Protein AF-A0A9W8W945-F1 (afdb_monomer_lite)

InterPro domains:
  IPR001002 Chitin-binding, type 1 [PF00187] (497-519)
  IPR001002 Chitin-binding, type 1 [SM00270] (474-542)
  IPR001223 Glycoside hydrolase family 18, catalytic domain [PF00704] (559-737)
  IPR001223 Glycoside hydrolase family 18, catalytic domain [PS51910] (556-746)
  IPR001579 Glycosyl hydrolase family 18, active site [PS01095] (664-672)
  IPR017853 Glycoside hydrolase superfamily [SSF51445] (552-737)
  IPR018392 LysM domain [PF01476] (414-438)
  IPR018392 LysM domain [PS51782] (345-390)
  IPR018392 LysM domain [PS51782] (410-459)
  IPR018392 LysM domain [SM00257] (346-391)
  IPR018392 LysM domain [SM00257] (411-460)
  IPR018392 LysM domain [cd00118] (412-438)
  IPR036779 LysM domain superfamily [G3DSA:3.10.350.10] (343-391)
  IPR036779 LysM domain superfamily [G3DSA:3.10.350.10] (409-460)
  IPR036779 LysM domain superfamily [SSF54106] (410-459)
  IPR036861 Endochitinase-like superfamily [G3DSA:3.30.60.10] (474-539)
  IPR036861 Endochitinase-like superfamily [SSF57016] (495-520)
  IPR053214 Secreted chitinase LysM12-like [PTHR47700] (52-737)

Sequence (746 aa):
MRLYPTSILVSLVYGATLVLSAINVDGSHATEPASEDNLDDLSPIDDTNAYHPDNHDCPLPCVDYTNTHSWIPYLSVERLNRCKAPMLLQFSISQPLDDQHSTILIRSCTIGSHMTAAKIANEKPVDNPKKDDTLVDGGSLNAAPACIIPGTPVDTKLSVGKGDSGKGDAEDIASLLEGMTKFFGAKDNCNEKFLFGYYKQTVASIYIGPGLGKSTAKSGLQAFGKYIGAEASATNQTVAELCGNGRKPEQVFGIAIDTTGNLATVQKAALGWSKGTCAIKGNIQATGEFLSVQVFDLAGDDAQFLDGHPTPPSTPTPSPTHAGSSARFLRSLKHDQLFKRAVCKYMRVEDGDSCTTLSTRCGIRGADFLKYNTKSNLCATLKGGDYVCCSAGDPYKPPAPEPNADGTCKAHLIENGDSCDSLAKKFGVTVQDIEKWNAKKTWAWTECKDMLIGYNMCVGPGLPPMPPPQNGAECGPLVPGTKPPKDSSTSLADLNPCPLKACCSNWGFCGVFPDHCTMNAPKDGGPGTKKPGFKNTCVSNCNREIKENSGPPDEFGRIGYYEAFGMDRECLQLEAKDANTDGSYTHIHWAFASIDPKNWKPVIVQGKDQWSDFKKLKEKRIVSLGGWADSTEPDKYNIIRSAIIQNRETFASNLAQFVKDEGIDGIDIDWEYPGAPDIMADGKPIGQKTDGLNYLRFLTVLKGKMPTGKTVSIAAPASY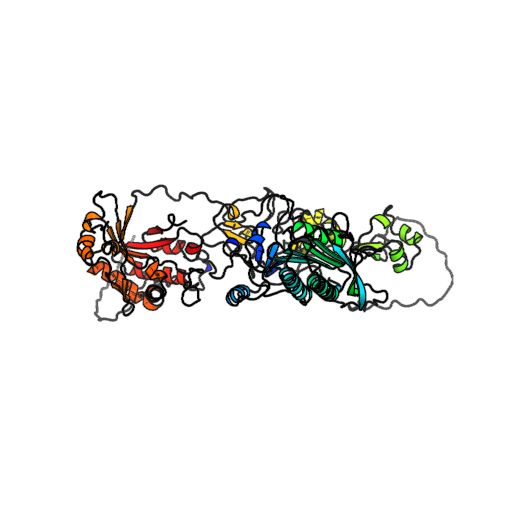WYLKQFPIDQITKVIDYGKGYLCLEY

Foldseek 3Di:
DDDDDDDDDDDDDDDDDDDDDDAPPVRDDDDPPDDPVRCVPFFDFDDLLQDDLVVDLFWFACLDLLALLLAAKDLALVSVLSDQAKKKWDFFLVFFNPDLQGGGIIRMHGYDDDPVSSVSSPPFDFDRQQQQCLADCRGVLNVQLLLPDQFDWDKDWWFKWFFAFDADDLVSLLSNLVSQLVNLPDNNCSRPAKIWMDHNLKIKMKGAASQWHSVQSNFVSVLVSVVSVVDPGHGQKMKTWDADPPDALNHIIMMMIGNRNPNSLNSNQNVCSNRRHHPCDDRIDTPVDIGTGIIGGNPPPPPPDDPPDDDDDDDDDDDDDDDDDDDDDDDDDDDPPPDQWAAAPKDFDAAPDALVNVCVVLVHDSVQQCVQVVDPCCRVPDGGLAMGGSHHTHHDAAAAFDQDPVFAANKHQDAHPDFLVSLCSNRRHHSVQQCVAPFQFEQQDDSRPSDGHRFIGGRHHGHYDQTRAHRSAQAFSNHRPRDDDPDDPDDSRHGRAAFPNAWAKSVRDGDNDCLRQAAQADPRGHQFHGGGSHSIGTRGSNDPDDDPPDDDDPDDAAEAEDALLLVVDPDPDDALLRRCVVVPHQEYEYPAWEADQPQRATHDDRNVVSLVNNLVDPHQYEHEYDDDCQCAPQVRVVRLVCCQQVVLLRNLLNQQVCCVVSVGQEYEYEHDFASQSPRDHPRHGSHDLCRQVSNLSSLQSNLVSHPPRHFYEYEAEPDPNRNSSHSVVSSPVRGPYYDHPPPPPD

Radius of gyration: 36.26 Å; chains: 1; bounding box: 111×82×111 Å

Structure (mmCIF, N/CA/C/O backbone):
data_AF-A0A9W8W945-F1
#
_entry.id   AF-A0A9W8W945-F1
#
loop_
_atom_site.group_PDB
_atom_site.id
_atom_site.type_symbol
_atom_site.label_atom_id
_atom_site.label_alt_id
_atom_site.label_comp_id
_atom_site.label_asym_id
_atom_site.label_entity_id
_atom_site.label_seq_id
_atom_site.pdbx_PDB_ins_code
_atom_site.Cartn_x
_atom_site.Cartn_y
_atom_site.Cartn_z
_atom_site.occupancy
_atom_site.B_iso_or_equiv
_atom_site.auth_seq_id
_atom_site.auth_comp_id
_atom_site.auth_asym_id
_atom_site.auth_atom_id
_atom_site.pdbx_PDB_model_num
ATOM 1 N N . MET A 1 1 ? -6.411 -51.642 65.795 1.00 33.16 1 MET A N 1
ATOM 2 C CA . MET A 1 1 ? -5.050 -51.095 66.005 1.00 33.16 1 MET A CA 1
ATOM 3 C C . MET A 1 1 ? -5.145 -49.606 65.686 1.00 33.16 1 MET A C 1
ATOM 5 O O . MET A 1 1 ? -5.496 -49.303 64.561 1.00 33.16 1 MET A O 1
ATOM 9 N N . ARG A 1 2 ? -5.340 -48.760 66.714 1.00 31.00 2 ARG A N 1
ATOM 10 C CA . ARG A 1 2 ? -4.360 -47.773 67.242 1.00 31.00 2 ARG A CA 1
ATOM 11 C C . ARG A 1 2 ? -3.952 -46.731 66.178 1.00 31.00 2 ARG A C 1
ATOM 13 O O . ARG A 1 2 ? -3.507 -47.151 65.128 1.00 31.00 2 ARG A O 1
ATOM 20 N N . LEU A 1 3 ? -3.989 -45.409 66.363 1.00 28.33 3 LEU A N 1
ATOM 21 C CA . LEU A 1 3 ? -4.194 -44.503 67.505 1.00 28.33 3 LEU A CA 1
ATOM 22 C C . LEU A 1 3 ? -4.344 -43.068 66.916 1.00 28.33 3 LEU A C 1
ATOM 24 O O . LEU A 1 3 ? -3.669 -42.745 65.945 1.00 28.33 3 LEU A O 1
ATOM 28 N N . TYR A 1 4 ? -5.202 -42.234 67.514 1.00 33.44 4 TYR A N 1
ATOM 29 C CA . TYR A 1 4 ? -5.187 -40.746 67.490 1.00 33.44 4 TYR A CA 1
ATOM 30 C C . TYR A 1 4 ? -3.962 -40.205 68.312 1.00 33.44 4 TYR A C 1
ATOM 32 O O . TYR A 1 4 ? -3.244 -41.081 68.805 1.00 33.44 4 TYR A O 1
ATOM 40 N N . PRO A 1 5 ? -3.701 -38.890 68.617 1.00 53.56 5 PRO A N 1
ATOM 41 C CA . PRO A 1 5 ? -4.520 -37.654 68.488 1.00 53.56 5 PRO A CA 1
ATOM 42 C C . PRO A 1 5 ? -3.765 -36.289 68.239 1.00 53.56 5 PRO A C 1
ATOM 44 O O . PRO A 1 5 ? -2.544 -36.220 68.181 1.00 53.56 5 PRO A O 1
ATOM 47 N N . THR A 1 6 ? -4.556 -35.195 68.177 1.00 30.92 6 THR A N 1
ATOM 48 C CA . THR A 1 6 ? -4.388 -33.841 68.805 1.00 30.92 6 THR A CA 1
ATOM 49 C C . THR A 1 6 ? -3.166 -32.936 68.555 1.00 30.92 6 THR A C 1
ATOM 51 O O . THR A 1 6 ? -2.048 -33.293 68.904 1.00 30.92 6 THR A O 1
ATOM 54 N N . SER A 1 7 ? -3.415 -31.650 68.243 1.00 27.17 7 SER A N 1
ATOM 55 C CA . SER A 1 7 ? -3.521 -30.608 69.293 1.00 27.17 7 SER A CA 1
ATOM 56 C C . SER A 1 7 ? -3.936 -29.216 68.792 1.00 27.17 7 SER A C 1
ATOM 58 O O . SER A 1 7 ? -3.563 -28.766 67.716 1.00 27.17 7 SER A O 1
ATOM 60 N N . ILE A 1 8 ? -4.727 -28.571 69.649 1.00 36.31 8 ILE A N 1
ATOM 61 C CA . ILE A 1 8 ? -5.267 -27.205 69.640 1.00 36.31 8 ILE A CA 1
ATOM 62 C C . ILE A 1 8 ? -4.224 -26.255 70.253 1.00 36.31 8 ILE A C 1
ATOM 64 O O . ILE A 1 8 ? -3.602 -26.660 71.228 1.00 36.31 8 ILE A O 1
ATOM 68 N N . LEU A 1 9 ? -4.114 -24.993 69.806 1.00 26.50 9 LEU A N 1
ATOM 69 C CA . LEU A 1 9 ? -3.979 -23.858 70.738 1.00 26.50 9 LEU A CA 1
ATOM 70 C C . LEU A 1 9 ? -4.319 -22.497 70.102 1.00 26.50 9 LEU A C 1
ATOM 72 O O . LEU A 1 9 ? -3.888 -22.158 69.005 1.00 26.50 9 LEU A O 1
ATOM 76 N N . VAL A 1 10 ? -5.110 -21.740 70.860 1.00 37.09 10 VAL A N 1
ATOM 77 C CA . VAL A 1 10 ? -5.592 -20.366 70.664 1.00 37.09 10 VAL A CA 1
ATOM 78 C C . VAL A 1 10 ? -4.559 -19.372 71.207 1.00 37.09 10 VAL A C 1
ATOM 80 O O . VAL A 1 10 ? -3.958 -19.672 72.237 1.00 37.09 10 VAL A O 1
ATOM 83 N N . SER A 1 11 ? -4.426 -18.173 70.617 1.00 27.62 11 SER A N 1
ATOM 84 C CA . SER A 1 11 ? -4.188 -16.909 71.355 1.00 27.62 11 SER A CA 1
ATOM 85 C C . SER A 1 11 ? -4.397 -15.655 70.488 1.00 27.62 11 SER A C 1
ATOM 87 O O . SER A 1 11 ? -3.803 -15.508 69.425 1.00 27.62 11 SER A O 1
ATOM 89 N N . LEU A 1 12 ? -5.247 -14.757 70.996 1.00 36.94 12 LEU A N 1
ATOM 90 C CA . LEU A 1 12 ? -5.489 -13.365 70.590 1.00 36.94 12 LEU A CA 1
ATOM 91 C C . LEU A 1 12 ? -4.393 -12.432 71.132 1.00 36.94 12 LEU A C 1
ATOM 93 O O . LEU A 1 12 ? -4.111 -12.545 72.320 1.00 36.94 12 LEU A O 1
ATOM 97 N N . VAL A 1 13 ? -3.934 -11.431 70.359 1.00 28.73 13 VAL A N 1
ATOM 98 C CA . VAL A 1 13 ? -3.561 -10.083 70.861 1.00 28.73 13 VAL A CA 1
ATOM 99 C C . VAL A 1 13 ? -3.791 -9.016 69.768 1.00 28.73 13 VAL A C 1
ATOM 101 O O . VAL A 1 13 ? -3.443 -9.211 68.608 1.00 28.73 13 VAL A O 1
ATOM 104 N N . TYR A 1 14 ? -4.394 -7.898 70.185 1.00 32.62 14 TYR A N 1
ATOM 105 C CA . TYR A 1 14 ? -4.731 -6.661 69.462 1.00 32.62 14 TYR A CA 1
ATOM 106 C C . TYR A 1 14 ? -3.522 -5.856 68.934 1.00 32.62 14 TYR A C 1
ATOM 108 O O . TYR A 1 14 ? -2.501 -5.759 69.609 1.00 32.62 14 TYR A O 1
ATOM 116 N N . GLY A 1 15 ? -3.712 -5.134 67.820 1.00 25.52 15 GLY A N 1
ATOM 117 C CA . GLY A 1 15 ? -2.840 -4.036 67.375 1.00 25.52 15 GLY A CA 1
ATOM 118 C C . GLY A 1 15 ? -3.493 -3.205 66.264 1.00 25.52 15 GLY A C 1
ATOM 119 O O . GLY A 1 15 ? -3.851 -3.737 65.220 1.00 25.52 15 GLY A O 1
ATOM 120 N N . ALA A 1 16 ? -3.712 -1.917 66.523 1.00 27.80 16 ALA A N 1
ATOM 121 C CA . ALA A 1 16 ? -4.495 -0.996 65.705 1.00 27.80 16 ALA A CA 1
ATOM 122 C C . ALA A 1 16 ? -3.794 -0.523 64.412 1.00 27.80 16 ALA A C 1
ATOM 124 O O . ALA A 1 16 ? -2.588 -0.301 64.395 1.00 27.80 16 ALA A O 1
ATOM 125 N N . THR A 1 17 ? -4.622 -0.292 63.385 1.00 33.59 17 THR A N 1
ATOM 126 C CA . THR A 1 17 ? -4.490 0.671 62.270 1.00 33.59 17 THR A CA 1
ATOM 127 C C . THR A 1 17 ? -3.135 0.818 61.573 1.00 33.59 17 THR A C 1
ATOM 129 O O . THR A 1 17 ? -2.292 1.594 62.011 1.00 33.59 17 THR A O 1
ATOM 132 N N . LEU A 1 18 ? -3.043 0.249 60.368 1.00 26.05 18 LEU A N 1
ATOM 133 C CA . LEU A 1 18 ? -2.377 0.859 59.215 1.00 26.05 18 LEU A CA 1
ATOM 134 C C . LEU A 1 18 ? -3.162 0.466 57.955 1.00 26.05 18 LEU A C 1
ATOM 136 O O . LEU A 1 18 ? -3.386 -0.708 57.680 1.00 26.05 18 LEU A O 1
ATOM 140 N N . VAL A 1 19 ? -3.636 1.483 57.242 1.00 36.56 19 VAL A N 1
ATOM 141 C CA . VAL A 1 19 ? -4.241 1.387 55.913 1.00 36.56 19 VAL A CA 1
ATOM 142 C C . VAL A 1 19 ? -3.174 0.868 54.952 1.00 36.56 19 VAL A C 1
ATOM 144 O O . VAL A 1 19 ? -2.154 1.531 54.802 1.00 36.56 19 VAL A O 1
ATOM 147 N N . LEU A 1 20 ? -3.405 -0.276 54.307 1.00 23.97 20 LEU A N 1
ATOM 148 C CA . LEU A 1 20 ? -2.723 -0.684 53.077 1.00 23.97 20 LEU A CA 1
ATOM 149 C C . LEU A 1 20 ? -3.585 -1.698 52.314 1.00 23.97 20 LEU A C 1
ATOM 151 O O . LEU A 1 20 ? -4.264 -2.545 52.887 1.00 23.97 20 LEU A O 1
ATOM 155 N N . SER A 1 21 ? -3.583 -1.499 51.007 1.00 28.33 21 SER A N 1
ATOM 156 C CA . SER A 1 21 ? -4.433 -2.064 49.969 1.00 28.33 21 SER A CA 1
ATOM 157 C C . SER A 1 21 ? -4.287 -3.586 49.776 1.00 28.33 21 SER A C 1
ATOM 159 O O . SER A 1 21 ? -3.321 -4.198 50.219 1.00 28.33 21 SER A O 1
ATOM 161 N N . ALA A 1 22 ? -5.285 -4.168 49.104 1.00 34.56 22 ALA A N 1
ATOM 162 C CA . ALA A 1 22 ? -5.631 -5.589 48.981 1.00 34.56 22 ALA A CA 1
ATOM 163 C C . ALA A 1 22 ? -4.582 -6.548 48.365 1.00 34.56 22 ALA A C 1
ATOM 165 O O . ALA A 1 22 ? -3.812 -6.169 47.484 1.00 34.56 22 ALA A O 1
ATOM 166 N N . ILE A 1 23 ? -4.646 -7.826 48.774 1.00 28.30 23 ILE A N 1
ATOM 167 C CA . ILE A 1 23 ? -3.892 -8.978 48.238 1.00 28.30 23 ILE A CA 1
ATOM 168 C C . ILE A 1 23 ? -4.894 -10.119 47.964 1.00 28.30 23 ILE A C 1
ATOM 170 O O . ILE A 1 23 ? -5.772 -10.364 48.796 1.00 28.30 23 ILE A O 1
ATOM 174 N N . ASN A 1 24 ? -4.779 -10.807 46.820 1.00 38.06 24 ASN A N 1
ATOM 175 C CA . ASN A 1 24 ? -5.538 -12.033 46.535 1.00 38.06 24 ASN A CA 1
ATOM 176 C C . ASN A 1 24 ? -5.019 -13.220 47.368 1.00 38.06 24 ASN A C 1
ATOM 178 O O . ASN A 1 24 ? -3.889 -13.226 47.850 1.00 38.06 24 ASN A O 1
ATOM 182 N N . VAL A 1 25 ? -5.848 -14.254 47.537 1.00 42.78 25 VAL A N 1
ATOM 183 C CA . VAL A 1 25 ? -5.618 -15.379 48.473 1.00 42.78 25 VAL A CA 1
ATOM 184 C C . VAL A 1 25 ? -4.405 -16.264 48.102 1.00 42.78 25 VAL A C 1
ATOM 186 O O . VAL A 1 25 ? -3.992 -17.101 48.899 1.00 42.78 25 VAL A O 1
ATOM 189 N N . ASP A 1 26 ? -3.789 -16.058 46.935 1.00 43.25 26 ASP A N 1
ATOM 190 C CA . ASP A 1 26 ? -2.564 -16.731 46.476 1.00 43.25 26 ASP A CA 1
ATOM 191 C C . ASP A 1 26 ? -1.282 -15.879 46.591 1.00 43.25 26 ASP A C 1
ATOM 193 O O . ASP A 1 26 ? -0.199 -16.341 46.236 1.00 43.25 26 ASP A O 1
ATOM 197 N N . GLY A 1 27 ? -1.375 -14.652 47.115 1.00 32.84 27 GLY A N 1
ATOM 198 C CA . GLY A 1 27 ? -0.222 -13.770 47.309 1.00 32.84 27 GLY A CA 1
ATOM 199 C C . GLY A 1 27 ? 0.197 -12.958 46.078 1.00 32.84 27 GLY A C 1
ATOM 200 O O . GLY A 1 27 ? 1.240 -12.308 46.125 1.00 32.84 27 GLY A O 1
ATOM 201 N N . SER A 1 28 ? -0.592 -12.944 44.999 1.00 36.00 28 SER A N 1
ATOM 202 C CA . SER A 1 28 ? -0.374 -12.034 43.867 1.00 36.00 28 SER A CA 1
ATOM 203 C C . SER A 1 28 ? -0.949 -10.626 44.128 1.00 36.00 28 SER A C 1
ATOM 205 O O . SER A 1 28 ? -2.014 -10.459 44.736 1.00 36.00 28 SER A O 1
ATOM 207 N N . HIS A 1 29 ? -0.219 -9.591 43.689 1.00 34.19 29 HIS A N 1
ATOM 208 C CA . HIS A 1 29 ? -0.660 -8.192 43.732 1.00 34.19 29 HIS A CA 1
ATOM 209 C C . HIS A 1 29 ? -1.826 -7.954 42.761 1.00 34.19 29 HIS A C 1
ATOM 211 O O . HIS A 1 29 ? -1.877 -8.559 41.691 1.00 34.19 29 HIS A O 1
ATOM 217 N N . ALA A 1 30 ? -2.737 -7.041 43.125 1.00 35.72 30 ALA A N 1
ATOM 218 C CA . ALA A 1 30 ? -3.787 -6.534 42.245 1.00 35.72 30 ALA A CA 1
ATOM 219 C C . ALA A 1 30 ? -3.189 -6.163 40.879 1.00 35.72 30 ALA A C 1
ATOM 221 O O . ALA A 1 30 ? -2.286 -5.334 40.791 1.00 35.72 30 ALA A O 1
ATOM 222 N N . THR A 1 31 ? -3.666 -6.841 39.841 1.00 38.62 31 THR A N 1
ATOM 223 C CA . THR A 1 31 ? -3.167 -6.767 38.471 1.00 38.62 31 THR A CA 1
ATOM 224 C C . THR A 1 31 ? -3.079 -5.321 37.990 1.00 38.62 31 THR A C 1
ATOM 226 O O . THR A 1 31 ? -4.111 -4.667 37.821 1.00 38.62 31 THR A O 1
ATOM 229 N N . GLU A 1 32 ? -1.874 -4.836 37.689 1.00 34.31 32 GLU A N 1
ATOM 230 C CA . GLU A 1 32 ? -1.752 -3.846 36.623 1.00 34.31 32 GLU A CA 1
ATOM 231 C C . GLU A 1 32 ? -2.272 -4.505 35.333 1.00 34.31 32 GLU A C 1
ATOM 233 O O . GLU A 1 32 ? -1.775 -5.570 34.954 1.00 34.31 32 GLU A O 1
ATOM 238 N N . PRO A 1 33 ? -3.283 -3.941 34.648 1.00 40.94 33 PRO A N 1
ATOM 239 C CA . PRO A 1 33 ? -3.675 -4.430 33.337 1.00 40.94 33 PRO A CA 1
ATOM 240 C C . PRO A 1 33 ? -2.564 -4.061 32.353 1.00 40.94 33 PRO A C 1
ATOM 242 O O . PRO A 1 33 ? -2.306 -2.869 32.159 1.00 40.94 33 PRO A O 1
ATOM 245 N N . ALA A 1 34 ? -1.944 -5.095 31.775 1.00 39.38 34 ALA A N 1
ATOM 246 C CA . ALA A 1 34 ? -0.945 -5.074 30.706 1.00 39.38 34 ALA A CA 1
ATOM 247 C C . ALA A 1 34 ? 0.117 -3.962 30.839 1.00 39.38 34 ALA A C 1
ATOM 249 O O . ALA A 1 34 ? -0.116 -2.795 30.502 1.00 39.38 34 ALA A O 1
ATOM 250 N N . SER A 1 35 ? 1.323 -4.329 31.282 1.00 42.25 35 SER A N 1
ATOM 251 C CA . SER A 1 35 ? 2.512 -3.536 30.957 1.00 42.25 35 SER A CA 1
ATOM 252 C C . SER A 1 35 ? 2.644 -3.444 29.430 1.00 42.25 35 SER A C 1
ATOM 254 O O . SER A 1 35 ? 2.158 -4.319 28.713 1.00 42.25 35 SER A O 1
ATOM 256 N N . GLU A 1 36 ? 3.294 -2.395 28.917 1.00 46.84 36 GLU A N 1
ATOM 257 C CA . GLU A 1 36 ? 3.617 -2.304 27.480 1.00 46.84 36 GLU A CA 1
ATOM 258 C C . GLU A 1 36 ? 4.383 -3.553 26.995 1.00 46.84 36 GLU A C 1
ATOM 260 O O . GLU A 1 36 ? 4.266 -3.945 25.842 1.00 46.84 36 GLU A O 1
ATOM 265 N N . ASP A 1 37 ? 5.064 -4.254 27.903 1.00 41.66 37 ASP A N 1
ATOM 266 C CA . ASP A 1 37 ? 5.799 -5.492 27.634 1.00 41.66 37 ASP A CA 1
ATOM 267 C C . ASP A 1 37 ? 4.912 -6.751 27.494 1.00 41.66 37 ASP A C 1
ATOM 269 O O . ASP A 1 37 ? 5.415 -7.805 27.120 1.00 41.66 37 ASP A O 1
ATOM 273 N N . ASN A 1 38 ? 3.607 -6.668 27.791 1.00 42.88 38 ASN A N 1
ATOM 274 C CA . ASN A 1 38 ? 2.629 -7.769 27.698 1.00 42.88 38 ASN A CA 1
ATOM 275 C C . ASN A 1 38 ? 1.608 -7.555 26.557 1.00 42.88 38 ASN A C 1
ATOM 277 O O . ASN A 1 38 ? 0.475 -8.036 26.610 1.00 42.88 38 ASN A O 1
ATOM 281 N N . LEU A 1 39 ? 2.008 -6.821 25.512 1.00 47.94 39 LEU A N 1
ATOM 282 C CA . LEU A 1 39 ? 1.222 -6.606 24.287 1.00 47.94 39 LEU A CA 1
ATOM 283 C C . LEU A 1 39 ? 0.954 -7.897 23.491 1.00 47.94 39 LEU A C 1
ATOM 285 O O . LEU A 1 39 ? 0.029 -7.913 22.685 1.00 47.94 39 LEU A O 1
ATOM 289 N N . ASP A 1 40 ? 1.708 -8.973 23.737 1.00 41.50 40 ASP A N 1
ATOM 290 C CA . ASP A 1 40 ? 1.585 -10.246 23.011 1.00 41.50 40 ASP A CA 1
ATOM 291 C C . ASP A 1 40 ? 0.278 -11.018 23.311 1.00 41.50 40 ASP A C 1
ATOM 293 O O . ASP A 1 40 ? -0.090 -11.904 22.540 1.00 41.50 40 ASP A O 1
ATOM 297 N N . ASP A 1 41 ? -0.443 -10.684 24.394 1.00 45.62 41 ASP A N 1
ATOM 298 C CA . ASP A 1 41 ? -1.723 -11.321 24.781 1.00 45.62 41 ASP A CA 1
ATOM 299 C C . ASP A 1 41 ? -2.950 -10.400 24.575 1.00 45.62 41 ASP A C 1
ATOM 301 O O . ASP A 1 41 ? -4.094 -10.744 24.895 1.00 45.62 41 ASP A O 1
ATOM 305 N N . LEU A 1 42 ? -2.727 -9.197 24.032 1.00 56.97 42 LEU A N 1
ATOM 306 C CA . LEU A 1 42 ? -3.786 -8.276 23.627 1.00 56.97 42 LEU A CA 1
ATOM 307 C C . LEU A 1 42 ? -4.084 -8.464 22.138 1.00 56.97 42 LEU A C 1
ATOM 309 O O . LEU A 1 42 ? -3.172 -8.624 21.327 1.00 56.97 42 LEU A O 1
ATOM 313 N N . SER A 1 43 ? -5.365 -8.404 21.751 1.00 58.78 43 SER A N 1
ATOM 314 C CA . SER A 1 43 ? -5.697 -8.228 20.334 1.00 58.78 43 SER A CA 1
ATOM 315 C C . SER A 1 43 ? -4.933 -7.002 19.806 1.00 58.78 43 SER A C 1
ATOM 317 O O . SER A 1 43 ? -4.954 -5.973 20.488 1.00 58.78 43 SER A O 1
ATOM 319 N N . PRO A 1 44 ? -4.256 -7.086 18.640 1.00 65.06 44 PRO A N 1
ATOM 320 C CA . PRO A 1 44 ? -3.452 -5.982 18.133 1.00 65.06 44 PRO A CA 1
ATOM 321 C C . PRO A 1 44 ? -4.278 -4.701 18.090 1.00 65.06 44 PRO A C 1
ATOM 323 O O . PRO A 1 44 ? -5.357 -4.678 17.493 1.00 65.06 44 PRO A O 1
ATOM 326 N N . ILE A 1 45 ? -3.779 -3.657 18.746 1.00 71.88 45 ILE A N 1
ATOM 327 C CA . ILE A 1 45 ? -4.312 -2.306 18.598 1.00 71.88 45 ILE A CA 1
ATOM 328 C C . ILE A 1 45 ? -3.637 -1.711 17.371 1.00 71.88 45 ILE A C 1
ATOM 330 O O . ILE A 1 45 ? -2.432 -1.887 17.166 1.00 71.88 45 ILE A O 1
ATOM 334 N N . ASP A 1 46 ? -4.432 -1.050 16.543 1.00 71.69 46 ASP A N 1
ATOM 335 C CA . ASP A 1 46 ? -3.933 -0.431 15.331 1.00 71.69 46 ASP A CA 1
ATOM 336 C C . ASP A 1 46 ? -2.855 0.636 15.599 1.00 71.69 46 ASP A C 1
ATOM 338 O O . ASP A 1 46 ? -2.788 1.266 16.657 1.00 71.69 46 ASP A O 1
ATOM 342 N N . ASP A 1 47 ? -1.988 0.848 14.611 1.00 70.00 47 ASP A N 1
ATOM 343 C CA . ASP A 1 47 ? -1.063 1.971 14.634 1.00 70.00 47 ASP A CA 1
ATOM 344 C C . ASP A 1 47 ? -1.823 3.223 14.187 1.00 70.00 47 ASP A C 1
ATOM 346 O O . ASP A 1 47 ? -2.197 3.326 13.025 1.00 70.00 47 ASP A O 1
ATOM 350 N N . THR A 1 48 ? -2.042 4.205 15.069 1.00 64.38 48 THR A N 1
ATOM 351 C CA . THR A 1 48 ? -2.807 5.430 14.735 1.00 64.38 48 THR A CA 1
ATOM 352 C C . THR A 1 48 ? -2.228 6.219 13.554 1.00 64.38 48 THR A C 1
ATOM 354 O O . THR A 1 48 ? -2.905 7.070 12.985 1.00 64.38 48 THR A O 1
ATOM 357 N N . ASN A 1 49 ? -0.978 5.937 13.184 1.00 66.50 49 ASN A N 1
ATOM 358 C CA . ASN A 1 49 ? -0.271 6.547 12.063 1.00 66.50 49 ASN A CA 1
ATOM 359 C C . ASN A 1 49 ? -0.269 5.671 10.796 1.00 66.50 49 ASN A C 1
ATOM 361 O O . ASN A 1 49 ? 0.365 6.030 9.801 1.00 66.50 49 ASN A O 1
ATOM 365 N N . ALA A 1 50 ? -0.961 4.526 10.804 1.00 72.69 50 ALA A N 1
ATOM 366 C CA . ALA A 1 50 ? -1.138 3.694 9.624 1.00 72.69 50 ALA A CA 1
ATOM 367 C C . ALA A 1 50 ? -1.813 4.502 8.507 1.00 72.69 50 ALA A C 1
ATOM 369 O O . ALA A 1 50 ? -2.850 5.146 8.689 1.00 72.69 50 ALA A O 1
A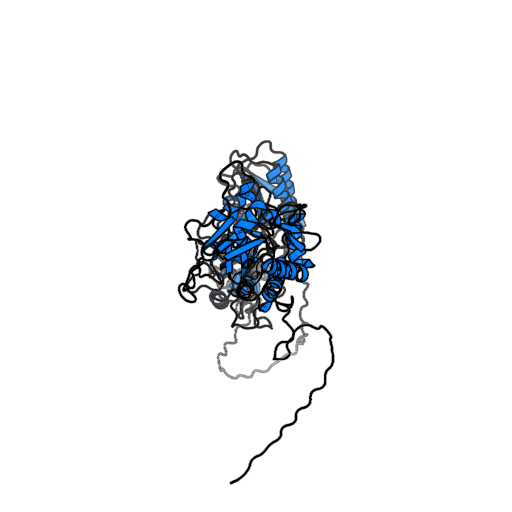TOM 370 N N . TYR A 1 51 ? -1.207 4.480 7.322 1.00 78.56 51 TYR A N 1
ATOM 371 C CA . TYR A 1 51 ? -1.759 5.157 6.160 1.00 78.56 51 TYR A CA 1
ATOM 372 C C . TYR A 1 51 ? -2.707 4.217 5.416 1.00 78.56 51 TYR A C 1
ATOM 374 O O . TYR A 1 51 ? -2.275 3.221 4.840 1.00 78.56 51 TYR A O 1
ATOM 382 N N . HIS A 1 52 ? -3.986 4.585 5.362 1.00 78.88 52 HIS A N 1
ATOM 383 C CA . HIS A 1 52 ? -5.001 3.840 4.622 1.00 78.88 52 HIS A CA 1
ATOM 384 C C . HIS A 1 52 ? -5.279 4.508 3.279 1.00 78.88 52 HIS A C 1
ATOM 386 O O . HIS A 1 52 ? -5.843 5.612 3.263 1.00 78.88 52 HIS A O 1
ATOM 392 N N . PRO A 1 53 ? -4.938 3.852 2.152 1.00 79.06 53 PRO A N 1
ATOM 393 C CA . PRO A 1 53 ? -5.145 4.410 0.826 1.00 79.06 53 PRO A CA 1
ATOM 394 C C . PRO A 1 53 ? -6.578 4.851 0.579 1.00 79.06 53 PRO A C 1
ATOM 396 O O . PRO A 1 53 ? -6.774 5.916 0.015 1.00 79.06 53 PRO A O 1
ATOM 399 N N . ASP A 1 54 ? -7.591 4.106 1.013 1.00 77.88 54 ASP A N 1
ATOM 400 C CA . ASP A 1 54 ? -8.986 4.428 0.690 1.00 77.88 54 ASP A CA 1
ATOM 401 C C . ASP A 1 54 ? -9.498 5.710 1.367 1.00 77.88 54 ASP A C 1
ATOM 403 O O . ASP A 1 54 ? -10.327 6.418 0.780 1.00 77.88 54 ASP A O 1
ATOM 407 N N . ASN A 1 55 ? -8.900 6.085 2.503 1.00 78.88 55 ASN A N 1
ATOM 408 C CA . ASN A 1 55 ? -9.279 7.248 3.312 1.00 78.88 55 ASN A CA 1
ATOM 409 C C . ASN A 1 55 ? -8.594 8.559 2.877 1.00 78.88 55 ASN A C 1
ATOM 411 O O . ASN A 1 55 ? -8.903 9.615 3.417 1.00 78.88 55 ASN A O 1
ATOM 415 N N . HIS A 1 56 ? -7.671 8.523 1.910 1.00 83.25 56 HIS A N 1
ATOM 416 C CA . HIS A 1 56 ? -6.844 9.683 1.551 1.00 83.25 56 HIS A CA 1
ATOM 417 C C . HIS A 1 56 ? -6.816 9.918 0.050 1.00 83.25 56 HIS A C 1
ATOM 419 O O . HIS A 1 56 ? -6.347 9.066 -0.691 1.00 83.25 56 HIS A O 1
ATOM 425 N N . ASP A 1 57 ? -7.230 11.080 -0.445 1.00 88.88 57 ASP A N 1
ATOM 426 C CA . ASP A 1 57 ? -7.306 11.300 -1.896 1.00 88.88 57 ASP A CA 1
ATOM 427 C C . ASP A 1 57 ? -5.974 11.145 -2.637 1.00 88.88 57 ASP A C 1
ATOM 429 O O . ASP A 1 57 ? -5.982 10.652 -3.767 1.00 88.88 57 ASP A O 1
ATOM 433 N N . CYS A 1 58 ? -4.859 11.486 -1.986 1.00 91.06 58 CYS A N 1
ATOM 434 C CA . CYS A 1 58 ? -3.504 11.411 -2.528 1.00 91.06 58 CYS A CA 1
ATOM 435 C C . CYS A 1 58 ? -2.585 10.502 -1.701 1.00 91.06 58 CYS A C 1
ATOM 437 O O . CYS A 1 58 ? -2.709 10.501 -0.471 1.00 91.06 58 CYS A O 1
ATOM 439 N N . PRO A 1 59 ? -1.618 9.808 -2.339 1.00 91.88 59 PRO A N 1
ATOM 440 C CA . PRO A 1 59 ? -0.593 9.046 -1.637 1.00 91.88 59 PRO A CA 1
ATOM 441 C C . PRO A 1 59 ? 0.348 9.975 -0.865 1.00 91.88 59 PRO A C 1
ATOM 443 O O . PRO A 1 59 ? 0.428 11.182 -1.131 1.00 91.88 59 PRO A O 1
ATOM 446 N N . LEU A 1 60 ? 1.094 9.394 0.075 1.00 89.81 60 LEU A N 1
ATOM 447 C CA . LEU A 1 60 ? 2.108 10.120 0.834 1.00 89.81 60 LEU A CA 1
ATOM 448 C C . LEU A 1 60 ? 3.150 10.788 -0.093 1.00 89.81 60 LEU A C 1
ATOM 450 O O . LEU A 1 60 ? 3.396 10.301 -1.204 1.00 89.81 60 LEU A O 1
ATOM 454 N N . PRO A 1 61 ? 3.774 11.897 0.344 1.00 90.94 61 PRO A N 1
ATOM 455 C CA . PRO A 1 61 ? 4.855 12.543 -0.395 1.00 90.94 61 PRO A CA 1
ATOM 456 C C . PRO A 1 61 ? 6.020 11.602 -0.705 1.00 90.94 61 PRO A C 1
ATOM 458 O O . PRO A 1 61 ? 6.348 10.724 0.094 1.00 90.94 61 PRO A O 1
ATOM 461 N N . CYS A 1 62 ? 6.698 11.832 -1.829 1.00 89.81 62 CYS A N 1
ATOM 462 C CA . CYS A 1 62 ? 7.935 11.138 -2.187 1.00 89.81 62 CYS A CA 1
ATOM 463 C C . CYS A 1 62 ? 9.083 11.561 -1.243 1.00 89.81 62 CYS A C 1
ATOM 465 O O . CYS A 1 62 ? 9.883 12.435 -1.585 1.00 89.81 62 CYS A O 1
ATOM 467 N N . VAL A 1 63 ? 9.145 10.981 -0.038 1.00 83.94 63 VAL A N 1
ATOM 468 C CA . VAL A 1 63 ? 10.217 11.238 0.946 1.00 83.94 63 VAL A CA 1
ATOM 469 C C . VAL A 1 63 ? 11.522 10.541 0.570 1.00 83.94 63 VAL A C 1
ATOM 471 O O . VAL A 1 63 ? 12.594 11.122 0.721 1.00 83.94 63 VAL A O 1
ATOM 474 N N . ASP A 1 64 ? 11.425 9.336 0.009 1.00 89.38 64 ASP A N 1
ATOM 475 C CA . ASP A 1 64 ? 12.554 8.561 -0.488 1.00 89.38 64 ASP A CA 1
ATOM 476 C C . ASP A 1 64 ? 12.350 8.231 -1.972 1.00 89.38 64 ASP A C 1
ATOM 478 O O . ASP A 1 64 ? 11.538 7.388 -2.355 1.00 89.38 64 ASP A O 1
ATOM 482 N N . TYR A 1 65 ? 13.102 8.917 -2.832 1.00 92.88 65 TYR A N 1
ATOM 483 C CA . TYR A 1 65 ? 13.103 8.641 -4.269 1.00 92.88 65 TYR A CA 1
ATOM 484 C C . TYR A 1 65 ? 13.856 7.353 -4.613 1.00 92.88 65 TYR A C 1
ATOM 486 O O . TYR A 1 65 ? 13.619 6.798 -5.679 1.00 92.88 65 TYR A O 1
ATOM 494 N N . THR A 1 66 ? 14.764 6.886 -3.751 1.00 93.50 66 THR A N 1
ATOM 495 C CA . THR A 1 66 ? 15.662 5.751 -4.016 1.00 93.50 66 THR A CA 1
ATOM 496 C C . THR A 1 66 ? 14.980 4.391 -3.862 1.00 93.50 66 THR A C 1
ATOM 498 O O . THR A 1 66 ? 15.461 3.386 -4.401 1.00 93.50 66 THR A O 1
ATOM 501 N N . ASN A 1 67 ? 13.863 4.354 -3.131 1.00 94.12 67 ASN A N 1
ATOM 502 C CA . ASN A 1 67 ? 13.149 3.137 -2.789 1.00 94.12 67 ASN A CA 1
ATOM 503 C C . ASN A 1 67 ? 11.656 3.251 -3.114 1.00 94.12 67 ASN A C 1
ATOM 505 O O . ASN A 1 67 ? 10.873 3.766 -2.320 1.00 94.12 67 ASN A O 1
ATOM 509 N N . THR A 1 68 ? 11.228 2.695 -4.244 1.00 94.69 68 THR A N 1
ATOM 510 C CA . THR A 1 68 ? 9.804 2.685 -4.615 1.00 94.69 68 THR A CA 1
ATOM 511 C C . THR A 1 68 ? 8.950 1.832 -3.676 1.00 94.69 68 THR A C 1
ATOM 513 O O . THR A 1 68 ? 7.751 2.068 -3.590 1.00 94.69 68 THR A O 1
ATOM 516 N N . HIS A 1 69 ? 9.526 0.897 -2.909 1.00 94.19 69 HIS A N 1
ATOM 517 C CA . HIS A 1 69 ? 8.788 0.147 -1.880 1.00 94.19 69 HIS A CA 1
ATOM 518 C C . HIS A 1 69 ? 8.361 1.011 -0.688 1.00 94.19 69 HIS A C 1
ATOM 520 O O . HIS A 1 69 ? 7.439 0.639 0.038 1.00 94.19 69 HIS A O 1
ATOM 526 N N . SER A 1 70 ? 8.987 2.179 -0.513 1.00 92.69 70 SER A N 1
ATOM 527 C CA . SER A 1 70 ? 8.542 3.191 0.449 1.00 92.69 70 SER A CA 1
ATOM 528 C C . SER A 1 70 ? 7.293 3.958 -0.020 1.00 92.69 70 SER A C 1
ATOM 530 O O . SER A 1 70 ? 6.693 4.700 0.757 1.00 92.69 70 SER A O 1
ATOM 532 N N . TRP A 1 71 ? 6.884 3.799 -1.283 1.00 93.69 71 TRP A N 1
ATOM 533 C CA . TRP A 1 71 ? 5.730 4.485 -1.860 1.00 93.69 71 TRP A CA 1
ATOM 534 C C . TRP A 1 71 ? 4.444 3.691 -1.624 1.00 93.69 71 TRP A C 1
ATOM 536 O O . TRP A 1 71 ? 4.455 2.463 -1.546 1.00 93.69 71 TRP A O 1
ATOM 546 N N . ILE A 1 72 ? 3.317 4.398 -1.549 1.00 92.38 72 ILE A N 1
ATOM 547 C CA . ILE A 1 72 ? 2.016 3.798 -1.257 1.00 92.38 72 ILE A CA 1
ATOM 548 C C . ILE A 1 72 ? 1.503 3.030 -2.483 1.00 92.38 72 ILE A C 1
ATOM 550 O O . ILE A 1 72 ? 1.398 3.612 -3.568 1.00 92.38 72 ILE A O 1
ATOM 554 N N . PRO A 1 73 ? 1.131 1.749 -2.344 1.00 93.31 73 PRO A N 1
ATOM 555 C CA . PRO A 1 73 ? 0.629 0.955 -3.452 1.00 93.31 73 PRO A CA 1
ATOM 556 C C . PRO A 1 73 ? -0.866 1.184 -3.674 1.00 93.31 73 PRO A C 1
ATOM 558 O O . PRO A 1 73 ? -1.680 1.062 -2.761 1.00 93.31 73 PRO A O 1
ATOM 561 N N . TYR A 1 74 ? -1.231 1.454 -4.921 1.00 93.44 74 TYR A N 1
ATOM 562 C CA . TYR A 1 74 ? -2.598 1.486 -5.421 1.00 93.44 74 TYR A CA 1
ATOM 563 C C . TYR A 1 74 ? -2.867 0.272 -6.309 1.00 93.44 74 TYR A C 1
ATOM 565 O O . TYR A 1 74 ? -2.034 -0.141 -7.115 1.00 93.44 74 TYR A O 1
ATOM 573 N N . LEU A 1 75 ? -4.070 -0.283 -6.172 1.00 91.69 75 LEU A N 1
ATOM 574 C CA . LEU A 1 75 ? -4.485 -1.534 -6.820 1.00 91.69 75 LEU A CA 1
ATOM 575 C C . LEU A 1 75 ? -5.450 -1.304 -7.997 1.00 91.69 75 LEU A C 1
ATOM 577 O O . LEU A 1 75 ? -6.134 -2.223 -8.445 1.00 91.69 75 LEU A O 1
ATOM 581 N N . SER A 1 76 ? -5.578 -0.054 -8.455 1.00 90.50 76 SER A N 1
ATOM 582 C CA . SER A 1 76 ? -6.448 0.330 -9.572 1.00 90.50 76 SER A CA 1
ATOM 583 C C . SER A 1 76 ? -6.024 1.671 -10.171 1.00 90.50 76 SER A C 1
ATOM 585 O O . SER A 1 76 ? -5.544 2.545 -9.445 1.00 90.50 76 SER A O 1
ATOM 587 N N . VAL A 1 77 ? -6.222 1.840 -11.479 1.00 92.19 77 VAL A N 1
ATOM 588 C CA . VAL A 1 77 ? -5.889 3.081 -12.199 1.00 92.19 77 VAL A CA 1
ATOM 589 C C . VAL A 1 77 ? -6.894 4.184 -11.867 1.00 92.19 77 VAL A C 1
ATOM 591 O O . VAL A 1 77 ? -6.514 5.343 -11.722 1.00 92.19 77 VAL A O 1
ATOM 594 N N . GLU A 1 78 ? -8.165 3.831 -11.652 1.00 90.81 78 GLU A N 1
ATOM 595 C CA . GLU A 1 78 ? -9.242 4.776 -11.335 1.00 90.81 78 GLU A CA 1
ATOM 596 C C . GLU A 1 78 ? -8.943 5.574 -10.062 1.00 90.81 78 GLU A C 1
ATOM 598 O O . GLU A 1 78 ? -9.331 6.740 -9.943 1.00 90.81 78 GLU A O 1
ATOM 603 N N . ARG A 1 79 ? -8.196 4.971 -9.125 1.00 89.19 79 ARG A N 1
ATOM 604 C CA . ARG A 1 79 ? -7.795 5.603 -7.866 1.00 89.19 79 ARG A CA 1
ATOM 605 C C . ARG A 1 79 ? -6.982 6.879 -8.071 1.00 89.19 79 ARG A C 1
ATOM 607 O O . ARG A 1 79 ? -7.091 7.788 -7.246 1.00 89.19 79 ARG A O 1
ATOM 614 N N . LEU A 1 80 ? -6.213 6.961 -9.160 1.00 92.38 80 LEU A N 1
ATOM 615 C CA . LEU A 1 80 ? -5.353 8.104 -9.475 1.00 92.38 80 LEU A CA 1
ATOM 616 C C . LEU A 1 80 ? -6.161 9.396 -9.687 1.00 92.38 80 LEU A C 1
ATOM 618 O O . LEU A 1 80 ? -5.691 10.475 -9.339 1.00 92.38 80 LEU A O 1
ATOM 622 N N . ASN A 1 81 ? -7.407 9.290 -10.167 1.00 92.44 81 ASN A N 1
ATOM 623 C CA . ASN A 1 81 ? -8.282 10.433 -10.474 1.00 92.44 81 ASN A CA 1
ATOM 624 C C . ASN A 1 81 ? -8.722 11.234 -9.230 1.00 92.44 81 ASN A C 1
ATOM 626 O O . ASN A 1 81 ? -9.115 12.405 -9.342 1.00 92.44 81 ASN A O 1
ATOM 630 N N . ARG A 1 82 ? -8.669 10.611 -8.044 1.00 92.31 82 ARG A N 1
ATOM 631 C CA . ARG A 1 82 ? -9.001 11.262 -6.766 1.00 92.31 82 ARG A CA 1
ATOM 632 C C . ARG A 1 82 ? -7.937 12.281 -6.364 1.00 92.31 82 ARG A C 1
ATOM 634 O O . ARG A 1 82 ? -8.284 13.342 -5.852 1.00 92.31 82 ARG A O 1
ATOM 641 N N . CYS A 1 83 ? -6.665 12.010 -6.656 1.00 92.38 83 CYS A N 1
ATOM 642 C CA . CYS A 1 83 ? -5.582 12.883 -6.233 1.00 92.38 83 CYS A CA 1
ATOM 643 C C . CYS A 1 83 ? -5.485 14.141 -7.105 1.00 92.38 83 CYS A C 1
ATOM 645 O O . CYS A 1 83 ? -5.448 14.077 -8.335 1.00 92.38 83 CYS A O 1
ATOM 647 N N . LYS A 1 84 ? -5.419 15.305 -6.452 1.00 91.75 84 LYS A N 1
ATOM 648 C CA . LYS A 1 84 ? -5.259 16.618 -7.101 1.00 91.75 84 LYS A CA 1
ATOM 649 C C . LYS A 1 84 ? -3.829 17.155 -7.050 1.00 91.75 84 LYS A C 1
ATOM 651 O O . LYS A 1 84 ? -3.616 18.303 -7.419 1.00 91.75 84 LYS A O 1
ATOM 656 N N . ALA A 1 85 ? -2.871 16.341 -6.617 1.00 93.50 85 ALA A N 1
ATOM 657 C CA . ALA A 1 85 ? -1.446 16.653 -6.613 1.00 93.50 85 ALA A CA 1
ATOM 658 C C . ALA A 1 85 ? -0.711 15.826 -7.686 1.00 93.50 85 ALA A C 1
ATOM 660 O O . ALA A 1 85 ? -1.177 14.740 -8.043 1.00 93.50 85 ALA A O 1
ATOM 661 N N . PRO A 1 86 ? 0.426 16.314 -8.210 1.00 95.81 86 PRO A N 1
ATOM 662 C CA . PRO A 1 86 ? 1.236 15.554 -9.153 1.00 95.81 86 PRO A CA 1
ATOM 663 C C . PRO A 1 86 ? 1.844 14.319 -8.478 1.00 95.81 86 PRO A C 1
ATOM 665 O O . PRO A 1 86 ? 2.345 14.400 -7.357 1.00 95.81 86 PRO A O 1
ATOM 668 N N . MET A 1 87 ? 1.808 13.172 -9.158 1.00 97.12 87 MET A N 1
ATOM 669 C CA . MET A 1 87 ? 2.269 11.887 -8.623 1.00 97.12 87 MET A CA 1
ATOM 670 C C . MET A 1 87 ? 3.335 11.244 -9.504 1.00 97.12 87 MET A C 1
ATOM 672 O O . MET A 1 87 ? 3.247 11.300 -10.732 1.00 97.12 87 MET A O 1
ATOM 676 N N . LEU A 1 88 ? 4.291 10.563 -8.869 1.00 98.25 88 LEU A N 1
ATOM 677 C CA . LEU A 1 88 ? 5.163 9.584 -9.517 1.00 98.25 88 LEU A CA 1
ATOM 678 C C . LEU A 1 88 ? 4.614 8.181 -9.301 1.00 98.25 88 LEU A C 1
ATOM 680 O O . LEU A 1 88 ? 4.114 7.866 -8.222 1.00 98.25 88 LEU A O 1
ATOM 684 N N . LEU A 1 89 ? 4.721 7.353 -10.337 1.00 98.12 89 LEU A N 1
ATOM 685 C CA . LEU A 1 89 ? 4.149 6.016 -10.393 1.00 98.12 89 LEU A CA 1
ATOM 686 C C . LEU A 1 89 ? 5.200 5.010 -10.880 1.00 98.12 89 LEU A C 1
ATOM 688 O O . LEU A 1 89 ? 5.860 5.227 -11.900 1.00 98.12 89 LEU A O 1
ATOM 692 N N . GLN A 1 90 ? 5.310 3.879 -10.185 1.00 96.19 90 GLN A N 1
ATOM 693 C CA . GLN A 1 90 ? 6.079 2.712 -10.611 1.00 96.19 90 GLN A CA 1
ATOM 694 C C . GLN A 1 90 ? 5.159 1.491 -10.673 1.00 96.19 90 GLN A C 1
ATOM 696 O O . GLN A 1 90 ? 4.461 1.173 -9.714 1.00 96.19 90 GLN A O 1
ATOM 701 N N . PHE A 1 91 ? 5.136 0.833 -11.829 1.00 95.06 91 PHE A N 1
ATOM 702 C CA . PHE A 1 91 ? 4.379 -0.392 -12.087 1.00 95.06 91 PHE A CA 1
ATOM 703 C C . PHE A 1 91 ? 4.993 -1.136 -13.278 1.00 95.06 91 PHE A C 1
ATOM 705 O O . PHE A 1 91 ? 5.855 -0.603 -13.980 1.00 95.06 91 PHE A O 1
ATOM 712 N N . SER A 1 92 ? 4.567 -2.376 -13.514 1.00 92.50 92 SER A N 1
ATOM 713 C CA . SER A 1 92 ? 5.094 -3.194 -14.608 1.00 92.50 92 SER A CA 1
ATOM 714 C C . SER A 1 92 ? 4.697 -2.669 -15.978 1.00 92.50 92 SER A C 1
ATOM 716 O O . SER A 1 92 ? 3.525 -2.431 -16.230 1.00 92.50 92 SER A O 1
ATOM 718 N N . ILE A 1 93 ? 5.652 -2.559 -16.904 1.00 92.75 93 ILE A N 1
ATOM 719 C CA . ILE A 1 93 ? 5.343 -2.268 -18.316 1.00 92.75 93 ILE A CA 1
ATOM 720 C C . ILE A 1 93 ? 4.927 -3.520 -19.093 1.00 92.75 93 ILE A C 1
ATOM 722 O O . ILE A 1 93 ? 4.451 -3.415 -20.218 1.00 92.75 93 ILE A O 1
ATOM 726 N N . SER A 1 94 ? 5.104 -4.700 -18.495 1.00 89.75 94 SER A N 1
ATOM 727 C CA . SER A 1 94 ? 4.773 -5.991 -19.103 1.00 89.75 94 SER A CA 1
ATOM 728 C C . SER A 1 94 ? 3.387 -6.507 -18.699 1.00 89.75 94 SER A C 1
ATOM 730 O O . SER A 1 94 ? 2.922 -7.466 -19.304 1.00 89.75 94 SER A O 1
ATOM 732 N N . GLN A 1 95 ? 2.730 -5.878 -17.717 1.00 90.31 95 GLN A N 1
ATOM 733 C CA . GLN A 1 95 ? 1.355 -6.173 -17.292 1.00 90.31 95 GLN A CA 1
ATOM 734 C C . GLN A 1 95 ? 0.416 -5.067 -17.800 1.00 90.31 95 GLN A C 1
ATOM 736 O O . GLN A 1 95 ? 0.428 -3.971 -17.235 1.00 90.31 95 GLN A O 1
ATOM 741 N N . PRO A 1 96 ? -0.355 -5.298 -18.876 1.00 92.06 96 PRO A N 1
ATOM 742 C CA . PRO A 1 96 ? -1.193 -4.266 -19.482 1.00 92.06 96 PRO A CA 1
ATOM 743 C C . PRO A 1 96 ? -2.221 -3.684 -18.506 1.00 92.06 96 PRO A C 1
ATOM 745 O O . PRO A 1 96 ? -3.018 -4.411 -17.921 1.00 92.06 96 PRO A O 1
ATOM 748 N N . LEU A 1 97 ? -2.240 -2.359 -18.356 1.00 93.81 97 LEU A N 1
ATOM 749 C CA . LEU A 1 97 ? -3.223 -1.684 -17.497 1.00 93.81 97 LEU A CA 1
ATOM 750 C C . LEU A 1 97 ? -4.644 -1.679 -18.079 1.00 93.81 97 LEU A C 1
ATOM 752 O O . LEU A 1 97 ? -5.598 -1.425 -17.352 1.00 93.81 97 LEU A O 1
ATOM 756 N N . ASP A 1 98 ? -4.783 -1.932 -19.379 1.00 92.25 98 ASP A N 1
ATOM 757 C CA . ASP A 1 98 ? -6.056 -2.019 -20.095 1.00 92.25 98 ASP A CA 1
ATOM 758 C C . ASP A 1 98 ? -6.578 -3.459 -20.245 1.00 92.25 98 ASP A C 1
ATOM 760 O O . ASP A 1 98 ? -7.585 -3.682 -20.915 1.00 92.25 98 ASP A O 1
ATOM 764 N N . ASP A 1 99 ? -5.924 -4.433 -19.605 1.00 90.88 99 ASP A N 1
ATOM 765 C CA . ASP A 1 99 ? -6.406 -5.808 -19.502 1.00 90.88 99 ASP A CA 1
ATOM 766 C C . ASP A 1 99 ? -6.955 -6.078 -18.096 1.00 90.88 99 ASP A C 1
ATOM 768 O O . ASP A 1 99 ? -6.227 -6.074 -17.104 1.00 90.88 99 ASP A O 1
ATOM 772 N N . GLN A 1 100 ? -8.248 -6.391 -18.022 1.00 85.25 100 GLN A N 1
ATOM 773 C CA . GLN A 1 100 ? -8.944 -6.736 -16.781 1.00 85.25 100 GLN A CA 1
ATOM 774 C C . GLN A 1 100 ? -8.346 -7.949 -16.048 1.00 85.25 100 GLN A C 1
ATOM 776 O O . GLN A 1 100 ? -8.570 -8.110 -14.851 1.00 85.25 100 GLN A O 1
ATOM 781 N N . HIS A 1 101 ? -7.614 -8.826 -16.743 1.00 87.38 101 HIS A N 1
ATOM 782 C CA . HIS A 1 101 ? -6.985 -10.002 -16.143 1.00 87.38 101 HIS A CA 1
ATOM 783 C C . HIS A 1 101 ? -5.603 -9.714 -15.554 1.00 87.38 101 HIS A C 1
ATOM 785 O O . HIS A 1 101 ? -5.115 -10.521 -14.755 1.00 87.38 101 HIS A O 1
ATOM 791 N N . SER A 1 102 ? -5.002 -8.572 -15.896 1.00 88.44 102 SER A N 1
ATOM 792 C CA . SER A 1 102 ? -3.686 -8.183 -15.401 1.00 88.44 102 SER A CA 1
ATOM 793 C C . SER A 1 102 ? -3.710 -7.858 -13.913 1.00 88.44 102 SER A C 1
ATOM 795 O O . SER A 1 102 ? -4.687 -7.362 -13.349 1.00 88.44 102 SER A O 1
ATOM 797 N N . THR A 1 103 ? -2.591 -8.131 -13.247 1.00 89.25 103 THR A N 1
ATOM 798 C CA . THR A 1 103 ? -2.398 -7.671 -11.872 1.00 89.25 103 THR A CA 1
ATOM 799 C C . THR A 1 103 ? -1.944 -6.220 -11.889 1.00 89.25 103 THR A C 1
ATOM 801 O O . THR A 1 103 ? -0.891 -5.907 -12.430 1.00 89.25 103 THR A O 1
ATOM 804 N N . ILE A 1 104 ? -2.736 -5.340 -11.280 1.00 91.62 104 ILE A N 1
ATOM 805 C CA . ILE A 1 104 ? -2.404 -3.923 -11.132 1.00 91.62 104 ILE A CA 1
ATOM 806 C C . ILE A 1 104 ? -1.796 -3.708 -9.745 1.00 91.62 104 ILE A C 1
ATOM 808 O O . ILE A 1 104 ? -2.471 -3.878 -8.731 1.00 91.62 104 ILE A O 1
ATOM 812 N N . LEU A 1 105 ? -0.524 -3.314 -9.717 1.00 93.12 105 LEU A N 1
ATOM 813 C CA . LEU A 1 105 ? 0.181 -2.851 -8.524 1.00 93.12 105 LEU A CA 1
ATOM 814 C C . LEU A 1 105 ? 0.967 -1.590 -8.893 1.00 93.12 105 LEU A C 1
ATOM 816 O O . LEU A 1 105 ? 1.976 -1.665 -9.594 1.00 93.12 105 LEU A O 1
ATOM 820 N N . ILE A 1 106 ? 0.478 -0.437 -8.443 1.00 95.56 106 ILE A N 1
ATOM 821 C CA . ILE A 1 106 ? 1.038 0.880 -8.752 1.00 95.56 106 ILE A CA 1
ATOM 822 C C . ILE A 1 106 ? 1.626 1.468 -7.477 1.00 95.56 106 ILE A C 1
ATOM 824 O O . ILE A 1 106 ? 0.892 1.950 -6.622 1.00 95.56 106 ILE A O 1
ATOM 828 N N . ARG A 1 107 ? 2.949 1.466 -7.342 1.00 96.00 107 ARG A N 1
ATOM 829 C CA . ARG A 1 107 ? 3.637 2.174 -6.256 1.00 96.00 107 ARG A CA 1
ATOM 830 C C . ARG A 1 107 ? 3.606 3.667 -6.561 1.00 96.00 107 ARG A C 1
ATOM 832 O O . ARG A 1 107 ? 4.047 4.076 -7.634 1.00 96.00 107 ARG A O 1
ATOM 839 N N . SER A 1 108 ? 3.053 4.466 -5.654 1.00 95.94 108 SER A N 1
ATOM 840 C CA . SER A 1 108 ? 2.706 5.866 -5.906 1.00 95.94 108 SER A CA 1
ATOM 841 C C . SER A 1 108 ? 3.098 6.798 -4.761 1.00 95.94 108 SER A C 1
ATOM 843 O O . SER A 1 108 ? 2.964 6.460 -3.584 1.00 95.94 108 SER A O 1
ATOM 845 N N . CYS A 1 109 ? 3.579 7.988 -5.106 1.00 95.25 109 CYS A N 1
ATOM 846 C CA . CYS A 1 109 ? 3.857 9.060 -4.153 1.00 95.25 109 CYS A CA 1
ATOM 847 C C . CYS A 1 109 ? 3.593 10.429 -4.788 1.00 95.25 109 CYS A C 1
ATOM 849 O O . CYS A 1 109 ? 3.630 10.568 -6.014 1.00 95.25 109 CYS A O 1
ATOM 851 N N . THR A 1 110 ? 3.314 11.445 -3.970 1.00 94.88 110 THR A N 1
ATOM 852 C CA . THR A 1 110 ? 3.096 12.822 -4.444 1.00 94.88 110 THR A CA 1
ATOM 853 C C . THR A 1 110 ? 4.396 13.625 -4.531 1.00 94.88 110 THR A C 1
ATOM 855 O O . THR A 1 110 ? 5.267 13.536 -3.665 1.00 94.88 110 THR A O 1
ATOM 858 N N . ILE A 1 111 ? 4.527 14.440 -5.580 1.00 91.75 111 ILE A N 1
ATOM 859 C CA . ILE A 1 111 ? 5.631 15.386 -5.761 1.00 91.75 111 ILE A CA 1
ATOM 860 C C . ILE A 1 111 ? 5.315 16.655 -4.958 1.00 91.75 111 ILE A C 1
ATOM 862 O O . ILE A 1 111 ? 4.262 17.263 -5.133 1.00 91.75 111 ILE A O 1
ATOM 866 N N . GLY A 1 112 ? 6.246 17.072 -4.098 1.00 77.69 112 GLY A N 1
ATOM 867 C CA . GLY A 1 112 ? 6.072 18.201 -3.175 1.00 77.69 112 GLY A CA 1
ATOM 868 C C . GLY A 1 112 ? 5.999 17.739 -1.719 1.00 77.69 112 GLY A C 1
ATOM 869 O O . GLY A 1 112 ? 6.078 16.546 -1.442 1.00 77.69 112 GLY A O 1
ATOM 870 N N . SER A 1 113 ? 5.906 18.671 -0.769 1.00 60.53 113 SER A N 1
ATOM 871 C CA . SER A 1 113 ? 5.855 18.344 0.659 1.00 60.53 113 SER A CA 1
ATOM 872 C C . SER A 1 113 ? 4.673 19.016 1.356 1.00 60.53 113 SER A C 1
ATOM 874 O O . SER A 1 113 ? 4.555 20.236 1.405 1.00 60.53 113 SER A O 1
ATOM 876 N N . HIS A 1 114 ? 3.822 18.199 1.975 1.00 60.88 114 HIS A N 1
ATOM 877 C CA . HIS A 1 114 ? 2.976 18.632 3.082 1.00 60.88 114 HIS A CA 1
ATOM 878 C C . HIS A 1 114 ? 3.662 18.178 4.371 1.00 60.88 114 HIS A C 1
ATOM 880 O O . HIS A 1 114 ? 3.831 16.977 4.581 1.00 60.88 114 HIS A O 1
ATOM 886 N N . MET A 1 115 ? 4.097 19.118 5.220 1.00 51.81 115 MET A N 1
ATOM 887 C CA . MET A 1 115 ? 4.924 18.816 6.404 1.00 51.81 115 MET A CA 1
ATOM 888 C C . MET A 1 115 ? 4.307 17.752 7.325 1.00 51.81 115 MET A C 1
ATOM 890 O O . MET A 1 115 ? 5.036 16.960 7.915 1.00 51.81 115 MET A O 1
ATOM 894 N N . THR A 1 116 ? 2.977 17.706 7.428 1.00 57.16 116 THR A N 1
ATOM 895 C CA . THR A 1 116 ? 2.247 16.725 8.244 1.00 57.16 116 THR A CA 1
ATOM 896 C C . THR A 1 116 ? 2.279 15.324 7.622 1.00 57.16 116 THR A C 1
ATOM 898 O O . THR A 1 116 ? 2.613 14.363 8.305 1.00 57.16 116 THR A O 1
ATOM 901 N N . ALA A 1 117 ? 2.044 15.205 6.310 1.00 59.62 117 ALA A N 1
ATOM 902 C CA . ALA A 1 117 ? 2.096 13.925 5.595 1.00 59.62 117 ALA A CA 1
ATOM 903 C C . ALA A 1 117 ? 3.529 13.372 5.475 1.00 59.62 117 ALA A C 1
ATOM 905 O O . ALA A 1 117 ? 3.742 12.163 5.501 1.00 59.62 117 ALA A O 1
ATOM 906 N N . ALA A 1 118 ? 4.531 14.253 5.406 1.00 56.34 118 ALA A N 1
ATOM 907 C CA . ALA A 1 118 ? 5.939 13.863 5.399 1.00 56.34 118 ALA A CA 1
ATOM 908 C C . ALA A 1 118 ? 6.410 13.280 6.744 1.00 56.34 118 ALA A C 1
ATOM 910 O O . ALA A 1 118 ? 7.360 12.503 6.763 1.00 56.34 118 ALA A O 1
ATOM 911 N N . LYS A 1 119 ? 5.771 13.634 7.871 1.00 59.72 119 LYS A N 1
ATOM 912 C CA . LYS A 1 119 ? 6.067 13.009 9.171 1.00 59.72 119 LYS A CA 1
ATOM 913 C C . LYS A 1 119 ? 5.566 11.568 9.221 1.00 59.72 119 LYS A C 1
ATOM 915 O O . LYS A 1 119 ? 6.361 10.694 9.537 1.00 59.72 119 LYS A O 1
ATOM 920 N N . ILE A 1 120 ? 4.318 11.330 8.804 1.00 62.59 120 ILE A N 1
ATOM 921 C CA . ILE A 1 120 ? 3.720 9.984 8.709 1.00 62.59 120 ILE A CA 1
ATOM 922 C C . ILE A 1 120 ? 4.566 9.081 7.798 1.00 62.59 120 ILE A C 1
ATOM 924 O O . ILE A 1 120 ? 4.872 7.945 8.142 1.00 62.59 120 ILE A O 1
ATOM 928 N N . ALA A 1 121 ? 5.034 9.614 6.664 1.00 57.34 121 ALA A N 1
ATOM 929 C CA . ALA A 1 121 ? 5.872 8.878 5.717 1.00 57.34 121 ALA A CA 1
ATOM 930 C C . ALA A 1 121 ? 7.247 8.432 6.263 1.00 57.34 121 ALA A C 1
ATOM 932 O O . ALA A 1 121 ? 7.889 7.597 5.633 1.00 57.34 121 ALA A O 1
ATOM 933 N N . ASN A 1 122 ? 7.709 8.971 7.398 1.00 57.53 122 ASN A N 1
ATOM 934 C CA . ASN A 1 122 ? 9.046 8.720 7.950 1.00 57.53 122 ASN A CA 1
ATOM 935 C C . ASN A 1 122 ? 9.060 7.828 9.206 1.00 57.53 122 ASN A C 1
ATOM 937 O O . ASN A 1 122 ? 10.131 7.601 9.764 1.00 57.53 122 ASN A O 1
ATOM 941 N N . GLU A 1 123 ? 7.914 7.341 9.689 1.00 63.53 123 GLU A N 1
ATOM 942 C CA . GLU A 1 123 ? 7.867 6.678 11.003 1.00 63.53 123 GLU A CA 1
ATOM 943 C C . GLU A 1 123 ? 8.443 5.259 11.019 1.00 63.53 123 GLU A C 1
ATOM 945 O O . GLU A 1 123 ? 9.039 4.855 12.019 1.00 63.53 123 GLU A O 1
ATOM 950 N N . LYS A 1 124 ? 8.318 4.508 9.918 1.00 68.75 124 LYS A N 1
ATOM 951 C CA . LYS A 1 124 ? 8.939 3.185 9.767 1.00 68.75 124 LYS A CA 1
ATOM 952 C C . LYS A 1 124 ? 9.781 3.160 8.493 1.00 68.75 124 LYS A C 1
ATOM 954 O O . LYS A 1 124 ? 9.208 3.184 7.403 1.00 68.75 124 LYS A O 1
ATOM 959 N N . PRO A 1 125 ? 11.123 3.126 8.594 1.00 82.19 125 PRO A N 1
ATOM 960 C CA . PRO A 1 125 ? 11.961 3.007 7.413 1.00 82.19 125 PRO A CA 1
ATOM 961 C C . PRO A 1 125 ? 11.637 1.700 6.686 1.00 82.19 125 PRO A C 1
ATOM 963 O O . PRO A 1 125 ? 11.524 0.638 7.298 1.00 82.19 125 PRO A O 1
ATOM 966 N N . VAL A 1 126 ? 11.464 1.797 5.371 1.00 90.88 126 VAL A N 1
ATOM 967 C CA . VAL A 1 126 ? 11.254 0.643 4.500 1.00 90.88 126 VAL A CA 1
ATOM 968 C C . VAL A 1 126 ? 12.591 0.285 3.876 1.00 90.88 126 VAL A C 1
ATOM 970 O O . VAL A 1 126 ? 13.185 1.109 3.175 1.00 90.88 126 VAL A O 1
ATOM 973 N N . ASP A 1 127 ? 13.057 -0.938 4.120 1.00 92.94 127 ASP A N 1
ATOM 974 C CA . ASP A 1 127 ? 14.301 -1.426 3.532 1.00 92.94 127 ASP A CA 1
ATOM 975 C C . ASP A 1 127 ? 14.210 -1.413 2.000 1.00 92.94 127 ASP A C 1
ATOM 977 O O . ASP A 1 127 ? 13.164 -1.694 1.407 1.00 92.94 127 ASP A O 1
ATOM 981 N N . ASN A 1 128 ? 15.309 -1.042 1.341 1.00 94.56 128 ASN A N 1
ATOM 982 C CA . ASN A 1 128 ? 15.378 -1.002 -0.115 1.00 94.56 128 ASN A CA 1
ATOM 983 C C . ASN A 1 128 ? 15.783 -2.388 -0.640 1.00 94.56 128 ASN A C 1
ATOM 985 O O . ASN A 1 128 ? 16.960 -2.738 -0.518 1.00 94.56 128 ASN A O 1
ATOM 989 N N . PRO A 1 129 ? 14.873 -3.163 -1.264 1.00 94.62 129 PRO A N 1
ATOM 990 C CA . PRO A 1 129 ? 15.171 -4.537 -1.675 1.00 94.62 129 PRO A CA 1
ATOM 991 C C . PRO A 1 129 ? 16.283 -4.625 -2.723 1.00 94.62 129 PRO A C 1
ATOM 993 O O . PRO A 1 129 ? 16.919 -5.661 -2.868 1.00 94.62 129 PRO A O 1
ATOM 996 N N . LYS A 1 130 ? 16.589 -3.528 -3.424 1.00 93.19 130 LYS A N 1
ATOM 997 C CA . LYS A 1 130 ? 17.703 -3.468 -4.380 1.00 93.19 130 LYS A CA 1
ATOM 998 C C . LYS A 1 130 ? 19.079 -3.628 -3.717 1.00 93.19 130 LYS A C 1
ATOM 1000 O O . LYS A 1 130 ? 20.051 -3.910 -4.416 1.00 93.19 130 LYS A O 1
ATOM 1005 N N . LYS A 1 131 ? 19.162 -3.422 -2.396 1.00 93.12 131 LYS A N 1
ATOM 1006 C CA . LYS A 1 131 ? 20.382 -3.502 -1.573 1.00 93.12 131 LYS A CA 1
ATOM 1007 C C . LYS A 1 131 ? 20.484 -4.784 -0.746 1.00 93.12 131 LYS A C 1
ATOM 1009 O O . LYS A 1 131 ? 21.414 -4.898 0.045 1.00 93.12 131 LYS A O 1
ATOM 1014 N N . ASP A 1 132 ? 19.519 -5.689 -0.872 1.00 91.38 132 ASP A N 1
ATOM 1015 C CA . ASP A 1 132 ? 19.489 -6.922 -0.094 1.00 91.38 132 ASP A CA 1
ATOM 1016 C C . ASP A 1 132 ? 20.657 -7.834 -0.511 1.00 91.38 132 ASP A C 1
ATOM 1018 O O . ASP A 1 132 ? 20.725 -8.323 -1.642 1.00 91.38 132 ASP A O 1
ATOM 1022 N N . ASP A 1 133 ? 21.598 -8.030 0.414 1.00 86.50 133 ASP A N 1
ATOM 1023 C CA . ASP A 1 133 ? 22.830 -8.794 0.216 1.00 86.50 133 ASP A CA 1
ATOM 1024 C C . ASP A 1 133 ? 22.589 -10.311 0.165 1.00 86.50 133 ASP A C 1
ATOM 1026 O O . ASP A 1 133 ? 23.452 -11.073 -0.286 1.00 86.50 133 ASP A O 1
ATOM 1030 N N . THR A 1 134 ? 21.396 -10.760 0.560 1.00 86.38 134 THR A N 1
ATOM 1031 C CA . THR A 1 134 ? 20.995 -12.165 0.486 1.00 86.38 134 THR A CA 1
ATOM 1032 C C . THR A 1 134 ? 20.606 -12.586 -0.933 1.00 86.38 134 THR A C 1
ATOM 1034 O O . THR A 1 134 ? 20.682 -13.782 -1.259 1.00 86.38 134 THR A O 1
ATOM 1037 N N . LEU A 1 135 ? 20.271 -11.624 -1.803 1.00 89.12 135 LEU A N 1
ATOM 1038 C CA . LEU A 1 135 ? 19.933 -11.856 -3.206 1.00 89.12 135 LEU A CA 1
ATOM 1039 C C . LEU A 1 135 ? 21.116 -12.440 -3.994 1.00 89.12 135 LEU A C 1
ATOM 1041 O O . LEU A 1 135 ? 22.291 -12.280 -3.653 1.00 89.12 135 LEU A O 1
ATOM 1045 N N . VAL A 1 136 ? 20.808 -13.119 -5.097 1.00 82.88 136 VAL A N 1
ATOM 1046 C CA . VAL A 1 136 ? 21.810 -13.521 -6.084 1.00 82.88 136 VAL A CA 1
ATOM 1047 C C . VAL A 1 136 ? 22.452 -12.257 -6.654 1.00 82.88 136 VAL A C 1
ATOM 1049 O O . VAL A 1 136 ? 21.749 -11.350 -7.088 1.00 82.88 136 VAL A O 1
ATOM 1052 N N . ASP A 1 137 ? 23.784 -12.197 -6.600 1.00 75.44 137 ASP A N 1
ATOM 1053 C CA . ASP A 1 137 ? 24.626 -11.031 -6.925 1.00 75.44 137 ASP A CA 1
ATOM 1054 C C . ASP A 1 137 ? 24.650 -9.906 -5.853 1.00 75.44 137 ASP A C 1
ATOM 1056 O O . ASP A 1 137 ? 25.246 -8.849 -6.065 1.00 75.44 137 ASP A O 1
ATOM 1060 N N . GLY A 1 138 ? 24.068 -10.133 -4.666 1.00 78.81 138 GLY A N 1
ATOM 1061 C CA . GLY A 1 138 ? 24.089 -9.184 -3.540 1.00 78.81 138 GLY A CA 1
ATOM 1062 C C . GLY A 1 138 ? 23.195 -7.953 -3.735 1.00 78.81 138 GLY A C 1
ATOM 1063 O O . GLY A 1 138 ? 23.470 -6.896 -3.167 1.00 78.81 138 GLY A O 1
ATOM 1064 N N . GLY A 1 139 ? 22.178 -8.074 -4.591 1.00 84.38 139 GLY A N 1
ATOM 1065 C CA . GLY A 1 139 ? 21.212 -7.021 -4.901 1.00 84.38 139 GLY A CA 1
ATOM 1066 C C . GLY A 1 139 ? 21.333 -6.477 -6.324 1.00 84.38 139 GLY A C 1
ATOM 1067 O O . GLY A 1 139 ? 22.380 -6.552 -6.970 1.00 84.38 139 GLY A O 1
ATOM 1068 N N . SER A 1 140 ? 20.244 -5.898 -6.835 1.00 82.62 140 SER A N 1
ATOM 1069 C CA . SER A 1 140 ? 20.163 -5.443 -8.231 1.00 82.62 140 SER A CA 1
ATOM 1070 C C . SER A 1 140 ? 21.101 -4.273 -8.552 1.00 82.62 140 SER A C 1
ATOM 1072 O O . SER A 1 140 ? 21.460 -4.073 -9.713 1.00 82.62 140 SER A O 1
ATOM 1074 N N . LEU A 1 141 ? 21.533 -3.501 -7.546 1.00 84.62 141 LEU A N 1
ATOM 1075 C CA . LEU A 1 141 ? 22.469 -2.387 -7.748 1.00 84.62 141 LEU A CA 1
ATOM 1076 C C . LEU A 1 141 ? 23.876 -2.860 -8.124 1.00 84.62 141 LEU A C 1
ATOM 1078 O O . LEU A 1 141 ? 24.554 -2.188 -8.897 1.00 84.62 141 LEU A O 1
ATOM 1082 N N . ASN A 1 142 ? 24.302 -4.021 -7.624 1.00 73.56 142 ASN A N 1
ATOM 1083 C CA . ASN A 1 142 ? 25.637 -4.559 -7.897 1.00 73.56 142 ASN A CA 1
ATOM 1084 C C . ASN A 1 142 ? 25.748 -5.150 -9.308 1.00 73.56 142 ASN A C 1
ATOM 1086 O O . ASN A 1 142 ? 26.841 -5.236 -9.861 1.00 73.56 142 ASN A O 1
ATOM 1090 N N . ALA A 1 143 ? 24.618 -5.550 -9.896 1.00 70.81 143 ALA A N 1
ATOM 1091 C CA . ALA A 1 143 ? 24.564 -6.165 -11.217 1.00 70.81 143 ALA A CA 1
ATOM 1092 C C . ALA A 1 143 ? 24.337 -5.157 -12.360 1.00 70.81 143 ALA A C 1
ATOM 1094 O O . ALA A 1 143 ? 24.528 -5.501 -13.528 1.00 70.81 143 ALA A O 1
ATOM 1095 N N . ALA A 1 144 ? 23.907 -3.927 -12.061 1.00 75.56 144 ALA A N 1
ATOM 1096 C CA . ALA A 1 144 ? 23.502 -2.957 -13.073 1.00 75.56 144 ALA A CA 1
ATOM 1097 C C . ALA A 1 144 ? 24.689 -2.111 -13.591 1.00 75.56 144 ALA A C 1
ATOM 1099 O O . ALA A 1 144 ? 25.286 -1.360 -12.817 1.00 75.56 144 ALA A O 1
ATOM 1100 N N . PRO A 1 145 ? 24.997 -2.120 -14.908 1.00 71.31 145 PRO A N 1
ATOM 1101 C CA . PRO A 1 145 ? 26.139 -1.381 -15.465 1.00 71.31 145 PRO A CA 1
ATOM 1102 C C . PRO A 1 145 ? 26.125 0.122 -15.162 1.00 71.31 145 PRO A C 1
ATOM 1104 O O . PRO A 1 145 ? 27.147 0.691 -14.788 1.00 71.31 145 PRO A O 1
ATOM 1107 N N . ALA A 1 146 ? 24.953 0.755 -15.244 1.00 76.56 146 ALA A N 1
ATOM 1108 C CA . ALA A 1 146 ? 24.771 2.181 -14.966 1.00 76.56 146 ALA A CA 1
ATOM 1109 C C . ALA A 1 146 ? 25.036 2.576 -13.496 1.00 76.56 146 ALA A C 1
ATOM 1111 O O . ALA A 1 146 ? 25.123 3.766 -13.196 1.00 76.56 146 ALA A O 1
ATOM 1112 N N . CYS A 1 147 ? 25.152 1.606 -12.581 1.00 76.25 147 CYS A N 1
ATOM 1113 C CA . CYS A 1 147 ? 25.578 1.830 -11.198 1.00 76.25 147 CYS A CA 1
ATOM 1114 C C . CYS A 1 147 ? 27.106 1.826 -11.040 1.00 76.25 147 CYS A C 1
ATOM 1116 O O . CYS A 1 147 ? 27.622 2.366 -10.064 1.00 76.25 147 CYS A O 1
ATOM 1118 N N . ILE A 1 148 ? 27.822 1.217 -11.988 1.00 68.62 148 ILE A N 1
ATOM 1119 C CA . ILE A 1 148 ? 29.270 0.989 -11.928 1.00 68.62 148 ILE A CA 1
ATOM 1120 C C . ILE A 1 148 ? 30.006 2.028 -12.773 1.00 68.62 148 ILE A C 1
ATOM 1122 O O . ILE A 1 148 ? 30.990 2.614 -12.324 1.00 68.62 148 ILE A O 1
ATOM 1126 N N . ILE A 1 149 ? 29.523 2.269 -13.994 1.00 67.88 149 ILE A N 1
ATOM 1127 C CA . ILE A 1 149 ? 30.152 3.172 -14.958 1.00 67.88 149 ILE A CA 1
ATOM 1128 C C . ILE A 1 149 ? 29.227 4.348 -15.307 1.00 67.88 149 ILE A C 1
ATOM 1130 O O . ILE A 1 149 ? 28.042 4.145 -15.576 1.00 67.88 149 ILE A O 1
ATOM 1134 N N . PRO A 1 150 ? 29.747 5.592 -15.333 1.00 64.25 150 PRO A N 1
ATOM 1135 C CA . PRO A 1 150 ? 28.938 6.781 -15.608 1.00 64.25 150 PRO A CA 1
ATOM 1136 C C . PRO A 1 150 ? 28.590 6.962 -17.098 1.00 64.25 150 PRO A C 1
ATOM 1138 O O . PRO A 1 150 ? 27.625 7.661 -17.411 1.00 64.25 150 PRO A O 1
ATOM 1141 N N . GLY A 1 151 ? 29.355 6.337 -18.000 1.00 68.69 151 GLY A N 1
ATOM 1142 C CA . GLY A 1 151 ? 29.261 6.514 -19.452 1.00 68.69 151 GLY A CA 1
ATOM 1143 C C . GLY A 1 151 ? 29.980 7.758 -19.970 1.00 68.69 151 GLY A C 1
ATOM 1144 O O . GLY A 1 151 ? 30.260 8.693 -19.216 1.00 68.69 151 GLY A O 1
ATOM 1145 N N . THR A 1 152 ? 30.255 7.777 -21.274 1.00 74.81 152 THR A N 1
ATOM 1146 C CA . THR A 1 152 ? 30.849 8.939 -21.953 1.00 74.81 152 THR A CA 1
ATOM 1147 C C . THR A 1 152 ? 29.743 9.752 -22.627 1.00 74.81 152 THR A C 1
ATOM 1149 O O . THR A 1 152 ? 28.952 9.172 -23.374 1.00 74.81 152 THR A O 1
ATOM 1152 N N . PRO A 1 153 ? 29.647 11.074 -22.385 1.00 88.06 153 PRO A N 1
ATOM 1153 C CA . PRO A 1 153 ? 28.628 11.903 -23.015 1.00 88.06 153 PRO A CA 1
ATOM 1154 C C . PRO A 1 153 ? 28.888 12.058 -24.518 1.00 88.06 153 PRO A C 1
ATOM 1156 O O . PRO A 1 153 ? 29.986 12.420 -24.939 1.00 88.06 153 PRO A O 1
ATOM 1159 N N . VAL A 1 154 ? 27.846 11.840 -25.315 1.00 87.88 154 VAL A N 1
ATOM 1160 C CA . VAL A 1 154 ? 27.816 12.021 -26.768 1.00 87.88 154 VAL A CA 1
ATOM 1161 C C . VAL A 1 154 ? 26.643 12.927 -27.123 1.00 87.88 154 VAL A C 1
ATOM 1163 O O . VAL A 1 154 ? 25.499 12.661 -26.741 1.00 87.88 154 VAL A O 1
ATOM 1166 N N . ASP A 1 155 ? 26.912 13.988 -27.882 1.00 92.50 155 ASP A N 1
ATOM 1167 C CA . ASP A 1 155 ? 25.863 14.870 -28.390 1.00 92.50 155 ASP A CA 1
ATOM 1168 C C . ASP A 1 155 ? 24.995 14.122 -29.406 1.00 92.50 155 ASP A C 1
ATOM 1170 O O . ASP A 1 155 ? 25.467 13.605 -30.419 1.00 92.50 155 ASP A O 1
ATOM 1174 N N . THR A 1 156 ? 23.700 14.045 -29.121 1.00 91.38 156 THR A N 1
ATOM 1175 C CA . THR A 1 156 ? 22.715 13.317 -29.923 1.00 91.38 156 THR A CA 1
ATOM 1176 C C . THR A 1 156 ? 21.435 14.138 -30.049 1.00 91.38 156 THR A C 1
ATOM 1178 O O . THR A 1 156 ? 21.208 15.107 -29.325 1.00 91.38 156 THR A O 1
ATOM 1181 N N . LYS A 1 157 ? 20.587 13.768 -31.008 1.00 93.69 157 LYS A N 1
ATOM 1182 C CA . LYS A 1 157 ? 19.286 14.388 -31.249 1.00 93.69 157 LYS A CA 1
ATOM 1183 C C . LYS A 1 157 ? 18.159 13.398 -30.965 1.00 93.69 157 LYS A C 1
ATOM 1185 O O . LYS A 1 157 ? 18.158 12.312 -31.542 1.00 93.69 157 LYS A O 1
ATOM 1190 N N . LEU A 1 158 ? 17.205 13.777 -30.115 1.00 95.69 158 LEU A N 1
ATOM 1191 C CA . LEU A 1 158 ? 15.934 13.055 -29.982 1.00 95.69 158 LEU A CA 1
ATOM 1192 C C . LEU A 1 158 ? 15.001 13.479 -31.109 1.00 95.69 158 LEU A C 1
ATOM 1194 O O . LEU A 1 158 ? 14.898 14.672 -31.384 1.00 95.69 158 LEU A O 1
ATOM 1198 N N . SER A 1 159 ? 14.318 12.522 -31.728 1.00 96.06 159 SER A N 1
ATOM 1199 C CA . SER A 1 159 ? 13.237 12.816 -32.674 1.00 96.06 159 SER A CA 1
ATOM 1200 C C . SER A 1 159 ? 11.972 13.160 -31.904 1.00 96.06 159 SER A C 1
ATOM 1202 O O . SER A 1 159 ? 11.702 12.526 -30.883 1.00 96.06 159 SER A O 1
ATOM 1204 N N . VAL A 1 160 ? 11.198 14.127 -32.395 1.00 96.25 160 VAL A N 1
ATOM 1205 C CA . VAL A 1 160 ? 9.916 14.511 -31.793 1.00 96.25 160 VAL A CA 1
ATOM 1206 C C . VAL A 1 160 ? 8.749 14.085 -32.679 1.00 96.25 160 VAL A C 1
ATOM 1208 O O . VAL A 1 160 ? 8.787 14.218 -33.905 1.00 96.25 160 VAL A O 1
ATOM 1211 N N . GLY A 1 161 ? 7.703 13.562 -32.045 1.00 95.25 161 GLY A N 1
ATOM 1212 C CA . GLY A 1 161 ? 6.438 13.241 -32.687 1.00 95.25 161 GLY A CA 1
ATOM 1213 C C . GLY A 1 161 ? 5.246 13.776 -31.903 1.00 95.25 161 GLY A C 1
ATOM 1214 O O . GLY A 1 161 ? 5.271 13.835 -30.672 1.00 95.25 161 GLY A O 1
ATOM 1215 N N . LYS A 1 162 ? 4.197 14.159 -32.630 1.00 93.75 162 LYS A N 1
ATOM 1216 C CA . LYS A 1 162 ? 2.967 14.748 -32.089 1.00 93.75 162 LYS A CA 1
ATOM 1217 C C . LYS A 1 162 ? 1.736 13.991 -32.588 1.00 93.75 162 LYS A C 1
ATOM 1219 O O . LYS A 1 162 ? 1.700 13.547 -33.735 1.00 93.75 162 LYS A O 1
ATOM 1224 N N . GLY A 1 163 ? 0.755 13.833 -31.704 1.00 91.56 163 GLY A N 1
ATOM 1225 C CA . GLY A 1 163 ? -0.604 13.405 -32.037 1.00 91.56 163 GLY A CA 1
ATOM 1226 C C . GLY A 1 163 ? -1.519 14.587 -32.378 1.00 91.56 163 GLY A C 1
ATOM 1227 O O . GLY A 1 163 ? -1.051 15.671 -32.730 1.00 91.56 163 GLY A O 1
ATOM 1228 N N . ASP A 1 164 ? -2.826 14.376 -32.249 1.00 88.06 164 ASP A N 1
ATOM 1229 C CA . ASP A 1 164 ? -3.858 15.381 -32.522 1.00 88.06 164 ASP A CA 1
ATOM 1230 C C . ASP A 1 164 ? -3.857 16.535 -31.501 1.00 88.06 164 ASP A C 1
ATOM 1232 O O . ASP A 1 164 ? -3.201 16.493 -30.458 1.00 88.06 164 ASP A O 1
ATOM 1236 N N . SER A 1 165 ? -4.648 17.577 -31.768 1.00 83.81 165 SER A N 1
ATOM 1237 C CA . SER A 1 165 ? -4.864 18.683 -30.826 1.00 83.81 165 SER A CA 1
ATOM 1238 C C . SER A 1 165 ? -5.367 18.182 -29.465 1.00 83.81 165 SER A C 1
ATOM 1240 O O . SER A 1 165 ? -6.311 17.390 -29.412 1.00 83.81 165 SER A O 1
ATOM 1242 N N . GLY A 1 166 ? -4.779 18.671 -28.371 1.00 80.50 166 GLY A N 1
ATOM 1243 C CA . GLY A 1 166 ? -5.135 18.296 -27.002 1.00 80.50 166 GLY A CA 1
ATOM 1244 C C . GLY A 1 166 ? -5.429 19.500 -26.109 1.00 80.50 166 GLY A C 1
ATOM 1245 O O . GLY A 1 166 ? -5.536 20.634 -26.570 1.00 80.50 166 GLY A O 1
ATOM 1246 N N . LYS A 1 167 ? -5.597 19.234 -24.810 1.00 76.19 167 LYS A N 1
ATOM 1247 C CA . LYS A 1 167 ? -5.843 20.245 -23.764 1.00 76.19 167 LYS A CA 1
ATOM 1248 C C . LYS A 1 167 ? -4.874 20.085 -22.586 1.00 76.19 167 LYS A C 1
ATOM 1250 O O . LYS A 1 167 ? -5.275 20.210 -21.434 1.00 76.19 167 LYS A O 1
ATOM 1255 N N . GLY A 1 168 ? -3.621 19.744 -22.879 1.00 78.50 168 GLY A N 1
ATOM 1256 C CA . GLY A 1 168 ? -2.578 19.627 -21.862 1.00 78.50 168 GLY A CA 1
ATOM 1257 C C . GLY A 1 168 ? -2.156 20.976 -21.293 1.00 78.50 168 GLY A C 1
ATOM 1258 O O . GLY A 1 168 ? -2.112 21.972 -22.015 1.00 78.50 168 GLY A O 1
ATOM 1259 N N . ASP A 1 169 ? -1.804 20.975 -20.015 1.00 86.75 169 ASP A N 1
ATOM 1260 C CA . ASP A 1 169 ? -1.212 22.113 -19.323 1.00 86.75 169 ASP A CA 1
ATOM 1261 C C . ASP A 1 169 ? 0.313 21.920 -19.224 1.00 86.75 169 ASP A C 1
ATOM 1263 O O . ASP A 1 169 ? 0.802 20.865 -18.805 1.00 86.75 169 ASP A O 1
ATOM 1267 N N . ALA A 1 170 ? 1.082 22.918 -19.667 1.00 88.62 170 ALA A N 1
ATOM 1268 C CA . ALA A 1 170 ? 2.540 22.832 -19.704 1.00 88.62 170 ALA A CA 1
ATOM 1269 C C . ALA A 1 170 ? 3.172 22.830 -18.300 1.00 88.62 170 ALA A C 1
ATOM 1271 O O . ALA A 1 170 ? 4.223 22.214 -18.113 1.00 88.62 170 ALA A O 1
ATOM 1272 N N . GLU A 1 171 ? 2.541 23.473 -17.312 1.00 89.31 171 GLU A N 1
ATOM 1273 C CA . GLU A 1 171 ? 2.996 23.480 -15.918 1.00 89.31 171 GLU A CA 1
ATOM 1274 C C . GLU A 1 171 ? 2.749 22.119 -15.259 1.00 89.31 171 GLU A C 1
ATOM 1276 O O . GLU A 1 171 ? 3.615 21.604 -14.538 1.00 89.31 171 GLU A O 1
ATOM 1281 N N . ASP A 1 172 ? 1.606 21.493 -15.560 1.00 91.81 172 ASP A N 1
ATOM 1282 C CA . ASP A 1 172 ? 1.299 20.136 -15.111 1.00 91.81 172 ASP A CA 1
ATOM 1283 C C . ASP A 1 172 ? 2.345 19.139 -15.660 1.00 91.81 172 ASP A C 1
ATOM 1285 O O . ASP A 1 172 ? 2.884 18.319 -14.908 1.00 91.81 172 ASP A O 1
ATOM 1289 N N . ILE A 1 173 ? 2.706 19.247 -16.949 1.00 94.12 173 ILE A N 1
ATOM 1290 C CA . ILE A 1 173 ? 3.771 18.436 -17.569 1.00 94.12 173 ILE A CA 1
ATOM 1291 C C . ILE A 1 173 ? 5.127 18.722 -16.911 1.00 94.12 173 ILE A C 1
ATOM 1293 O O . ILE A 1 173 ? 5.832 17.787 -16.527 1.00 94.12 173 ILE A O 1
ATOM 1297 N N . ALA A 1 174 ? 5.500 19.995 -16.752 1.00 93.88 174 ALA A N 1
ATOM 1298 C CA . ALA A 1 174 ? 6.779 20.387 -16.161 1.00 93.88 174 ALA A CA 1
ATOM 1299 C C . ALA A 1 174 ? 6.956 19.826 -14.741 1.00 93.88 174 ALA A C 1
ATOM 1301 O O . ALA A 1 174 ? 8.028 19.311 -14.416 1.00 93.88 174 ALA A O 1
ATOM 1302 N N . SER A 1 175 ? 5.889 19.838 -13.936 1.00 93.94 175 SER A N 1
ATOM 1303 C CA . SER A 1 175 ? 5.879 19.279 -12.578 1.00 93.94 175 SER A CA 1
ATOM 1304 C C . SER A 1 175 ? 6.202 17.779 -12.570 1.00 93.94 175 SER A C 1
ATOM 1306 O O . SER A 1 175 ? 7.011 17.313 -11.762 1.00 93.94 175 SER A O 1
ATOM 1308 N N . LEU A 1 176 ? 5.619 17.013 -13.501 1.00 96.94 176 LEU A N 1
ATOM 1309 C CA . LEU A 1 176 ? 5.903 15.582 -13.650 1.00 96.94 176 LEU A CA 1
ATOM 1310 C C . LEU A 1 176 ? 7.349 15.331 -14.099 1.00 96.94 176 LEU A C 1
ATOM 1312 O O . LEU A 1 176 ? 8.036 14.488 -13.518 1.00 96.94 176 LEU A O 1
ATOM 1316 N N . LEU A 1 177 ? 7.838 16.083 -15.092 1.00 97.31 177 LEU A N 1
ATOM 1317 C CA . LEU A 1 177 ? 9.210 15.954 -15.601 1.00 97.31 177 LEU A CA 1
ATOM 1318 C C . LEU A 1 177 ? 10.261 16.306 -14.534 1.00 97.31 177 LEU A C 1
ATOM 1320 O O . LEU A 1 177 ? 11.319 15.670 -14.471 1.00 97.31 177 LEU A O 1
ATOM 1324 N N . GLU A 1 178 ? 9.979 17.281 -13.664 1.00 95.38 178 GLU A N 1
ATOM 1325 C CA . GLU A 1 178 ? 10.843 17.615 -12.529 1.00 95.38 178 GLU A CA 1
ATOM 1326 C C . GLU A 1 178 ? 10.925 16.451 -11.531 1.00 95.38 178 GLU A C 1
ATOM 1328 O O . GLU A 1 178 ? 12.024 16.056 -11.131 1.00 95.38 178 GLU A O 1
ATOM 1333 N N . GLY A 1 179 ? 9.785 15.851 -11.170 1.00 96.19 179 GLY A N 1
ATOM 1334 C CA . GLY A 1 179 ? 9.751 14.666 -10.309 1.00 96.19 179 GLY A CA 1
ATOM 1335 C C . GLY A 1 179 ? 10.519 13.485 -10.905 1.00 96.19 179 GLY A C 1
ATOM 1336 O O . GLY A 1 179 ? 11.332 12.866 -10.216 1.00 96.19 179 GLY A O 1
ATOM 1337 N N . MET A 1 180 ? 10.341 13.218 -12.203 1.00 98.25 180 MET A N 1
ATOM 1338 C CA . MET A 1 180 ? 11.105 12.190 -12.923 1.00 98.25 180 MET A CA 1
ATOM 1339 C C . MET A 1 180 ? 12.609 12.485 -12.904 1.00 98.25 180 MET A C 1
ATOM 1341 O O . MET A 1 180 ? 13.418 11.580 -12.698 1.00 98.25 180 MET A O 1
ATOM 1345 N N . THR A 1 181 ? 12.998 13.755 -13.048 1.00 97.62 181 THR A N 1
ATOM 1346 C CA . THR A 1 181 ? 14.405 14.175 -12.979 1.00 97.62 181 THR A CA 1
ATOM 1347 C C . THR A 1 181 ? 14.998 13.896 -11.596 1.00 97.62 181 THR A C 1
ATOM 1349 O O . THR A 1 181 ? 16.116 13.388 -11.505 1.00 97.62 181 THR A O 1
ATOM 1352 N N . LYS A 1 182 ? 14.250 14.177 -10.518 1.00 96.25 182 LYS A N 1
ATOM 1353 C CA . LYS A 1 182 ? 14.659 13.858 -9.138 1.00 96.25 182 LYS A CA 1
ATOM 1354 C C . LYS A 1 182 ? 14.800 12.351 -8.927 1.00 96.25 182 LYS A C 1
ATOM 1356 O O . LYS A 1 182 ? 15.803 11.920 -8.365 1.00 96.25 182 LYS A O 1
ATOM 1361 N N . PHE A 1 183 ? 13.854 11.558 -9.432 1.00 97.38 183 PHE A N 1
ATOM 1362 C CA . PHE A 1 183 ? 13.900 10.100 -9.335 1.00 97.38 183 PHE A CA 1
ATOM 1363 C C . PHE A 1 183 ? 15.142 9.508 -10.010 1.00 97.38 183 PHE A C 1
ATOM 1365 O O . PHE A 1 183 ? 15.912 8.813 -9.354 1.00 97.38 183 PHE A O 1
ATOM 1372 N N . PHE A 1 184 ? 15.397 9.811 -11.287 1.00 96.44 184 PHE A N 1
ATOM 1373 C CA . PHE A 1 184 ? 16.569 9.266 -11.991 1.00 96.44 184 PHE A CA 1
ATOM 1374 C C . PHE A 1 184 ? 17.902 9.855 -11.514 1.00 96.44 184 PHE A C 1
ATOM 1376 O O . PHE A 1 184 ? 18.949 9.251 -11.737 1.00 96.44 184 PHE A O 1
ATOM 1383 N N . GLY A 1 185 ? 17.877 11.020 -10.861 1.00 95.19 185 GLY A N 1
ATOM 1384 C CA . GLY A 1 185 ? 19.047 11.606 -10.208 1.00 95.19 185 GLY A CA 1
ATOM 1385 C C . GLY A 1 185 ? 19.389 10.979 -8.853 1.00 95.19 185 GLY A C 1
ATOM 1386 O O . GLY A 1 185 ? 20.465 11.250 -8.320 1.00 95.19 185 GLY A O 1
ATOM 1387 N N . ALA A 1 186 ? 18.502 10.163 -8.279 1.00 95.56 186 ALA A N 1
ATOM 1388 C CA . ALA A 1 186 ? 18.733 9.518 -6.995 1.00 95.56 186 ALA A CA 1
ATOM 1389 C C . ALA A 1 186 ? 19.737 8.359 -7.141 1.00 95.56 186 ALA A C 1
ATOM 1391 O O . ALA A 1 186 ? 19.618 7.528 -8.042 1.00 95.56 186 ALA A O 1
ATOM 1392 N N . LYS A 1 187 ? 20.724 8.294 -6.237 1.00 89.88 187 LYS A N 1
ATOM 1393 C CA . LYS A 1 187 ? 21.896 7.404 -6.347 1.00 89.88 187 LYS A CA 1
ATOM 1394 C C . LYS A 1 187 ? 21.528 5.937 -6.598 1.00 89.88 187 LYS A C 1
ATOM 1396 O O . LYS A 1 187 ? 22.093 5.316 -7.492 1.00 89.88 187 LYS A O 1
ATOM 1401 N N . ASP A 1 188 ? 20.562 5.404 -5.852 1.00 93.94 188 ASP A N 1
ATOM 1402 C CA . ASP A 1 188 ? 20.202 3.981 -5.930 1.00 93.94 188 ASP A CA 1
ATOM 1403 C C . ASP A 1 188 ? 19.136 3.680 -6.999 1.00 93.94 188 ASP A C 1
ATOM 1405 O O . ASP A 1 188 ? 18.603 2.576 -7.056 1.00 93.94 188 ASP A O 1
ATOM 1409 N N . ASN A 1 189 ? 18.824 4.642 -7.872 1.00 94.44 189 ASN A N 1
ATOM 1410 C CA . ASN A 1 189 ? 17.981 4.428 -9.054 1.00 94.44 189 ASN A CA 1
ATOM 1411 C C . ASN A 1 189 ? 18.800 4.216 -10.331 1.00 94.44 189 ASN A C 1
ATOM 1413 O O . ASN A 1 189 ? 18.275 4.229 -11.446 1.00 94.44 189 ASN A O 1
ATOM 1417 N N . CYS A 1 190 ? 20.099 3.967 -10.182 1.00 86.50 190 CYS A N 1
ATOM 1418 C CA . CYS A 1 190 ? 21.001 3.653 -11.280 1.00 86.50 190 CYS A CA 1
ATOM 1419 C C . CYS A 1 190 ? 20.611 2.384 -12.061 1.00 86.50 190 CYS A C 1
ATOM 1421 O O . CYS A 1 190 ? 20.991 2.258 -13.219 1.00 86.50 190 CYS A O 1
ATOM 1423 N N . ASN A 1 191 ? 19.800 1.477 -11.510 1.00 86.88 191 ASN A N 1
ATOM 1424 C CA . ASN A 1 191 ? 19.273 0.308 -12.224 1.00 86.88 191 ASN A CA 1
ATOM 1425 C C . ASN A 1 191 ? 17.851 0.509 -12.796 1.00 86.88 191 ASN A C 1
ATOM 1427 O O . ASN A 1 191 ? 17.386 -0.322 -13.573 1.00 86.88 191 ASN A O 1
ATOM 1431 N N . GLU A 1 192 ? 17.162 1.605 -12.461 1.00 93.38 192 GLU A N 1
ATOM 1432 C CA . GLU A 1 192 ? 15.767 1.841 -12.862 1.00 93.38 192 GLU A CA 1
ATOM 1433 C C . GLU A 1 192 ? 15.659 2.154 -14.356 1.00 93.38 192 GLU A C 1
ATOM 1435 O O . GLU A 1 192 ? 16.398 2.985 -14.881 1.00 93.38 192 GLU A O 1
ATOM 1440 N N . LYS A 1 193 ? 14.740 1.503 -15.071 1.00 93.25 193 LYS A N 1
ATOM 1441 C CA . LYS A 1 193 ? 14.648 1.596 -16.545 1.00 93.25 193 LYS A CA 1
ATOM 1442 C C . LYS A 1 193 ? 13.502 2.488 -17.014 1.00 93.25 193 LYS A C 1
ATOM 1444 O O . LYS A 1 193 ? 13.507 2.925 -18.157 1.00 93.25 193 LYS A O 1
ATOM 1449 N N . PHE A 1 194 ? 12.524 2.761 -16.160 1.00 96.12 194 PHE A N 1
ATOM 1450 C CA . PHE A 1 194 ? 11.354 3.556 -16.509 1.00 96.12 194 PHE A CA 1
ATOM 1451 C C . PHE A 1 194 ? 10.712 4.171 -15.272 1.00 96.12 194 PHE A C 1
ATOM 1453 O O . PHE A 1 194 ? 10.932 3.718 -14.151 1.00 96.12 194 PHE A O 1
ATOM 1460 N N . LEU A 1 195 ? 9.900 5.196 -15.498 1.00 98.12 195 LEU A N 1
ATOM 1461 C CA . LEU A 1 195 ? 9.030 5.785 -14.490 1.00 98.12 195 LEU A CA 1
ATOM 1462 C C . LEU A 1 195 ? 7.809 6.386 -15.178 1.00 98.12 195 LEU A C 1
ATOM 1464 O O . LEU A 1 195 ? 7.880 6.794 -16.339 1.00 98.12 195 LEU A O 1
ATOM 1468 N N . PHE A 1 196 ? 6.709 6.473 -14.443 1.00 98.62 196 PHE A N 1
ATOM 1469 C CA . PHE A 1 196 ? 5.486 7.111 -14.894 1.00 98.62 196 PHE A CA 1
ATOM 1470 C C . PHE A 1 196 ? 5.107 8.273 -13.978 1.00 98.62 196 PHE A C 1
ATOM 1472 O O . PHE A 1 196 ? 5.565 8.375 -12.840 1.00 98.62 196 PHE A O 1
ATOM 1479 N N . GLY A 1 197 ? 4.263 9.160 -14.483 1.00 98.06 197 GLY A N 1
ATOM 1480 C CA . GLY A 1 197 ? 3.693 10.259 -13.721 1.00 98.06 197 GLY A CA 1
ATOM 1481 C C . GLY A 1 197 ? 2.229 10.453 -14.071 1.00 98.06 197 GLY A C 1
ATOM 1482 O O . GLY A 1 197 ? 1.817 10.143 -15.188 1.00 98.06 197 GLY A O 1
ATOM 1483 N N . TYR A 1 198 ? 1.453 10.961 -13.120 1.00 97.62 198 TYR A N 1
ATOM 1484 C CA . TYR A 1 198 ? 0.054 11.323 -13.325 1.00 97.62 198 TYR A CA 1
ATOM 1485 C C . TYR A 1 198 ? -0.249 12.637 -12.612 1.00 97.62 198 TYR A C 1
ATOM 1487 O O . TYR A 1 198 ? 0.068 12.794 -11.432 1.00 97.62 198 TYR A O 1
ATOM 1495 N N . TYR A 1 199 ? -0.910 13.561 -13.304 1.00 95.12 199 TYR A N 1
ATOM 1496 C CA . TYR A 1 199 ? -1.422 14.793 -12.723 1.00 95.12 199 TYR A CA 1
ATOM 1497 C C . TYR A 1 199 ? -2.593 15.338 -13.548 1.00 95.12 199 TYR A C 1
ATOM 1499 O O . TYR A 1 199 ? -2.418 15.659 -14.716 1.00 95.12 199 TYR A O 1
ATOM 1507 N N . LYS A 1 200 ? -3.799 15.424 -12.963 1.00 90.38 200 LYS A N 1
ATOM 1508 C CA . LYS A 1 200 ? -5.010 15.989 -13.608 1.00 90.38 200 LYS A CA 1
ATOM 1509 C C . LYS A 1 200 ? -5.253 15.494 -15.054 1.00 90.38 200 LYS A C 1
ATOM 1511 O O . LYS A 1 200 ? -5.494 16.294 -15.949 1.00 90.38 200 LYS A O 1
ATOM 1516 N N . GLN A 1 201 ? -5.229 14.177 -15.284 1.00 90.12 201 GLN A N 1
ATOM 1517 C CA . GLN A 1 201 ? -5.324 13.540 -16.618 1.00 90.12 201 GLN A CA 1
ATOM 1518 C C . GLN A 1 201 ? -4.112 13.742 -17.548 1.00 90.12 201 GLN A C 1
ATOM 1520 O O . GLN A 1 201 ? -4.062 13.148 -18.618 1.00 90.12 201 GLN A O 1
ATOM 1525 N N . THR A 1 202 ? -3.091 14.490 -17.153 1.00 94.38 202 THR A N 1
ATOM 1526 C CA . THR A 1 202 ? -1.786 14.420 -17.812 1.00 94.38 202 THR A CA 1
ATOM 1527 C C . THR A 1 202 ? -1.037 13.210 -17.276 1.00 94.38 202 THR A C 1
ATOM 1529 O O . THR A 1 202 ? -0.811 13.096 -16.071 1.00 94.38 202 THR A O 1
ATOM 1532 N N . VAL A 1 203 ? -0.638 12.302 -18.158 1.00 96.56 203 VAL A N 1
ATOM 1533 C CA . VAL A 1 203 ? 0.238 11.179 -17.831 1.00 96.56 203 VAL A CA 1
ATOM 1534 C C . VAL A 1 203 ? 1.553 11.301 -18.575 1.00 96.56 203 VAL A C 1
ATOM 1536 O O . VAL A 1 203 ? 1.607 11.725 -19.727 1.00 96.56 203 VAL A O 1
ATOM 1539 N N . ALA A 1 204 ? 2.625 10.914 -17.902 1.00 97.94 204 ALA A N 1
ATOM 1540 C CA . ALA A 1 204 ? 3.968 10.929 -18.449 1.00 97.94 204 ALA A CA 1
ATOM 1541 C C . ALA A 1 204 ? 4.598 9.546 -18.306 1.00 97.94 204 ALA A C 1
ATOM 1543 O O . ALA A 1 204 ? 4.347 8.838 -17.330 1.00 97.94 204 ALA A O 1
ATOM 1544 N N . SER A 1 205 ? 5.459 9.181 -19.248 1.00 98.31 205 SER A N 1
ATOM 1545 C CA . SER A 1 205 ? 6.365 8.043 -19.133 1.00 98.31 205 SER A CA 1
ATOM 1546 C C . SER A 1 205 ? 7.754 8.424 -19.609 1.00 98.31 205 SER A C 1
ATOM 1548 O O . SER A 1 205 ? 7.914 9.260 -20.500 1.00 98.31 205 SER A O 1
ATOM 1550 N N . ILE A 1 206 ? 8.747 7.764 -19.038 1.00 98.56 206 ILE A N 1
ATOM 1551 C CA . ILE A 1 206 ? 10.127 7.784 -19.500 1.00 98.56 206 ILE A CA 1
ATOM 1552 C C . ILE A 1 206 ? 10.652 6.354 -19.504 1.00 98.56 206 ILE A C 1
ATOM 1554 O O . ILE A 1 206 ? 10.369 5.588 -18.585 1.00 98.56 206 ILE A O 1
ATOM 1558 N N . TYR A 1 207 ? 11.430 6.008 -20.525 1.00 98.00 207 TYR A N 1
ATOM 1559 C CA . TYR A 1 207 ? 12.211 4.781 -20.599 1.00 98.00 207 TYR A CA 1
ATOM 1560 C C . TYR A 1 207 ? 13.666 5.110 -20.930 1.00 98.00 207 TYR A C 1
ATOM 1562 O O . TYR A 1 207 ? 13.955 5.943 -21.792 1.00 98.00 207 TYR A O 1
ATOM 1570 N N . ILE A 1 208 ? 14.582 4.412 -20.272 1.00 95.50 208 ILE A N 1
ATOM 1571 C CA . ILE A 1 208 ? 16.015 4.462 -20.521 1.00 95.50 208 ILE A CA 1
ATOM 1572 C C . ILE A 1 208 ? 16.562 3.036 -20.587 1.00 95.50 208 ILE A C 1
ATOM 1574 O O . ILE A 1 208 ? 16.473 2.267 -19.627 1.00 95.50 208 ILE A O 1
ATOM 1578 N N . GLY A 1 209 ? 17.135 2.687 -21.736 1.00 89.88 209 GLY A N 1
ATOM 1579 C CA . GLY A 1 209 ? 17.751 1.388 -21.956 1.00 89.88 209 GLY A CA 1
ATOM 1580 C C . GLY A 1 209 ? 18.925 1.132 -21.000 1.00 89.88 209 GLY A C 1
ATOM 1581 O O . GLY A 1 209 ? 19.604 2.072 -20.577 1.00 89.88 209 GLY A O 1
ATOM 1582 N N . PRO A 1 210 ? 19.184 -0.136 -20.631 1.00 83.38 210 PRO A N 1
ATOM 1583 C CA . PRO A 1 210 ? 20.249 -0.500 -19.690 1.00 83.38 210 PRO A CA 1
ATOM 1584 C C . PRO A 1 210 ? 21.673 -0.172 -20.167 1.00 83.38 210 PRO A C 1
ATOM 1586 O O . PRO A 1 210 ? 22.582 -0.151 -19.342 1.00 83.38 210 PRO A O 1
ATOM 1589 N N . GLY A 1 211 ? 21.875 0.097 -21.460 1.00 81.44 211 GLY A N 1
ATOM 1590 C CA . GLY A 1 211 ? 23.157 0.522 -22.028 1.00 81.44 211 GLY A CA 1
ATOM 1591 C C . GLY A 1 211 ? 23.417 2.026 -21.918 1.00 81.44 211 GLY A C 1
ATOM 1592 O O . GLY A 1 211 ? 24.435 2.497 -22.414 1.00 81.44 211 GLY A O 1
ATOM 1593 N N . LEU A 1 212 ? 22.517 2.789 -21.288 1.00 86.31 212 LEU A N 1
ATOM 1594 C CA . LEU A 1 212 ? 22.633 4.237 -21.135 1.00 86.31 212 LEU A CA 1
ATOM 1595 C C . LEU A 1 212 ? 22.784 4.636 -19.660 1.00 86.31 212 LEU A C 1
ATOM 1597 O O . LEU A 1 212 ? 22.019 4.211 -18.789 1.00 86.31 212 LEU A O 1
ATOM 1601 N N . GLY A 1 213 ? 23.736 5.525 -19.382 1.00 85.38 213 GLY A N 1
ATOM 1602 C CA . GLY A 1 213 ? 23.926 6.139 -18.071 1.00 85.38 213 GLY A CA 1
ATOM 1603 C C . GLY A 1 213 ? 22.757 7.057 -17.700 1.00 85.38 213 GLY A C 1
ATOM 1604 O O . GLY A 1 213 ? 22.193 7.747 -18.558 1.00 85.38 213 GLY A O 1
ATOM 1605 N N . LYS A 1 214 ? 22.392 7.112 -16.409 1.00 89.81 214 LYS A N 1
ATOM 1606 C CA . LYS A 1 214 ? 21.198 7.850 -15.933 1.00 89.81 214 LYS A CA 1
ATOM 1607 C C . LYS A 1 214 ? 21.250 9.359 -16.140 1.00 89.81 214 LYS A C 1
ATOM 1609 O O . LYS A 1 214 ? 20.200 9.990 -16.243 1.00 89.81 214 LYS A O 1
ATOM 1614 N N . SER A 1 215 ? 22.436 9.933 -16.328 1.00 92.88 215 SER A N 1
ATOM 1615 C CA . SER A 1 215 ? 22.591 11.328 -16.760 1.00 92.88 215 SER A CA 1
ATOM 1616 C C . SER A 1 215 ? 21.883 11.626 -18.093 1.00 92.88 215 SER A C 1
ATOM 1618 O O . SER A 1 215 ? 21.425 12.752 -18.296 1.00 92.88 215 SER A O 1
ATOM 1620 N N . THR A 1 216 ? 21.692 10.618 -18.954 1.00 95.06 216 THR A N 1
ATOM 1621 C CA . THR A 1 216 ? 20.884 10.725 -20.183 1.00 95.06 216 THR A CA 1
ATOM 1622 C C . THR A 1 216 ? 19.432 11.088 -19.875 1.00 95.06 216 THR A C 1
ATOM 1624 O O . THR A 1 216 ? 18.864 11.947 -20.545 1.00 95.06 216 THR A O 1
ATOM 1627 N N . ALA A 1 217 ? 18.839 10.503 -18.825 1.00 96.69 217 ALA A N 1
ATOM 1628 C CA . ALA A 1 217 ? 17.468 10.810 -18.420 1.00 96.69 217 ALA A CA 1
ATOM 1629 C C . ALA A 1 217 ? 17.327 12.275 -18.004 1.00 96.69 217 ALA A C 1
ATOM 1631 O O . ALA A 1 217 ? 16.421 12.959 -18.471 1.00 96.69 217 ALA A O 1
ATOM 1632 N N . LYS A 1 218 ? 18.273 12.790 -17.208 1.00 96.19 218 LYS A N 1
ATOM 1633 C CA . LYS A 1 218 ? 18.311 14.211 -16.836 1.00 96.19 218 LYS A CA 1
ATOM 1634 C C . LYS A 1 218 ? 18.418 15.115 -18.068 1.00 96.19 218 LYS A C 1
ATOM 1636 O O . LYS A 1 218 ? 17.656 16.071 -18.175 1.00 96.19 218 LYS A O 1
ATOM 1641 N N . SER A 1 219 ? 19.336 14.817 -18.992 1.00 97.25 219 SER A N 1
ATOM 1642 C CA . SER A 1 219 ? 19.512 15.619 -20.211 1.00 97.25 219 SER A CA 1
ATOM 1643 C C . SER A 1 219 ? 18.253 15.614 -21.087 1.00 97.25 219 SER A C 1
ATOM 1645 O O . SER A 1 219 ? 17.776 16.678 -21.484 1.00 97.25 219 SER A O 1
ATOM 1647 N N . GLY A 1 220 ? 17.669 14.434 -21.318 1.00 97.50 220 GLY A N 1
ATOM 1648 C CA . GLY A 1 220 ? 16.453 14.265 -22.111 1.00 97.50 220 GLY A CA 1
ATOM 1649 C C . GLY A 1 220 ? 15.233 14.955 -21.505 1.00 97.50 220 GLY A C 1
ATOM 1650 O O . GLY A 1 220 ? 14.559 15.707 -22.205 1.00 97.50 220 GLY A O 1
ATOM 1651 N N . LEU A 1 221 ? 14.981 14.771 -20.204 1.00 98.00 221 LEU A N 1
ATOM 1652 C CA . LEU A 1 221 ? 13.860 15.406 -19.496 1.00 98.00 221 LEU A CA 1
ATOM 1653 C C . LEU A 1 221 ? 13.963 16.936 -19.522 1.00 98.00 221 LEU A C 1
ATOM 1655 O O . LEU A 1 221 ? 12.967 17.615 -19.758 1.00 98.00 221 LEU A O 1
ATOM 1659 N N . GLN A 1 222 ? 15.166 17.489 -19.337 1.00 96.75 222 GLN A N 1
ATOM 1660 C CA . GLN A 1 222 ? 15.390 18.937 -19.388 1.00 96.75 222 GLN A CA 1
ATOM 1661 C C . GLN A 1 222 ? 15.199 19.513 -20.795 1.00 96.75 222 GLN A C 1
ATOM 1663 O O . GLN A 1 222 ? 14.600 20.579 -20.941 1.00 96.75 222 GLN A O 1
ATOM 1668 N N . ALA A 1 223 ? 15.706 18.835 -21.828 1.00 96.69 223 ALA A N 1
ATOM 1669 C CA . ALA A 1 223 ? 15.518 19.264 -23.212 1.00 96.69 223 ALA A CA 1
ATOM 1670 C C . ALA A 1 223 ? 14.039 19.197 -23.619 1.00 96.69 223 ALA A C 1
ATOM 1672 O O . ALA A 1 223 ? 13.520 20.136 -24.221 1.00 96.69 223 ALA A O 1
ATOM 1673 N N . PHE A 1 224 ? 13.348 18.127 -23.226 1.00 96.25 224 PHE A N 1
ATOM 1674 C CA . PHE A 1 224 ? 11.930 17.940 -23.502 1.00 96.25 224 PHE A CA 1
ATOM 1675 C C . PHE A 1 224 ? 11.044 18.946 -22.755 1.00 96.25 224 PHE A C 1
ATOM 1677 O O . PHE A 1 224 ? 10.160 19.543 -23.359 1.00 96.25 224 PHE A O 1
ATOM 1684 N N . GLY A 1 225 ? 11.322 19.224 -21.477 1.00 94.62 225 GLY A N 1
ATOM 1685 C CA . GLY A 1 225 ? 10.593 20.241 -20.713 1.00 94.62 225 GLY A CA 1
ATOM 1686 C C . GLY A 1 225 ? 10.723 21.646 -21.310 1.00 94.62 225 GLY A C 1
ATOM 1687 O O . GLY A 1 225 ? 9.733 22.366 -21.409 1.00 94.62 225 GLY A O 1
ATOM 1688 N N . LYS A 1 226 ? 11.921 22.021 -21.787 1.00 93.44 226 LYS A N 1
ATOM 1689 C CA . LYS A 1 226 ? 12.133 23.291 -22.507 1.00 93.44 226 LYS A CA 1
ATOM 1690 C C . LYS A 1 226 ? 11.348 23.359 -23.814 1.00 93.44 226 LYS A C 1
ATOM 1692 O O . LYS A 1 226 ? 10.832 24.420 -24.143 1.00 93.44 226 LYS A O 1
ATOM 1697 N N . TYR A 1 227 ? 11.281 22.248 -24.545 1.00 92.50 227 TYR A N 1
ATOM 1698 C CA . TYR A 1 227 ? 10.510 22.154 -25.780 1.00 92.50 227 TYR A CA 1
ATOM 1699 C C . TYR A 1 227 ? 9.015 22.355 -25.517 1.00 92.50 227 TYR A C 1
ATOM 1701 O O . TYR A 1 227 ? 8.413 23.240 -26.112 1.00 92.50 227 TYR A O 1
ATOM 1709 N N . ILE A 1 228 ? 8.441 21.623 -24.557 1.00 89.88 228 ILE A N 1
ATOM 1710 C CA . ILE A 1 228 ? 7.024 21.765 -24.186 1.00 89.88 228 ILE A CA 1
ATOM 1711 C C . ILE A 1 228 ? 6.707 23.183 -23.694 1.00 89.88 228 ILE A C 1
ATOM 1713 O O . ILE A 1 228 ? 5.701 23.753 -24.099 1.00 89.88 228 ILE A O 1
ATOM 1717 N N . GLY A 1 229 ? 7.571 23.783 -22.869 1.00 86.69 229 GLY A N 1
ATOM 1718 C CA . GLY A 1 229 ? 7.360 25.142 -22.357 1.00 86.69 229 GLY A CA 1
ATOM 1719 C C . GLY A 1 229 ? 7.413 26.247 -23.421 1.00 86.69 229 GLY A C 1
ATOM 1720 O O . GLY A 1 229 ? 6.977 27.363 -23.151 1.00 86.69 229 GLY A O 1
ATOM 1721 N N . ALA A 1 230 ? 7.945 25.962 -24.613 1.00 85.81 230 ALA A N 1
ATOM 1722 C CA . ALA A 1 230 ? 7.994 26.900 -25.734 1.00 85.81 230 ALA A CA 1
ATOM 1723 C C . ALA A 1 230 ? 6.795 26.769 -26.695 1.00 85.81 230 ALA A C 1
ATOM 1725 O O . ALA A 1 230 ? 6.617 27.618 -27.569 1.00 85.81 230 ALA A O 1
ATOM 1726 N N . GLU A 1 231 ? 5.979 25.722 -26.559 1.00 78.38 231 GLU A N 1
ATOM 1727 C CA . GLU A 1 231 ? 4.837 25.454 -27.433 1.00 78.38 231 GLU A CA 1
ATOM 1728 C C . GLU A 1 231 ? 3.595 26.249 -27.009 1.00 78.38 231 GLU A C 1
ATOM 1730 O O . GLU A 1 231 ? 3.257 26.341 -25.831 1.00 78.38 231 GLU A O 1
ATOM 1735 N N . ALA A 1 232 ? 2.869 26.798 -27.987 1.00 60.66 232 ALA A N 1
ATOM 1736 C CA . ALA A 1 232 ? 1.668 27.601 -27.735 1.00 60.66 232 ALA A CA 1
ATOM 1737 C C . ALA A 1 232 ? 0.408 26.758 -27.441 1.00 60.66 232 ALA A C 1
ATOM 1739 O O . ALA A 1 232 ? -0.584 27.291 -26.946 1.00 60.66 232 ALA A O 1
ATOM 1740 N N . SER A 1 233 ? 0.410 25.462 -27.778 1.00 65.00 233 SER A N 1
ATOM 1741 C CA . SER A 1 233 ? -0.723 24.556 -27.562 1.00 65.00 233 SER A CA 1
ATOM 1742 C C . SER A 1 233 ? -0.252 23.109 -27.403 1.00 65.00 233 SER A C 1
ATOM 1744 O O . SER A 1 233 ? 0.544 22.619 -28.203 1.00 65.00 233 SER A O 1
ATOM 1746 N N . ALA A 1 234 ? -0.754 22.420 -26.378 1.00 70.81 234 ALA A N 1
ATOM 1747 C CA . ALA A 1 234 ? -0.436 21.020 -26.126 1.00 70.81 234 ALA A CA 1
ATOM 1748 C C . ALA A 1 234 ? -1.244 20.076 -27.032 1.00 70.81 234 ALA A C 1
ATOM 1750 O O . ALA A 1 234 ? -2.441 20.262 -27.260 1.00 70.81 234 ALA A O 1
ATOM 1751 N N . THR A 1 235 ? -0.605 19.011 -27.508 1.00 84.94 235 THR A N 1
ATOM 1752 C CA . THR A 1 235 ? -1.276 17.916 -28.219 1.00 84.94 235 THR A CA 1
ATOM 1753 C C . THR A 1 235 ? -1.823 16.875 -27.244 1.00 84.94 235 THR A C 1
ATOM 1755 O O . THR A 1 235 ? -1.502 16.868 -26.050 1.00 84.94 235 THR A O 1
ATOM 1758 N N . ASN A 1 236 ? -2.682 15.981 -27.740 1.00 89.56 236 ASN A N 1
ATOM 1759 C CA . ASN A 1 236 ? -3.158 14.848 -26.953 1.00 89.56 236 ASN A CA 1
ATOM 1760 C C . ASN A 1 236 ? -2.000 13.908 -26.585 1.00 89.56 236 ASN A C 1
ATOM 1762 O O . ASN A 1 236 ? -1.999 13.354 -25.491 1.00 89.56 236 ASN A O 1
ATOM 1766 N N . GLN A 1 237 ? -1.005 13.784 -27.469 1.00 94.06 237 GLN A N 1
ATOM 1767 C CA . GLN A 1 237 ? 0.184 12.962 -27.301 1.00 94.06 237 GLN A CA 1
ATOM 1768 C C . GLN A 1 237 ? 1.422 13.676 -27.836 1.00 94.06 237 GLN A C 1
ATOM 1770 O O . GLN A 1 237 ? 1.417 14.205 -28.951 1.00 94.06 237 GLN A O 1
ATOM 1775 N N . THR A 1 238 ? 2.500 13.669 -27.056 1.00 95.12 238 THR A N 1
ATOM 1776 C CA . THR A 1 238 ? 3.825 14.123 -27.503 1.00 95.12 238 THR A CA 1
ATOM 1777 C C . THR A 1 238 ? 4.868 13.094 -27.107 1.00 95.12 238 THR A C 1
ATOM 1779 O O . THR A 1 238 ? 4.897 12.650 -25.961 1.00 95.12 238 THR A O 1
ATOM 1782 N N . VAL A 1 239 ? 5.739 12.735 -28.045 1.00 97.06 239 VAL A N 1
ATOM 1783 C CA . VAL A 1 239 ? 6.834 11.790 -27.831 1.00 97.06 239 VAL A CA 1
ATOM 1784 C C . VAL A 1 239 ? 8.153 12.434 -28.224 1.00 97.06 239 VAL A C 1
ATOM 1786 O O . VAL A 1 239 ? 8.248 13.039 -29.288 1.00 97.06 239 VAL A O 1
ATOM 1789 N N . ALA A 1 240 ? 9.179 12.254 -27.399 1.00 97.56 240 ALA A N 1
ATOM 1790 C CA . ALA A 1 240 ? 10.566 12.470 -27.784 1.00 97.56 240 ALA A CA 1
ATOM 1791 C C . ALA A 1 240 ? 11.354 11.178 -27.583 1.00 97.56 240 ALA A C 1
ATOM 1793 O O . ALA A 1 240 ? 11.371 10.631 -26.482 1.00 97.56 240 ALA A O 1
ATOM 1794 N N . GLU A 1 241 ? 12.014 10.684 -28.628 1.00 97.50 241 GLU A N 1
ATOM 1795 C CA . GLU A 1 241 ? 12.706 9.396 -28.566 1.00 97.50 241 GLU A CA 1
ATOM 1796 C C . GLU A 1 241 ? 14.039 9.369 -29.317 1.00 97.50 241 GLU A C 1
ATOM 1798 O O . GLU A 1 241 ? 14.234 9.994 -30.362 1.00 97.50 241 GLU A O 1
ATOM 1803 N N . LEU A 1 242 ? 14.965 8.588 -28.767 1.00 95.31 242 LEU A N 1
ATOM 1804 C CA . LEU A 1 242 ? 16.151 8.068 -29.423 1.00 95.31 242 LEU A CA 1
ATOM 1805 C C . LEU A 1 242 ? 15.880 6.604 -29.767 1.00 95.31 242 LEU A C 1
ATOM 1807 O O . LEU A 1 242 ? 16.121 5.707 -28.960 1.00 95.31 242 LEU A O 1
ATOM 1811 N N . CYS A 1 243 ? 15.342 6.370 -30.958 1.00 92.81 243 CYS A N 1
ATOM 1812 C CA . CYS A 1 243 ? 14.957 5.043 -31.418 1.00 92.81 243 CYS A CA 1
ATOM 1813 C C . CYS A 1 243 ? 15.183 4.897 -32.933 1.00 92.81 243 CYS A C 1
ATOM 1815 O O . CYS A 1 243 ? 15.272 5.890 -33.655 1.00 92.81 243 CYS A O 1
ATOM 1817 N N . GLY A 1 244 ? 15.308 3.658 -33.417 1.00 86.44 244 GLY A N 1
ATOM 1818 C CA . GLY A 1 244 ? 15.523 3.349 -34.832 1.00 86.44 244 GLY A CA 1
ATOM 1819 C C . GLY A 1 244 ? 17.000 3.373 -35.227 1.00 86.44 244 GLY A C 1
ATOM 1820 O O . GLY A 1 244 ? 17.879 3.244 -34.379 1.00 86.44 244 GLY A O 1
ATOM 1821 N N . ASN A 1 245 ? 17.289 3.501 -36.526 1.00 82.19 245 ASN A N 1
ATOM 1822 C CA . ASN A 1 245 ? 18.655 3.580 -37.076 1.00 82.19 245 ASN A CA 1
ATOM 1823 C C . ASN A 1 245 ? 19.599 2.441 -36.634 1.00 82.19 245 ASN A C 1
ATOM 1825 O O . ASN A 1 245 ? 20.783 2.663 -36.403 1.00 82.19 245 ASN A O 1
ATOM 1829 N N . GLY A 1 246 ? 19.071 1.220 -36.487 1.00 74.94 246 GLY A N 1
ATOM 1830 C CA . GLY A 1 246 ? 19.855 0.052 -36.066 1.00 74.94 246 GLY A CA 1
ATOM 1831 C C . GLY A 1 246 ? 20.244 0.035 -34.582 1.00 74.94 246 GLY A C 1
ATOM 1832 O O . GLY A 1 246 ? 21.014 -0.835 -34.183 1.00 74.94 246 GLY A O 1
ATOM 1833 N N . ARG A 1 247 ? 19.718 0.960 -33.763 1.00 82.12 247 ARG A N 1
ATOM 1834 C CA . ARG A 1 247 ? 19.926 0.955 -32.308 1.00 82.12 247 ARG A CA 1
ATOM 1835 C C . ARG A 1 247 ? 19.328 -0.293 -31.677 1.00 82.12 247 ARG A C 1
ATOM 1837 O O . ARG A 1 247 ? 18.219 -0.707 -32.019 1.00 82.12 247 ARG A O 1
ATOM 1844 N N . LYS A 1 248 ? 20.061 -0.857 -30.722 1.00 79.62 248 LYS A N 1
ATOM 1845 C CA . LYS A 1 248 ? 19.602 -1.996 -29.928 1.00 79.62 248 LYS A CA 1
ATOM 1846 C C . LYS A 1 248 ? 18.680 -1.532 -28.786 1.00 79.62 248 LYS A C 1
ATOM 1848 O O . LYS A 1 248 ? 18.764 -0.359 -28.409 1.00 79.62 248 LYS A O 1
ATOM 1853 N N . PRO A 1 249 ? 17.829 -2.406 -28.209 1.00 83.56 249 PRO A N 1
ATOM 1854 C CA . PRO A 1 249 ? 16.945 -2.052 -27.089 1.00 83.56 249 PRO A CA 1
ATOM 1855 C C . PRO A 1 249 ? 17.667 -1.404 -25.896 1.00 83.56 249 PRO A C 1
ATOM 1857 O O . PRO A 1 249 ? 17.091 -0.578 -25.186 1.00 83.56 249 PRO A O 1
ATOM 1860 N N . GLU A 1 250 ? 18.944 -1.730 -25.697 1.00 81.88 250 GLU A N 1
ATOM 1861 C CA . GLU A 1 250 ? 19.776 -1.208 -24.613 1.00 81.88 250 GLU A CA 1
ATOM 1862 C C . GLU A 1 250 ? 20.172 0.260 -24.824 1.00 81.88 250 GLU A C 1
ATOM 1864 O O . GLU A 1 250 ? 20.467 0.952 -23.854 1.00 81.88 250 GLU A O 1
ATOM 1869 N N . GLN A 1 251 ? 20.128 0.741 -26.070 1.00 85.94 251 GLN A N 1
ATOM 1870 C CA . GLN A 1 251 ? 20.492 2.100 -26.487 1.00 85.94 251 GLN A CA 1
ATOM 1871 C C . GLN A 1 251 ? 19.268 2.976 -26.800 1.00 85.94 251 GLN A C 1
ATOM 1873 O O . GLN A 1 251 ? 19.408 4.049 -27.395 1.00 85.94 251 GLN A O 1
ATOM 1878 N N . VAL A 1 252 ? 18.063 2.519 -26.445 1.00 93.31 252 VAL A N 1
ATOM 1879 C CA . VAL A 1 252 ? 16.823 3.278 -26.642 1.00 93.31 252 VAL A CA 1
ATOM 1880 C C . VAL A 1 252 ? 16.562 4.200 -25.455 1.00 93.31 252 VAL A C 1
ATOM 1882 O O . VAL A 1 252 ? 16.699 3.811 -24.296 1.00 93.31 252 VAL A O 1
ATOM 1885 N N . PHE A 1 253 ? 16.133 5.423 -25.753 1.00 97.19 253 PHE A N 1
ATOM 1886 C CA . PHE A 1 253 ? 15.643 6.391 -24.776 1.00 97.19 253 PHE A CA 1
ATOM 1887 C C . PHE A 1 253 ? 14.330 6.990 -25.274 1.00 97.19 253 PHE A C 1
ATOM 1889 O O . PHE A 1 253 ? 14.206 7.267 -26.465 1.00 97.19 253 PHE A O 1
ATOM 1896 N N . GLY A 1 254 ? 13.363 7.217 -24.393 1.00 97.94 254 GLY A N 1
ATOM 1897 C CA . GLY A 1 254 ? 12.077 7.778 -24.791 1.00 97.94 254 GLY A CA 1
ATOM 1898 C C . GLY A 1 254 ? 11.349 8.477 -23.656 1.00 97.94 254 GLY A C 1
ATOM 1899 O O . GLY A 1 254 ? 11.443 8.063 -22.503 1.00 97.94 254 GLY A O 1
ATOM 1900 N N . ILE A 1 255 ? 10.620 9.536 -23.996 1.00 98.56 255 ILE A N 1
ATOM 1901 C CA . ILE A 1 255 ? 9.685 10.255 -23.129 1.00 98.56 255 ILE A CA 1
ATOM 1902 C C . ILE A 1 255 ? 8.365 10.366 -23.891 1.00 98.56 255 ILE A C 1
ATOM 1904 O O . ILE A 1 255 ? 8.365 10.770 -25.054 1.00 98.56 255 ILE A O 1
ATOM 1908 N N . ALA A 1 256 ? 7.248 10.008 -23.260 1.00 97.75 256 ALA A N 1
ATOM 1909 C CA . ALA A 1 256 ? 5.913 10.178 -23.832 1.00 97.75 256 ALA A CA 1
ATOM 1910 C C . ALA A 1 256 ? 4.983 10.868 -22.838 1.00 97.75 256 ALA A C 1
ATOM 1912 O O . ALA A 1 256 ? 4.950 10.500 -21.664 1.00 97.75 256 ALA A O 1
ATOM 1913 N N . ILE A 1 257 ? 4.204 11.822 -23.336 1.00 96.62 257 ILE A N 1
ATOM 1914 C CA . ILE A 1 257 ? 3.128 12.510 -22.626 1.00 96.62 257 ILE A CA 1
ATOM 1915 C C . ILE A 1 257 ? 1.809 12.163 -23.302 1.00 96.62 257 ILE A C 1
ATOM 1917 O O . ILE A 1 257 ? 1.731 12.193 -24.530 1.00 96.62 257 ILE A O 1
ATOM 1921 N N . ASP A 1 258 ? 0.782 11.889 -22.505 1.00 95.38 258 ASP A N 1
ATOM 1922 C CA . ASP A 1 258 ? -0.609 11.800 -22.944 1.00 95.38 258 ASP A CA 1
ATOM 1923 C C . ASP A 1 258 ? -1.471 12.701 -22.046 1.00 95.38 258 ASP A C 1
ATOM 1925 O O . ASP A 1 258 ? -1.382 12.640 -20.822 1.00 95.38 258 ASP A O 1
ATOM 1929 N N . THR A 1 259 ? -2.268 13.585 -22.644 1.00 94.06 259 THR A N 1
ATOM 1930 C CA . THR A 1 259 ? -3.075 14.594 -21.928 1.00 94.06 259 THR A CA 1
ATOM 1931 C C . THR A 1 259 ? -4.552 14.201 -21.825 1.00 94.06 259 THR A C 1
ATOM 1933 O O . THR A 1 259 ? -5.399 15.014 -21.461 1.00 94.06 259 THR A O 1
ATOM 1936 N N . THR A 1 260 ? -4.876 12.944 -22.152 1.00 92.12 260 THR A N 1
ATOM 1937 C CA . THR A 1 260 ? -6.233 12.371 -22.105 1.00 92.12 260 THR A CA 1
ATOM 1938 C C . THR A 1 260 ? -6.469 11.488 -20.877 1.00 92.12 260 THR A C 1
ATOM 1940 O O . THR A 1 260 ? -7.580 11.013 -20.657 1.00 92.12 260 THR A O 1
ATOM 1943 N N . GLY A 1 261 ? -5.431 11.256 -20.071 1.00 90.44 261 GLY A N 1
ATOM 1944 C CA . GLY A 1 261 ? -5.460 10.407 -18.880 1.00 90.44 261 GLY A CA 1
ATOM 1945 C C . GLY A 1 261 ? -5.143 8.942 -19.160 1.00 90.44 261 GLY A C 1
ATOM 1946 O O . GLY A 1 261 ? -5.240 8.115 -18.252 1.00 90.44 261 GLY A O 1
ATOM 1947 N N . ASN A 1 262 ? -4.757 8.592 -20.391 1.00 92.62 262 ASN A N 1
ATOM 1948 C CA . ASN A 1 262 ? -4.581 7.201 -20.788 1.00 92.62 262 ASN A CA 1
ATOM 1949 C C . ASN A 1 262 ? -3.193 6.658 -20.410 1.00 92.62 262 ASN A C 1
ATOM 1951 O O . ASN A 1 262 ? -2.256 6.623 -21.214 1.00 92.62 262 ASN A O 1
ATOM 1955 N N . LEU A 1 263 ? -3.077 6.184 -19.167 1.00 95.56 263 LEU A N 1
ATOM 1956 C CA . LEU A 1 263 ? -1.843 5.603 -18.633 1.00 95.56 263 LEU A CA 1
ATOM 1957 C C . LEU A 1 263 ? -1.387 4.347 -19.406 1.00 95.56 263 LEU A C 1
ATOM 1959 O O . LEU A 1 263 ? -0.187 4.124 -19.566 1.00 95.56 263 LEU A O 1
ATOM 1963 N N . ALA A 1 264 ? -2.325 3.557 -19.941 1.00 95.94 264 ALA A N 1
ATOM 1964 C CA . ALA A 1 264 ? -2.010 2.366 -20.733 1.00 95.94 264 ALA A CA 1
ATOM 1965 C C . ALA A 1 264 ? -1.310 2.718 -22.059 1.00 95.94 264 ALA A C 1
ATOM 1967 O O . ALA A 1 264 ? -0.436 1.979 -22.516 1.00 95.94 264 ALA A O 1
ATOM 1968 N N . THR A 1 265 ? -1.631 3.860 -22.676 1.00 94.62 265 THR A N 1
ATOM 1969 C CA . THR A 1 265 ? -0.963 4.291 -23.914 1.00 94.62 265 THR A CA 1
ATOM 1970 C C . THR A 1 265 ? 0.518 4.586 -23.690 1.00 94.62 265 THR A C 1
ATOM 1972 O O . THR A 1 265 ? 1.369 4.069 -24.418 1.00 94.62 265 THR A O 1
ATOM 1975 N N . VAL A 1 266 ? 0.850 5.361 -22.656 1.00 96.44 266 VAL A N 1
ATOM 1976 C CA . VAL A 1 266 ? 2.254 5.672 -22.343 1.00 96.44 266 VAL A CA 1
ATOM 1977 C C . VAL A 1 266 ? 3.006 4.442 -21.811 1.00 96.44 266 VAL A C 1
ATOM 1979 O O . VAL A 1 266 ? 4.188 4.269 -22.104 1.00 96.44 266 VAL A O 1
ATOM 1982 N N . GLN A 1 267 ? 2.321 3.511 -21.134 1.00 97.38 267 GLN A N 1
ATOM 1983 C CA . GLN A 1 267 ? 2.877 2.197 -20.780 1.00 97.38 267 GLN A CA 1
ATOM 1984 C C . GLN A 1 267 ? 3.282 1.390 -22.023 1.00 97.38 267 GLN A C 1
ATOM 1986 O O . GLN A 1 267 ? 4.381 0.834 -22.070 1.00 97.38 267 GLN A O 1
ATOM 1991 N N . LYS A 1 268 ? 2.427 1.346 -23.054 1.00 96.19 268 LYS A N 1
ATOM 1992 C CA . LYS A 1 268 ? 2.721 0.649 -24.317 1.00 96.19 268 LYS A CA 1
ATOM 1993 C C . LYS A 1 268 ? 3.912 1.261 -25.054 1.00 96.19 268 LYS A C 1
ATOM 1995 O O . LYS A 1 268 ? 4.675 0.511 -25.662 1.00 96.19 268 LYS A O 1
ATOM 2000 N N . ALA A 1 269 ? 4.103 2.582 -24.982 1.00 96.62 269 ALA A N 1
ATOM 2001 C CA . ALA A 1 269 ? 5.300 3.235 -25.516 1.00 96.62 269 ALA A CA 1
ATOM 2002 C C . ALA A 1 269 ? 6.569 2.739 -24.799 1.00 96.62 269 ALA A C 1
ATOM 2004 O O . ALA A 1 269 ? 7.496 2.268 -25.458 1.00 96.62 269 ALA A O 1
ATOM 2005 N N . ALA A 1 270 ? 6.562 2.718 -23.460 1.00 97.06 270 ALA A N 1
ATOM 2006 C CA . ALA A 1 270 ? 7.664 2.181 -22.659 1.00 97.06 270 ALA A CA 1
ATOM 2007 C C . ALA A 1 270 ? 7.967 0.702 -22.953 1.00 97.06 270 ALA A C 1
ATOM 2009 O O . ALA A 1 270 ? 9.130 0.332 -23.126 1.00 97.06 270 ALA A O 1
ATOM 2010 N N . LEU A 1 271 ? 6.934 -0.136 -23.083 1.00 95.62 271 LEU A N 1
ATOM 2011 C CA . LEU A 1 271 ? 7.080 -1.540 -23.482 1.00 95.62 271 LEU A CA 1
ATOM 2012 C C . LEU A 1 271 ? 7.627 -1.692 -24.910 1.00 95.62 271 LEU A C 1
ATOM 2014 O O . LEU A 1 271 ? 8.376 -2.625 -25.200 1.00 95.62 271 LEU A O 1
ATOM 2018 N N . GLY A 1 272 ? 7.240 -0.799 -25.822 1.00 95.00 272 GLY A N 1
ATOM 2019 C CA . GLY A 1 272 ? 7.783 -0.742 -27.175 1.00 95.00 272 GLY A CA 1
ATOM 2020 C C . GLY A 1 272 ? 9.282 -0.459 -27.154 1.00 95.00 272 GLY A C 1
ATOM 2021 O O . GLY A 1 272 ? 10.059 -1.230 -27.724 1.00 95.00 272 GLY A O 1
ATOM 2022 N N . TRP A 1 273 ? 9.694 0.581 -26.429 1.00 95.69 273 TRP A N 1
ATOM 2023 C CA . TRP A 1 273 ? 11.099 0.956 -26.280 1.00 95.69 273 TRP A CA 1
ATOM 2024 C C . TRP A 1 273 ? 11.939 -0.143 -25.640 1.00 95.69 273 TRP A C 1
ATOM 2026 O O . TRP A 1 273 ? 13.037 -0.422 -26.124 1.00 95.69 273 TRP A O 1
ATOM 2036 N N . SER A 1 274 ? 11.400 -0.855 -24.646 1.00 91.56 274 SER A N 1
ATOM 2037 C CA . SER A 1 274 ? 12.096 -1.996 -24.039 1.00 91.56 274 SER A CA 1
ATOM 2038 C C . SER A 1 274 ? 12.323 -3.167 -24.996 1.00 91.56 274 SER A C 1
ATOM 2040 O O . SER A 1 274 ? 13.117 -4.055 -24.705 1.00 91.56 274 SER A O 1
ATOM 2042 N N . LYS A 1 275 ? 11.629 -3.180 -26.137 1.00 90.50 275 LYS A N 1
ATOM 2043 C CA . LYS A 1 275 ? 11.780 -4.158 -27.223 1.00 90.50 275 LYS A CA 1
ATOM 2044 C C . LYS A 1 275 ? 12.490 -3.566 -28.447 1.00 90.50 275 LYS A C 1
ATOM 2046 O O . LYS A 1 275 ? 12.471 -4.178 -29.511 1.00 90.50 275 LYS A O 1
ATOM 2051 N N . GLY A 1 276 ? 13.067 -2.366 -28.337 1.00 90.12 276 GLY A N 1
ATOM 2052 C CA . GLY A 1 276 ? 13.726 -1.675 -29.451 1.00 90.12 276 GLY A CA 1
ATOM 2053 C C . GLY A 1 276 ? 12.768 -1.079 -30.489 1.00 90.12 276 GLY A C 1
ATOM 2054 O O . GLY A 1 276 ? 13.193 -0.710 -31.580 1.00 90.12 276 GLY A O 1
ATOM 2055 N N . THR A 1 277 ? 11.468 -1.009 -30.189 1.00 92.75 277 THR A N 1
ATOM 2056 C CA . THR A 1 277 ? 10.443 -0.496 -31.104 1.00 92.75 277 THR A CA 1
ATOM 2057 C C . THR A 1 277 ? 10.122 0.964 -30.807 1.00 92.75 277 THR A C 1
ATOM 2059 O O . THR A 1 277 ? 9.886 1.332 -29.660 1.00 92.75 277 THR A O 1
ATOM 2062 N N . CYS A 1 278 ? 10.039 1.777 -31.857 1.00 95.12 278 CYS A N 1
ATOM 2063 C CA . CYS A 1 278 ? 9.778 3.211 -31.750 1.00 95.12 278 CYS A CA 1
ATOM 2064 C C . CYS A 1 278 ? 8.285 3.520 -31.592 1.00 95.12 278 CYS A C 1
ATOM 2066 O O . CYS A 1 278 ? 7.426 2.795 -32.122 1.00 95.12 278 CYS A O 1
ATOM 2068 N N . ALA A 1 279 ? 7.991 4.583 -30.846 1.00 95.44 279 ALA A N 1
ATOM 2069 C CA . ALA A 1 279 ? 6.648 5.053 -30.541 1.00 95.44 279 ALA A CA 1
ATOM 2070 C C . ALA A 1 279 ? 6.149 6.097 -31.553 1.00 95.44 279 ALA A C 1
ATOM 2072 O O . ALA A 1 279 ? 4.939 6.175 -31.762 1.00 95.44 279 ALA A O 1
ATOM 2073 N N . ILE A 1 280 ? 7.036 6.836 -32.236 1.00 94.69 280 ILE A N 1
ATOM 2074 C CA . ILE A 1 280 ? 6.654 7.750 -33.324 1.00 94.69 280 ILE A CA 1
ATOM 2075 C C . ILE A 1 280 ? 6.283 6.928 -34.563 1.00 94.69 280 ILE A C 1
ATOM 2077 O O . ILE A 1 280 ? 7.131 6.520 -35.359 1.00 94.69 280 ILE A O 1
ATOM 2081 N N . LYS A 1 281 ? 4.990 6.633 -34.692 1.00 90.62 281 LYS A N 1
ATOM 2082 C CA . LYS A 1 281 ? 4.360 5.938 -35.820 1.00 90.62 281 LYS A CA 1
ATOM 2083 C C . LYS A 1 281 ? 2.839 6.066 -35.729 1.00 90.62 281 LYS A C 1
ATOM 2085 O O . LYS A 1 281 ? 2.287 6.311 -34.656 1.00 90.62 281 LYS A O 1
ATOM 2090 N N . GLY A 1 282 ? 2.142 5.780 -36.829 1.00 88.00 282 GLY A N 1
ATOM 2091 C CA . GLY A 1 282 ? 0.677 5.715 -36.838 1.00 88.00 282 GLY A CA 1
ATOM 2092 C C . GLY A 1 282 ? 0.054 7.056 -36.451 1.00 88.00 282 GLY A C 1
ATOM 2093 O O . GLY A 1 282 ? 0.210 8.023 -37.181 1.00 88.00 282 GLY A O 1
ATOM 2094 N N . ASN A 1 283 ? -0.629 7.125 -35.308 1.00 83.94 283 ASN A N 1
ATOM 2095 C CA . ASN A 1 283 ? -1.295 8.352 -34.849 1.00 83.94 283 ASN A CA 1
ATOM 2096 C C . ASN A 1 283 ? -0.326 9.404 -34.279 1.00 83.94 283 ASN A C 1
ATOM 2098 O O . ASN A 1 283 ? -0.720 10.550 -34.109 1.00 83.94 283 ASN A O 1
ATOM 2102 N N . ILE A 1 284 ? 0.931 9.037 -34.004 1.00 91.88 284 ILE A N 1
ATOM 2103 C CA . ILE A 1 284 ? 1.979 9.972 -33.580 1.00 91.88 284 ILE A CA 1
ATOM 2104 C C . ILE A 1 284 ? 2.880 10.230 -34.788 1.00 91.88 284 ILE A C 1
ATOM 2106 O O . ILE A 1 284 ? 3.631 9.351 -35.215 1.00 91.88 284 ILE A O 1
ATOM 2110 N N . GLN A 1 285 ? 2.781 11.429 -35.353 1.00 92.81 285 GLN A N 1
ATOM 2111 C CA . GLN A 1 285 ? 3.480 11.823 -36.574 1.00 92.81 285 GLN A CA 1
ATOM 2112 C C . GLN A 1 285 ? 4.791 12.530 -36.242 1.00 92.81 285 GLN A C 1
ATOM 2114 O O . GLN A 1 285 ? 4.834 13.378 -35.352 1.00 92.81 285 GLN A O 1
ATOM 2119 N N . ALA A 1 286 ? 5.861 12.193 -36.964 1.00 91.81 286 ALA A N 1
ATOM 2120 C CA . ALA A 1 286 ? 7.148 12.864 -36.815 1.00 91.81 286 ALA A CA 1
ATOM 2121 C C . ALA A 1 286 ? 7.027 14.337 -37.231 1.00 91.81 286 ALA A C 1
ATOM 2123 O O . ALA A 1 286 ? 6.537 14.632 -38.320 1.00 91.81 286 ALA A O 1
ATOM 2124 N N . THR A 1 287 ? 7.507 15.258 -36.395 1.00 88.81 287 THR A N 1
ATOM 2125 C CA . THR A 1 287 ? 7.449 16.700 -36.700 1.00 88.81 287 THR A CA 1
ATOM 2126 C C . THR A 1 287 ? 8.634 17.168 -37.549 1.00 88.81 287 THR A C 1
ATOM 2128 O O . THR A 1 287 ? 8.595 18.248 -38.131 1.00 88.81 287 THR A O 1
ATOM 2131 N N . GLY A 1 288 ? 9.698 16.359 -37.626 1.00 82.81 288 GLY A N 1
ATOM 2132 C CA . GLY A 1 288 ? 10.987 16.757 -38.200 1.00 82.81 288 GLY A CA 1
ATOM 2133 C C . GLY A 1 288 ? 11.834 17.622 -37.259 1.00 82.81 288 GLY A C 1
ATOM 2134 O O . GLY A 1 288 ? 12.930 18.039 -37.633 1.00 82.81 288 GLY A O 1
ATOM 2135 N N . GLU A 1 289 ? 11.349 17.880 -36.042 1.00 86.06 289 GLU A N 1
ATOM 2136 C CA . GLU A 1 289 ? 12.080 18.604 -35.008 1.00 86.06 289 GLU A CA 1
ATOM 2137 C C . GLU A 1 289 ? 12.974 17.663 -34.203 1.00 86.06 289 GLU A C 1
ATOM 2139 O O . GLU A 1 289 ? 12.693 16.471 -34.033 1.00 86.06 289 GLU A O 1
ATOM 2144 N N . PHE A 1 290 ? 14.061 18.233 -33.687 1.00 89.06 290 PHE A N 1
ATOM 2145 C CA . PHE A 1 290 ? 15.081 17.491 -32.969 1.00 89.06 290 PHE A CA 1
ATOM 2146 C C . PHE A 1 290 ? 15.494 18.204 -31.689 1.00 89.06 290 PHE A C 1
ATOM 2148 O O . PHE A 1 290 ? 15.806 19.394 -31.711 1.00 89.06 290 PHE A O 1
ATOM 2155 N N . LEU A 1 291 ? 15.576 17.454 -30.592 1.00 93.25 291 LEU A N 1
ATOM 2156 C CA . LEU A 1 291 ? 16.051 17.968 -29.308 1.00 93.25 291 LEU A CA 1
ATOM 2157 C C . LEU A 1 291 ? 17.511 17.584 -29.104 1.00 93.25 291 LEU A C 1
ATOM 2159 O O . LEU A 1 291 ? 17.830 16.397 -29.040 1.00 93.25 291 LEU A O 1
ATOM 2163 N N . SER A 1 292 ? 18.390 18.577 -28.988 1.00 94.69 292 SER A N 1
ATOM 2164 C CA . SER A 1 292 ? 19.796 18.348 -28.647 1.00 94.69 292 SER A CA 1
ATOM 2165 C C . SER A 1 292 ? 19.921 17.867 -27.203 1.00 94.69 292 SER A C 1
ATOM 2167 O O . SER A 1 292 ? 19.490 18.555 -26.276 1.00 94.69 292 SER A O 1
ATOM 2169 N N . VAL A 1 293 ? 20.524 16.695 -27.018 1.00 96.31 293 VAL A N 1
ATOM 2170 C CA . VAL A 1 293 ? 20.705 16.033 -25.722 1.00 96.31 293 VAL A CA 1
ATOM 2171 C C . VAL A 1 293 ? 22.098 15.424 -25.610 1.00 96.31 293 VAL A C 1
ATOM 2173 O O . VAL A 1 293 ? 22.714 15.065 -26.612 1.00 96.31 293 VAL A O 1
ATOM 2176 N N . GLN A 1 294 ? 22.565 15.254 -24.378 1.00 95.81 294 GLN A N 1
ATOM 2177 C CA . GLN A 1 294 ? 23.754 14.469 -24.066 1.00 95.81 294 GLN A CA 1
ATOM 2178 C C . GLN A 1 294 ? 23.334 13.055 -23.677 1.00 95.81 294 GLN A C 1
ATOM 2180 O O . GLN A 1 294 ? 22.604 12.855 -22.703 1.00 95.81 294 GLN A O 1
ATOM 2185 N N . VAL A 1 295 ? 23.806 12.076 -24.443 1.00 92.00 295 VAL A N 1
ATOM 2186 C CA . VAL A 1 295 ? 23.574 10.650 -24.200 1.00 92.00 295 VAL A CA 1
ATOM 2187 C C . VAL A 1 295 ? 24.849 10.042 -23.645 1.00 92.00 295 VAL A C 1
ATOM 2189 O O . VAL A 1 295 ? 25.909 10.185 -24.236 1.00 92.00 295 VAL A O 1
ATOM 2192 N N . PHE A 1 296 ? 24.751 9.372 -22.505 1.00 89.56 296 PHE A N 1
ATOM 2193 C CA . PHE A 1 296 ? 25.882 8.748 -21.826 1.00 89.56 296 PHE A CA 1
ATOM 2194 C C . PHE A 1 296 ? 25.908 7.267 -22.198 1.00 89.56 296 PHE A C 1
ATOM 2196 O O . PHE A 1 296 ? 25.243 6.465 -21.545 1.00 89.56 296 PHE A O 1
ATOM 2203 N N . ASP A 1 297 ? 26.613 6.913 -23.272 1.00 76.75 297 ASP A N 1
ATOM 2204 C CA . ASP A 1 297 ? 26.705 5.519 -23.725 1.00 76.75 297 ASP A CA 1
ATOM 2205 C C . ASP A 1 297 ? 27.657 4.735 -22.805 1.00 76.75 297 ASP A C 1
ATOM 2207 O O . ASP A 1 297 ? 28.764 5.192 -22.498 1.00 76.75 297 ASP A O 1
ATOM 2211 N N . LEU A 1 298 ? 27.202 3.575 -22.327 1.00 66.69 298 LEU A N 1
ATOM 2212 C CA . LEU A 1 298 ? 27.982 2.668 -21.483 1.00 66.69 298 LEU A CA 1
ATOM 2213 C C . LEU A 1 298 ? 28.779 1.642 -22.304 1.00 66.69 298 LEU A C 1
ATOM 2215 O O . LEU A 1 298 ? 29.687 1.014 -21.769 1.00 66.69 298 LEU A O 1
ATOM 2219 N N . ALA A 1 299 ? 28.442 1.474 -23.584 1.00 54.00 299 ALA A N 1
ATOM 2220 C CA . ALA A 1 299 ? 28.988 0.470 -24.493 1.00 54.00 299 ALA A CA 1
ATOM 2221 C C . ALA A 1 299 ? 29.868 1.074 -25.607 1.00 54.00 299 ALA A C 1
ATOM 2223 O O . ALA A 1 299 ? 30.054 0.441 -26.644 1.00 54.00 299 ALA A O 1
ATOM 2224 N N . GLY A 1 300 ? 30.391 2.294 -25.423 1.00 45.12 300 GLY A N 1
ATOM 2225 C CA . GLY A 1 300 ? 31.2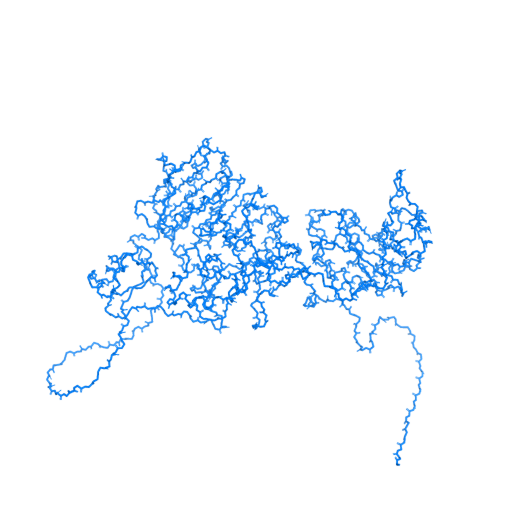58 2.942 -26.414 1.00 45.12 300 GLY A CA 1
ATOM 2226 C C . GLY A 1 300 ? 32.484 2.090 -26.780 1.00 45.12 300 GLY A C 1
ATOM 2227 O O . GLY A 1 300 ? 32.988 1.340 -25.945 1.00 45.12 300 GLY A O 1
ATOM 2228 N N . ASP A 1 301 ? 32.981 2.245 -28.013 1.00 36.88 301 ASP A N 1
ATOM 2229 C CA . ASP A 1 301 ? 34.057 1.456 -28.654 1.00 36.88 301 ASP A CA 1
ATOM 2230 C C . ASP A 1 301 ? 35.408 1.372 -27.887 1.00 36.88 301 ASP A C 1
ATOM 2232 O O . ASP A 1 301 ? 36.310 0.663 -28.324 1.00 36.88 301 ASP A O 1
ATOM 2236 N N . ASP A 1 302 ? 35.548 2.027 -26.728 1.00 35.28 302 ASP A N 1
ATOM 2237 C CA . ASP A 1 302 ? 36.760 2.094 -25.891 1.00 35.28 302 ASP A CA 1
ATOM 2238 C C . ASP A 1 302 ? 36.538 1.655 -24.423 1.00 35.28 302 ASP A C 1
ATOM 2240 O O . ASP A 1 302 ? 37.294 2.033 -23.522 1.00 35.28 302 ASP A O 1
ATOM 2244 N N . ALA A 1 303 ? 35.518 0.842 -24.127 1.00 32.38 303 ALA A N 1
ATOM 2245 C CA . ALA A 1 303 ? 35.342 0.265 -22.790 1.00 32.38 303 ALA A CA 1
ATOM 2246 C C . ALA A 1 303 ? 36.410 -0.814 -22.493 1.00 32.38 303 ALA A C 1
ATOM 2248 O O . ALA A 1 303 ? 36.155 -2.017 -22.550 1.00 32.38 303 ALA A O 1
ATOM 2249 N N . GLN A 1 304 ? 37.632 -0.389 -22.150 1.00 28.47 304 GLN A N 1
ATOM 2250 C CA . GLN A 1 304 ? 38.594 -1.232 -21.442 1.00 28.47 304 GLN A CA 1
ATOM 2251 C C . GLN A 1 304 ? 38.032 -1.525 -20.047 1.00 28.47 304 GLN A C 1
ATOM 2253 O O . GLN A 1 304 ? 38.163 -0.727 -19.119 1.00 28.47 304 GLN A O 1
ATOM 2258 N N . PHE A 1 305 ? 37.367 -2.670 -19.912 1.00 31.30 305 PHE A N 1
ATOM 2259 C CA . PHE A 1 305 ? 36.968 -3.212 -18.622 1.00 31.30 305 PHE A CA 1
ATOM 2260 C C . PHE A 1 305 ? 38.221 -3.432 -17.766 1.00 31.30 305 PHE A C 1
ATOM 2262 O O . PHE A 1 305 ? 39.067 -4.270 -18.071 1.00 31.30 305 PHE A O 1
ATOM 2269 N N . LEU A 1 306 ? 38.348 -2.647 -16.698 1.00 29.56 306 LEU A N 1
ATOM 2270 C CA . LEU A 1 306 ? 39.299 -2.904 -15.627 1.00 29.56 306 LEU A CA 1
ATOM 2271 C C . LEU A 1 306 ? 38.812 -4.142 -14.863 1.00 29.56 306 LEU A C 1
ATOM 2273 O O . LEU A 1 306 ? 37.854 -4.062 -14.094 1.00 29.56 306 LEU A O 1
ATOM 2277 N N . ASP A 1 307 ? 39.467 -5.281 -15.097 1.00 32.19 307 ASP A N 1
ATOM 2278 C CA . ASP A 1 307 ? 39.327 -6.509 -14.311 1.00 32.19 307 ASP A CA 1
ATOM 2279 C C . ASP A 1 307 ? 39.662 -6.221 -12.841 1.00 32.19 307 ASP A C 1
ATOM 2281 O O . ASP A 1 307 ? 40.819 -6.186 -12.422 1.00 32.19 307 ASP A O 1
ATOM 2285 N N . GLY A 1 308 ? 38.625 -5.985 -12.047 1.00 33.47 308 GLY A N 1
ATOM 2286 C CA . GLY A 1 308 ? 38.725 -5.737 -10.619 1.00 33.47 308 GLY A CA 1
ATOM 2287 C C . GLY A 1 308 ? 38.072 -6.842 -9.808 1.00 33.47 308 GLY A C 1
ATOM 2288 O O . GLY A 1 308 ? 37.173 -6.519 -9.051 1.00 33.47 308 GLY A O 1
ATOM 2289 N N . HIS A 1 309 ? 38.485 -8.108 -9.960 1.00 28.06 309 HIS A N 1
ATOM 2290 C CA . HIS A 1 309 ? 38.346 -9.170 -8.944 1.00 28.06 309 HIS A CA 1
ATOM 2291 C C . HIS A 1 309 ? 39.545 -10.142 -9.041 1.00 28.06 309 HIS A C 1
ATOM 2293 O O . HIS A 1 309 ? 40.008 -10.435 -10.144 1.00 28.06 309 HIS A O 1
ATOM 2299 N N . PRO A 1 310 ? 40.087 -10.631 -7.908 1.00 28.22 310 PRO A N 1
ATOM 2300 C CA . PRO A 1 310 ? 41.376 -11.310 -7.871 1.00 28.22 310 PRO A CA 1
ATOM 2301 C C . PRO A 1 310 ? 41.285 -12.721 -8.459 1.00 28.22 310 PRO A C 1
ATOM 2303 O O . PRO A 1 310 ? 40.593 -13.595 -7.939 1.00 28.22 310 PRO A O 1
ATOM 2306 N N . THR A 1 311 ? 42.038 -12.962 -9.530 1.00 29.22 311 THR A N 1
ATOM 2307 C CA . THR A 1 311 ? 42.329 -14.308 -10.033 1.00 29.22 311 THR A CA 1
ATOM 2308 C C . THR A 1 311 ? 43.055 -15.129 -8.956 1.00 29.22 311 THR A C 1
ATOM 2310 O O . THR A 1 311 ? 44.042 -14.632 -8.401 1.00 29.22 311 THR A O 1
ATOM 2313 N N . PRO A 1 312 ? 42.652 -16.383 -8.671 1.00 30.48 312 PRO A N 1
ATOM 2314 C CA . PRO A 1 312 ? 43.430 -17.275 -7.814 1.00 30.48 312 PRO A CA 1
ATOM 2315 C C . PRO A 1 312 ? 44.825 -17.505 -8.421 1.00 30.48 312 PRO A C 1
ATOM 2317 O O . PRO A 1 312 ? 44.941 -17.583 -9.648 1.00 30.48 312 PRO A O 1
ATOM 2320 N N . PRO A 1 313 ? 45.888 -17.632 -7.608 1.00 27.94 313 PRO A N 1
ATOM 2321 C CA . PRO A 1 313 ? 47.246 -17.727 -8.121 1.00 27.94 313 PRO A CA 1
ATOM 2322 C C . PRO A 1 313 ? 47.430 -19.029 -8.905 1.00 27.94 313 PRO A C 1
ATOM 2324 O O . PRO A 1 313 ? 47.404 -20.130 -8.353 1.00 27.94 313 PRO A O 1
ATOM 2327 N N . SER A 1 314 ? 47.651 -18.893 -10.210 1.00 30.61 314 SER A N 1
ATOM 2328 C CA . SER A 1 314 ? 48.116 -19.965 -11.082 1.00 30.61 314 SER A CA 1
ATOM 2329 C C . SER A 1 314 ? 49.496 -20.434 -10.623 1.00 30.61 314 SER A C 1
ATOM 2331 O O . SER A 1 314 ? 50.483 -19.702 -10.700 1.00 30.61 314 SER A O 1
ATOM 2333 N N . THR A 1 315 ? 49.557 -21.666 -10.129 1.00 30.75 315 THR A N 1
ATOM 2334 C CA . THR A 1 315 ? 50.796 -22.361 -9.778 1.00 30.75 315 THR A CA 1
ATOM 2335 C C . THR A 1 315 ? 51.576 -22.673 -11.065 1.00 30.75 315 THR A C 1
ATOM 2337 O O . THR A 1 315 ? 50.986 -23.197 -12.014 1.00 30.75 315 THR A O 1
ATOM 2340 N N . PRO A 1 316 ? 52.883 -22.371 -11.152 1.00 29.52 316 PRO A N 1
ATOM 2341 C CA . PRO A 1 316 ? 53.650 -22.614 -12.367 1.00 29.52 316 PRO A CA 1
ATOM 2342 C C . PRO A 1 316 ? 53.951 -24.110 -12.512 1.00 29.52 316 PRO A C 1
ATOM 2344 O O . PRO A 1 316 ? 54.577 -24.716 -11.645 1.00 29.52 316 PRO A O 1
ATOM 2347 N N . THR A 1 317 ? 53.523 -24.707 -13.625 1.00 30.11 317 THR A N 1
ATOM 2348 C CA . THR A 1 317 ? 53.982 -26.042 -14.044 1.00 30.11 317 THR A CA 1
ATOM 2349 C C . THR A 1 317 ? 55.175 -25.865 -14.999 1.00 30.11 317 THR A C 1
ATOM 2351 O O . THR A 1 317 ? 55.126 -24.957 -15.832 1.00 30.11 317 THR A O 1
ATOM 2354 N N . PRO A 1 318 ? 56.260 -26.658 -14.888 1.00 31.56 318 PRO A N 1
ATOM 2355 C CA . PRO A 1 318 ? 57.529 -26.358 -15.544 1.00 31.56 318 PRO A CA 1
ATOM 2356 C C . PRO A 1 318 ? 57.537 -26.685 -17.042 1.00 31.56 318 PRO A C 1
ATOM 2358 O O . PRO A 1 318 ? 56.951 -27.671 -17.490 1.00 31.56 318 PRO A O 1
ATOM 2361 N N . SER A 1 319 ? 58.275 -25.874 -17.800 1.00 29.72 319 SER A N 1
ATOM 2362 C CA . SER A 1 319 ? 58.600 -26.085 -19.214 1.00 29.72 319 SER A CA 1
ATOM 2363 C C . SER A 1 319 ? 59.389 -27.386 -19.434 1.00 29.72 319 SER A C 1
ATOM 2365 O O . SER A 1 319 ? 60.336 -27.641 -18.686 1.00 29.72 319 SER A O 1
ATOM 2367 N N . PRO A 1 320 ? 59.096 -28.182 -20.481 1.00 33.62 320 PRO A N 1
ATOM 2368 C CA . PRO A 1 320 ? 59.918 -29.331 -20.826 1.00 33.62 320 PRO A CA 1
ATOM 2369 C C . PRO A 1 320 ? 61.123 -28.897 -21.669 1.00 33.62 320 PRO A C 1
ATOM 2371 O O . PRO A 1 320 ? 60.990 -28.293 -22.734 1.00 33.62 320 PRO A O 1
ATOM 2374 N N . THR A 1 321 ? 62.314 -29.240 -21.189 1.00 29.06 321 THR A N 1
ATOM 2375 C CA . THR A 1 321 ? 63.561 -29.252 -21.952 1.00 29.06 321 THR A CA 1
ATOM 2376 C C . THR A 1 321 ? 63.584 -30.435 -22.922 1.00 29.06 321 THR A C 1
ATOM 2378 O O . THR A 1 321 ? 63.161 -31.547 -22.609 1.00 29.06 321 THR A O 1
ATOM 2381 N N . HIS A 1 322 ? 64.097 -30.190 -24.126 1.00 37.22 322 HIS A N 1
ATOM 2382 C CA . HIS A 1 322 ? 64.376 -31.212 -25.128 1.00 37.22 322 HIS A CA 1
ATOM 2383 C C . HIS A 1 322 ? 65.450 -32.206 -24.659 1.00 37.22 322 HIS A C 1
ATOM 2385 O O . HIS A 1 322 ? 66.565 -31.803 -24.342 1.00 37.22 322 HIS A O 1
ATOM 2391 N N . ALA A 1 323 ? 65.153 -33.503 -24.748 1.00 31.80 323 ALA A N 1
ATOM 2392 C CA . ALA A 1 323 ? 66.144 -34.558 -24.956 1.00 31.80 323 ALA A CA 1
ATOM 2393 C C . ALA A 1 323 ? 65.484 -35.731 -25.702 1.00 31.80 323 ALA A C 1
ATOM 2395 O O . ALA A 1 323 ? 64.330 -36.071 -25.450 1.00 31.80 323 ALA A O 1
ATOM 2396 N N . GLY A 1 324 ? 66.189 -36.271 -26.694 1.00 29.58 324 GLY A N 1
ATOM 2397 C CA . GLY A 1 324 ? 65.622 -37.127 -27.730 1.00 29.58 324 GLY A CA 1
ATOM 2398 C C . GLY A 1 324 ? 65.676 -38.636 -27.489 1.00 29.58 324 GLY A C 1
ATOM 2399 O O . GLY A 1 324 ? 66.158 -39.138 -26.480 1.00 29.58 324 GLY A O 1
ATOM 2400 N N . SER A 1 325 ? 65.257 -39.320 -28.559 1.00 29.94 325 SER A N 1
ATOM 2401 C CA . SER A 1 325 ? 65.553 -40.702 -28.972 1.00 29.94 325 SER A CA 1
ATOM 2402 C C . SER A 1 325 ? 64.994 -41.893 -28.171 1.00 29.94 325 SER A C 1
ATOM 2404 O O . SER A 1 325 ? 65.473 -42.250 -27.106 1.00 29.94 325 SER A O 1
ATOM 2406 N N . SER A 1 326 ? 64.098 -42.605 -28.871 1.00 34.78 326 SER A N 1
ATOM 2407 C CA . SER A 1 326 ? 64.053 -44.068 -29.050 1.00 34.78 326 SER A CA 1
ATOM 2408 C C . SER A 1 326 ? 63.728 -44.979 -27.861 1.00 34.78 326 SER A C 1
ATOM 2410 O O . SER A 1 326 ? 64.607 -45.338 -27.093 1.00 34.78 326 SER A O 1
ATOM 2412 N N . ALA A 1 327 ? 62.526 -45.567 -27.884 1.00 30.59 327 ALA A N 1
ATOM 2413 C CA . ALA A 1 327 ? 62.350 -47.026 -27.950 1.00 30.59 327 ALA A CA 1
ATOM 2414 C C . ALA A 1 327 ? 60.880 -47.388 -28.219 1.00 30.59 327 ALA A C 1
ATOM 2416 O O . ALA A 1 327 ? 59.961 -46.883 -27.581 1.00 30.59 327 ALA A O 1
ATOM 2417 N N . ARG A 1 328 ? 60.666 -48.292 -29.179 1.00 37.84 328 ARG A N 1
ATOM 2418 C CA . ARG A 1 328 ? 59.379 -48.949 -29.430 1.00 37.84 328 ARG A CA 1
ATOM 2419 C C . ARG A 1 328 ? 59.103 -49.936 -28.297 1.00 37.84 328 ARG A C 1
ATOM 2421 O O . ARG A 1 328 ? 59.975 -50.750 -28.011 1.00 37.84 328 ARG A O 1
ATOM 2428 N N . PHE A 1 329 ? 57.876 -49.980 -27.784 1.00 30.69 329 PHE A N 1
ATOM 2429 C CA . PHE A 1 329 ? 57.310 -51.236 -27.291 1.00 30.69 329 PHE A CA 1
ATOM 2430 C C . PHE A 1 329 ? 55.792 -51.269 -27.493 1.00 30.69 329 PHE A C 1
ATOM 2432 O O . PHE A 1 329 ? 55.059 -50.386 -27.059 1.00 30.69 329 PHE A O 1
ATOM 2439 N N . LEU A 1 330 ? 55.345 -52.295 -28.215 1.00 37.59 330 LEU A N 1
ATOM 2440 C CA . LEU A 1 330 ? 53.950 -52.636 -28.473 1.00 37.59 330 LEU A CA 1
ATOM 2441 C C . LEU A 1 330 ? 53.313 -53.256 -27.221 1.00 37.59 330 LEU A C 1
ATOM 2443 O O . LEU A 1 330 ? 53.903 -54.165 -26.639 1.00 37.59 330 LEU A O 1
ATOM 2447 N N . ARG A 1 331 ? 52.082 -52.846 -26.889 1.00 31.09 331 ARG A N 1
ATOM 2448 C CA . ARG A 1 331 ? 50.999 -53.673 -26.301 1.00 31.09 331 ARG A CA 1
ATOM 2449 C C . ARG A 1 331 ? 49.724 -52.822 -26.261 1.00 31.09 331 ARG A C 1
ATOM 2451 O O . ARG A 1 331 ? 49.681 -51.794 -25.609 1.00 31.09 331 ARG A O 1
ATOM 2458 N N . SER A 1 332 ? 48.794 -53.081 -27.174 1.00 31.30 332 SER A N 1
ATOM 2459 C CA . SER A 1 332 ? 47.640 -53.975 -26.996 1.00 31.30 332 SER A CA 1
ATOM 2460 C C . SER A 1 332 ? 46.467 -53.284 -26.297 1.00 31.30 332 SER A C 1
ATOM 2462 O O . SER A 1 332 ? 46.476 -53.065 -25.092 1.00 31.30 332 SER A O 1
ATOM 2464 N N . LEU A 1 333 ? 45.459 -53.008 -27.124 1.00 42.31 333 LEU A N 1
ATOM 2465 C CA . LEU A 1 333 ? 44.082 -52.611 -26.842 1.00 42.31 333 LEU A CA 1
ATOM 2466 C C . LEU A 1 333 ? 43.528 -53.135 -25.508 1.00 42.31 333 LEU A C 1
ATOM 2468 O O . LEU A 1 333 ? 43.574 -54.343 -25.265 1.00 42.31 333 LEU A O 1
ATOM 2472 N N . LYS A 1 334 ? 42.883 -52.244 -24.742 1.00 33.56 334 LYS A N 1
ATOM 2473 C CA . LYS A 1 334 ? 41.590 -52.502 -24.088 1.00 33.56 334 LYS A CA 1
ATOM 2474 C C . LYS A 1 334 ? 40.951 -51.210 -23.553 1.00 33.56 334 LYS A C 1
ATOM 2476 O O . LYS A 1 334 ? 41.547 -50.509 -22.749 1.00 33.56 334 LYS A O 1
ATOM 2481 N N . HIS A 1 335 ? 39.690 -51.050 -23.955 1.00 34.78 335 HIS A N 1
ATOM 2482 C CA . HIS A 1 335 ? 38.598 -50.286 -23.342 1.00 34.78 335 HIS A CA 1
ATOM 2483 C C . HIS A 1 335 ? 38.465 -48.797 -23.676 1.00 34.78 335 HIS A C 1
ATOM 2485 O O . HIS A 1 335 ? 39.214 -47.946 -23.205 1.00 34.78 335 HIS A O 1
ATOM 2491 N N . ASP A 1 336 ? 37.392 -48.532 -24.428 1.00 36.84 336 ASP A N 1
ATOM 2492 C CA . ASP A 1 336 ? 36.619 -47.296 -24.453 1.00 36.84 336 ASP A CA 1
ATOM 2493 C C . ASP A 1 336 ? 36.296 -46.833 -23.025 1.00 36.84 336 ASP A C 1
ATOM 2495 O O . ASP A 1 336 ? 35.259 -47.159 -22.450 1.00 36.84 336 ASP A O 1
ATOM 2499 N N . GLN A 1 337 ? 37.189 -46.048 -22.433 1.00 37.34 337 GLN A N 1
ATOM 2500 C CA . GLN A 1 337 ? 36.786 -45.070 -21.436 1.00 37.34 337 GLN A CA 1
ATOM 2501 C C . GLN A 1 337 ? 36.442 -43.796 -22.200 1.00 37.34 337 GLN A C 1
ATOM 2503 O O . GLN A 1 337 ? 37.322 -43.044 -22.617 1.00 37.34 337 GLN A O 1
ATOM 2508 N N . LEU A 1 338 ? 35.144 -43.573 -22.419 1.00 42.62 338 LEU A N 1
ATOM 2509 C CA . LEU A 1 338 ? 34.618 -42.261 -22.782 1.00 42.62 338 LEU A CA 1
ATOM 2510 C C . LEU A 1 338 ? 34.980 -41.297 -21.646 1.00 42.62 338 LEU A C 1
ATOM 2512 O O . LEU A 1 338 ? 34.247 -41.164 -20.667 1.00 42.62 338 LEU A O 1
ATOM 2516 N N . PHE A 1 339 ? 36.140 -40.652 -21.751 1.00 41.31 339 PHE A N 1
ATOM 2517 C CA . PHE A 1 339 ? 36.471 -39.517 -20.906 1.00 41.31 339 PHE A CA 1
ATOM 2518 C C . PHE A 1 339 ? 35.382 -38.464 -21.112 1.00 41.31 339 PHE A C 1
ATOM 2520 O O . PHE A 1 339 ? 35.090 -38.082 -22.250 1.00 41.31 339 PHE A O 1
ATOM 2527 N N . LYS A 1 340 ? 34.758 -38.020 -20.013 1.00 48.16 340 LYS A N 1
ATOM 2528 C CA . LYS A 1 340 ? 33.838 -36.878 -20.022 1.00 48.16 340 LYS A CA 1
ATOM 2529 C C . LYS A 1 340 ? 34.557 -35.739 -20.747 1.00 48.16 340 LYS A C 1
ATOM 2531 O O . LYS A 1 340 ? 35.678 -35.396 -20.365 1.00 48.16 340 LYS A O 1
ATOM 2536 N N . ARG A 1 341 ? 33.976 -35.230 -21.839 1.00 58.47 341 ARG A N 1
ATOM 2537 C CA . ARG A 1 341 ? 34.612 -34.161 -22.613 1.00 58.47 341 ARG A CA 1
ATOM 2538 C C . ARG A 1 341 ? 34.845 -32.986 -21.666 1.00 58.47 341 ARG A C 1
ATOM 2540 O O . ARG A 1 341 ? 33.985 -32.661 -20.850 1.00 58.47 341 ARG A O 1
ATOM 2547 N N . ALA A 1 342 ? 36.028 -32.384 -21.738 1.00 80.50 342 ALA A N 1
ATOM 2548 C CA . ALA A 1 342 ? 36.289 -31.164 -20.990 1.00 80.50 342 ALA A CA 1
ATOM 2549 C C . ALA A 1 342 ? 35.255 -30.101 -21.393 1.00 80.50 342 ALA A C 1
ATOM 2551 O O . ALA A 1 342 ? 34.853 -30.033 -22.560 1.00 80.50 342 ALA A O 1
ATOM 2552 N N . VAL A 1 343 ? 34.815 -29.290 -20.430 1.00 85.81 343 VAL A N 1
ATOM 2553 C CA . VAL A 1 343 ? 33.985 -28.116 -20.721 1.00 85.81 343 VAL A CA 1
ATOM 2554 C C . VAL A 1 343 ? 34.762 -27.223 -21.686 1.00 85.81 343 VAL A C 1
ATOM 2556 O O . VAL A 1 343 ? 35.965 -27.017 -21.510 1.00 85.81 343 VAL A O 1
ATOM 2559 N N . CYS A 1 344 ? 34.101 -26.741 -22.736 1.00 91.62 344 CYS A N 1
ATOM 2560 C CA . CYS A 1 344 ? 34.743 -25.878 -23.718 1.00 91.62 344 CYS A CA 1
ATOM 2561 C C . CYS A 1 344 ? 35.245 -24.583 -23.061 1.00 91.62 344 CYS A C 1
ATOM 2563 O O . CYS A 1 344 ? 34.658 -24.101 -22.092 1.00 91.62 344 CYS A O 1
ATOM 2565 N N . LYS A 1 345 ? 36.286 -23.953 -23.622 1.00 90.06 345 LYS A N 1
ATOM 2566 C CA . LYS A 1 345 ? 36.528 -22.532 -23.355 1.00 90.06 345 LYS A CA 1
ATOM 2567 C C . LYS A 1 345 ? 35.270 -21.797 -23.797 1.00 90.06 345 LYS A C 1
ATOM 2569 O O . LYS A 1 345 ? 34.894 -21.920 -24.960 1.00 90.06 345 LYS A O 1
ATOM 2574 N N . TYR A 1 346 ? 34.614 -21.092 -22.891 1.00 89.06 346 TYR A N 1
ATOM 2575 C CA . TYR A 1 346 ? 33.302 -20.512 -23.141 1.00 89.06 346 TYR A CA 1
ATOM 2576 C C . TYR A 1 346 ? 33.329 -18.992 -23.059 1.00 89.06 346 TYR A C 1
ATOM 2578 O O . TYR A 1 346 ? 34.261 -18.389 -22.529 1.00 89.06 346 TYR A O 1
ATOM 2586 N N . MET A 1 347 ? 32.271 -18.390 -23.583 1.00 82.88 347 MET A N 1
ATOM 2587 C CA . MET A 1 347 ? 31.977 -16.974 -23.460 1.00 82.88 347 MET A CA 1
ATOM 2588 C C . MET A 1 347 ? 30.505 -16.815 -23.112 1.00 82.88 347 MET A C 1
ATOM 2590 O O . MET A 1 347 ? 29.660 -17.543 -23.641 1.00 82.88 347 MET A O 1
ATOM 2594 N N . ARG A 1 348 ? 30.209 -15.885 -22.205 1.00 82.06 348 ARG A N 1
ATOM 2595 C CA . ARG A 1 348 ? 28.835 -15.471 -21.943 1.00 82.06 348 ARG A CA 1
ATOM 2596 C C . ARG A 1 348 ? 28.402 -14.534 -23.065 1.00 82.06 348 ARG A C 1
ATOM 2598 O O . ARG A 1 348 ? 29.129 -13.610 -23.410 1.00 82.06 348 ARG A O 1
ATOM 2605 N N . VAL A 1 349 ? 27.244 -14.812 -23.632 1.00 73.81 349 VAL A N 1
ATOM 2606 C CA . VAL A 1 349 ? 26.599 -13.994 -24.650 1.00 73.81 349 VAL A CA 1
ATOM 2607 C C . VAL A 1 349 ? 26.069 -12.737 -23.978 1.00 73.81 349 VAL A C 1
ATOM 2609 O O . VAL A 1 349 ? 25.403 -12.812 -22.945 1.00 73.81 349 VAL A O 1
ATOM 2612 N N . GLU A 1 350 ? 26.359 -11.589 -24.561 1.00 64.12 350 GLU A N 1
ATOM 2613 C CA . GLU A 1 350 ? 25.797 -10.304 -24.164 1.00 64.12 350 GLU A CA 1
ATOM 2614 C C . GLU A 1 350 ? 24.577 -9.982 -25.030 1.00 64.12 350 GLU A C 1
ATOM 2616 O O . GLU A 1 350 ? 24.414 -10.504 -26.139 1.00 64.12 350 GLU A O 1
ATOM 2621 N N . ASP A 1 351 ? 23.675 -9.145 -24.520 1.00 51.84 351 ASP A N 1
ATOM 2622 C CA . ASP A 1 351 ? 22.498 -8.758 -25.291 1.00 51.84 351 ASP A CA 1
ATOM 2623 C C . ASP A 1 351 ? 22.908 -8.046 -26.593 1.00 51.84 351 ASP A C 1
ATOM 2625 O O . ASP A 1 351 ? 23.725 -7.122 -26.630 1.00 51.84 351 ASP A O 1
ATOM 2629 N N . GLY A 1 352 ? 22.369 -8.542 -27.709 1.00 49.28 352 GLY A N 1
ATOM 2630 C CA . GLY A 1 352 ? 22.694 -8.057 -29.048 1.00 49.28 352 GLY A CA 1
ATOM 2631 C C . GLY A 1 352 ? 24.013 -8.569 -29.634 1.00 49.28 352 GLY A C 1
ATOM 2632 O O . GLY A 1 352 ? 24.470 -8.002 -30.632 1.00 49.28 352 GLY A O 1
ATOM 2633 N N . ASP A 1 353 ? 24.635 -9.594 -29.053 1.00 59.69 353 ASP A N 1
ATOM 2634 C CA . ASP A 1 353 ? 25.688 -10.355 -29.723 1.00 59.69 353 ASP A CA 1
ATOM 2635 C C . ASP A 1 353 ? 25.155 -11.093 -30.963 1.0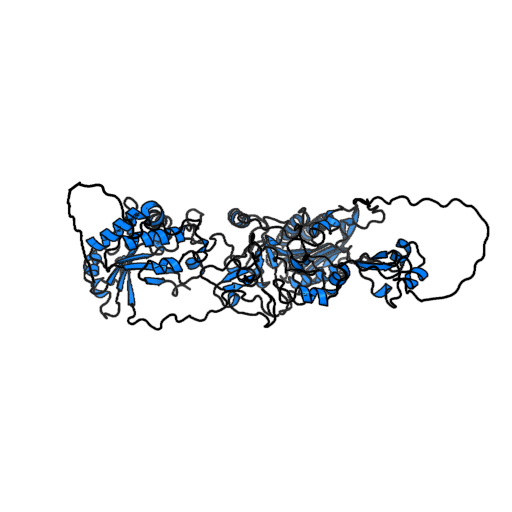0 59.69 353 ASP A C 1
ATOM 2637 O O . ASP A 1 353 ? 24.055 -11.645 -30.983 1.00 59.69 353 ASP A O 1
ATOM 2641 N N . SER A 1 354 ? 25.988 -11.161 -31.999 1.00 66.81 354 SER A N 1
ATOM 2642 C CA . SER A 1 354 ? 25.794 -12.037 -33.153 1.00 66.81 354 SER A CA 1
ATOM 2643 C C . SER A 1 354 ? 26.840 -13.149 -33.141 1.00 66.81 354 SER A C 1
ATOM 2645 O O . SER A 1 354 ? 27.900 -13.027 -32.530 1.00 66.81 354 SER A O 1
ATOM 2647 N N . CYS A 1 355 ? 26.612 -14.224 -33.896 1.00 71.19 355 CYS A N 1
ATOM 2648 C CA . CYS A 1 355 ? 27.654 -15.237 -34.093 1.00 71.19 355 CYS A CA 1
ATOM 2649 C C . CYS A 1 355 ? 28.958 -14.647 -34.650 1.00 71.19 355 CYS A C 1
ATOM 2651 O O . CYS A 1 355 ? 30.036 -15.146 -34.335 1.00 71.19 355 CYS A O 1
ATOM 2653 N N . THR A 1 356 ? 28.878 -13.574 -35.441 1.00 61.34 356 THR A N 1
ATOM 2654 C CA . THR A 1 356 ? 30.061 -12.882 -35.956 1.00 61.34 356 THR A CA 1
ATOM 2655 C C . THR A 1 356 ? 30.827 -12.199 -34.828 1.00 61.34 356 THR A C 1
ATOM 2657 O O . THR A 1 356 ? 32.017 -12.469 -34.675 1.00 61.34 356 THR A O 1
ATOM 2660 N N . THR A 1 357 ? 30.157 -11.387 -33.999 1.00 63.31 357 THR A N 1
ATOM 2661 C CA . THR A 1 357 ? 30.810 -10.685 -32.875 1.00 63.31 357 THR A CA 1
ATOM 2662 C C . THR A 1 357 ? 31.406 -11.678 -31.883 1.00 63.31 357 THR A C 1
ATOM 2664 O O . THR A 1 357 ? 32.555 -11.529 -31.476 1.00 63.31 357 THR A O 1
ATOM 2667 N N . LEU A 1 358 ? 30.687 -12.760 -31.588 1.00 70.88 358 LEU A N 1
ATOM 2668 C CA . LEU A 1 358 ? 31.150 -13.811 -30.685 1.00 70.88 358 LEU A CA 1
ATOM 2669 C C . LEU A 1 358 ? 32.314 -14.622 -31.244 1.00 70.88 358 LEU A C 1
ATOM 2671 O O . LEU A 1 358 ? 33.246 -14.918 -30.505 1.00 70.88 358 LEU A O 1
ATOM 2675 N N . SER A 1 359 ? 32.313 -14.958 -32.538 1.00 66.00 359 SER A N 1
ATOM 2676 C CA . SER A 1 359 ? 33.443 -15.669 -33.151 1.00 66.00 359 SER A CA 1
ATOM 2677 C C . SER A 1 359 ? 34.732 -14.843 -33.093 1.00 66.00 359 SER A C 1
ATOM 2679 O O . SER A 1 359 ? 35.783 -15.369 -32.720 1.00 66.00 359 SER A O 1
ATOM 2681 N N . THR A 1 360 ? 34.628 -13.533 -33.345 1.00 62.78 360 THR A N 1
ATOM 2682 C CA . THR A 1 360 ? 35.740 -12.585 -33.231 1.00 62.78 360 THR A CA 1
ATOM 2683 C C . THR A 1 360 ? 36.231 -12.481 -31.792 1.00 62.78 360 THR A C 1
ATOM 2685 O O . THR A 1 360 ? 37.429 -12.612 -31.553 1.00 62.78 360 THR A O 1
ATOM 2688 N N . ARG A 1 361 ? 35.323 -12.330 -30.819 1.00 76.19 361 ARG A N 1
ATOM 2689 C CA . ARG A 1 361 ? 35.677 -12.279 -29.390 1.00 76.19 361 ARG A CA 1
ATOM 2690 C C . ARG A 1 361 ? 36.288 -13.594 -28.894 1.00 76.19 361 ARG A C 1
ATOM 2692 O O . ARG A 1 361 ? 37.212 -13.583 -28.087 1.00 76.19 361 ARG A O 1
ATOM 2699 N N . CYS A 1 362 ? 35.824 -14.732 -29.406 1.00 71.62 362 CYS A N 1
ATOM 2700 C CA . CYS A 1 362 ? 36.424 -16.041 -29.156 1.00 71.62 362 CYS A CA 1
ATOM 2701 C C . CYS A 1 362 ? 37.819 -16.200 -29.792 1.00 71.62 362 CYS A C 1
ATOM 2703 O O . CYS A 1 362 ? 38.537 -17.134 -29.427 1.00 71.62 362 CYS A O 1
ATOM 2705 N N . GLY A 1 363 ? 38.200 -15.336 -30.740 1.00 72.12 363 GLY A N 1
ATOM 2706 C CA . GLY A 1 363 ? 39.453 -15.432 -31.489 1.00 72.12 363 GLY A CA 1
ATOM 2707 C C . GLY A 1 363 ? 39.494 -16.613 -32.464 1.00 72.12 363 GLY A C 1
ATOM 2708 O O . GLY A 1 363 ? 40.571 -17.140 -32.738 1.00 72.12 363 GLY A O 1
ATOM 2709 N N . ILE A 1 364 ? 38.338 -17.066 -32.963 1.00 71.50 364 ILE A N 1
ATOM 2710 C CA . ILE A 1 364 ? 38.222 -18.234 -33.852 1.00 71.50 364 ILE A CA 1
ATOM 2711 C C . ILE A 1 364 ? 37.476 -17.890 -35.142 1.00 71.50 364 ILE A C 1
ATOM 2713 O O . ILE A 1 364 ? 36.720 -16.924 -35.214 1.00 71.50 364 ILE A O 1
ATOM 2717 N N . ARG A 1 365 ? 37.653 -18.709 -36.186 1.00 69.38 365 ARG A N 1
ATOM 2718 C CA . ARG A 1 365 ? 36.902 -18.542 -37.438 1.00 69.38 365 ARG A CA 1
ATOM 2719 C C . ARG A 1 365 ? 35.428 -18.884 -37.216 1.00 69.38 365 ARG A C 1
ATOM 2721 O O . ARG A 1 365 ? 35.113 -19.831 -36.500 1.00 69.38 365 ARG A O 1
ATOM 2728 N N . GLY A 1 366 ? 34.524 -18.191 -37.911 1.00 63.03 366 GLY A N 1
ATOM 2729 C CA . GLY A 1 366 ? 33.079 -18.454 -37.823 1.00 63.03 366 GLY A CA 1
ATOM 2730 C C . GLY A 1 366 ? 32.692 -19.917 -38.101 1.00 63.03 366 GLY A C 1
ATOM 2731 O O . GLY A 1 366 ? 31.810 -20.455 -37.440 1.00 63.03 366 GLY A O 1
ATOM 2732 N N . ALA A 1 367 ? 33.399 -20.603 -39.006 1.00 68.75 367 ALA A N 1
ATOM 2733 C CA . ALA A 1 367 ? 33.190 -22.032 -39.264 1.00 68.75 367 ALA A CA 1
ATOM 2734 C C . ALA A 1 367 ? 33.534 -22.921 -38.051 1.00 68.75 367 ALA A C 1
ATOM 2736 O O . ALA A 1 367 ? 32.812 -23.875 -37.767 1.00 68.75 367 ALA A O 1
ATOM 2737 N N . ASP A 1 368 ? 34.594 -22.587 -37.307 1.00 73.94 368 ASP A N 1
ATOM 2738 C CA . ASP A 1 368 ? 34.970 -23.295 -36.079 1.00 73.94 368 ASP A CA 1
ATOM 2739 C C . ASP A 1 368 ? 33.989 -22.976 -34.943 1.00 73.94 368 ASP A C 1
ATOM 2741 O O . ASP A 1 368 ? 33.587 -23.872 -34.205 1.00 73.94 368 ASP A O 1
ATOM 2745 N N . PHE A 1 369 ? 33.513 -21.730 -34.860 1.00 78.81 369 PHE A N 1
ATOM 2746 C CA . PHE A 1 369 ? 32.474 -21.328 -33.910 1.00 78.81 369 PHE A CA 1
ATOM 2747 C C . PHE A 1 369 ? 31.174 -22.124 -34.108 1.00 78.81 369 PHE A C 1
ATOM 2749 O O . PHE A 1 369 ? 30.635 -22.675 -33.149 1.00 78.81 369 PHE A O 1
ATOM 2756 N N . LEU A 1 370 ? 30.694 -22.260 -35.349 1.00 80.44 370 LEU A N 1
ATOM 2757 C CA . LEU A 1 370 ? 29.504 -23.065 -35.663 1.00 80.44 370 LEU A CA 1
ATOM 2758 C C . LEU A 1 370 ? 29.736 -24.570 -35.459 1.00 80.44 370 LEU A C 1
ATOM 2760 O O . LEU A 1 370 ? 28.811 -25.300 -35.109 1.00 80.44 370 LEU A O 1
ATOM 2764 N N . LYS A 1 371 ? 30.976 -25.041 -35.625 1.00 84.00 371 LYS A N 1
ATOM 2765 C CA . LYS A 1 371 ? 31.360 -26.428 -35.340 1.00 84.00 371 LYS A CA 1
ATOM 2766 C C . LYS A 1 371 ? 31.326 -26.744 -33.843 1.00 84.00 371 LYS A C 1
ATOM 2768 O O . LYS A 1 371 ? 30.943 -27.851 -33.473 1.00 84.00 371 LYS A O 1
ATOM 2773 N N . TYR A 1 372 ? 31.733 -25.805 -32.989 1.00 89.12 372 TYR A N 1
ATOM 2774 C CA . TYR A 1 372 ? 31.687 -25.977 -31.533 1.00 89.12 372 TYR A CA 1
ATOM 2775 C C . TYR A 1 372 ? 30.280 -25.780 -30.963 1.00 89.12 372 TYR A C 1
ATOM 2777 O O . TYR A 1 372 ? 29.950 -26.367 -29.937 1.00 89.12 372 TYR A O 1
ATOM 2785 N N . ASN A 1 373 ? 29.432 -25.010 -31.648 1.00 87.19 373 ASN A N 1
ATOM 2786 C CA . ASN A 1 373 ? 28.076 -24.687 -31.217 1.00 87.19 373 ASN A CA 1
ATOM 2787 C C . ASN A 1 373 ? 27.046 -25.221 -32.223 1.00 87.19 373 ASN A C 1
ATOM 2789 O O . ASN A 1 373 ? 26.463 -24.480 -33.010 1.00 87.19 373 ASN A O 1
ATOM 2793 N N . THR A 1 374 ? 26.806 -26.530 -32.185 1.00 85.06 374 THR A N 1
ATOM 2794 C CA . THR A 1 374 ? 26.109 -27.292 -33.239 1.00 85.06 374 THR A CA 1
ATOM 2795 C C . THR A 1 374 ? 24.593 -27.071 -33.339 1.00 85.06 374 THR A C 1
ATOM 2797 O O . THR A 1 374 ? 23.923 -27.742 -34.127 1.00 85.06 374 THR A O 1
ATOM 2800 N N . LYS A 1 375 ? 24.017 -26.143 -32.566 1.00 82.31 375 LYS A N 1
ATOM 2801 C CA . LYS A 1 375 ? 22.584 -25.824 -32.630 1.00 82.31 375 LYS A CA 1
ATOM 2802 C C . LYS A 1 375 ? 22.267 -25.185 -33.990 1.00 82.31 375 LYS A C 1
ATOM 2804 O O . LYS A 1 375 ? 22.758 -24.105 -34.305 1.00 82.31 375 LYS A O 1
ATOM 2809 N N . SER A 1 376 ? 21.418 -25.833 -34.788 1.00 74.06 376 SER A N 1
ATOM 2810 C CA . SER A 1 376 ? 21.166 -25.484 -36.201 1.00 74.06 376 SER A CA 1
ATOM 2811 C C . SER A 1 376 ? 20.620 -24.069 -36.438 1.00 74.06 376 SER A C 1
ATOM 2813 O O . SER A 1 376 ? 20.790 -23.522 -37.522 1.00 74.06 376 SER A O 1
ATOM 2815 N N . ASN A 1 377 ? 20.004 -23.453 -35.427 1.00 74.56 377 ASN A N 1
ATOM 2816 C CA . ASN A 1 377 ? 19.501 -22.079 -35.446 1.00 74.56 377 ASN A CA 1
ATOM 2817 C C . ASN A 1 377 ? 20.149 -21.192 -34.367 1.00 74.56 377 ASN A C 1
ATOM 2819 O O . ASN A 1 377 ? 19.535 -20.221 -33.920 1.00 74.56 377 ASN A O 1
ATOM 2823 N N . LEU A 1 378 ? 21.367 -21.527 -33.921 1.00 78.75 378 LEU A N 1
ATOM 2824 C CA . LEU A 1 378 ? 22.078 -20.814 -32.856 1.00 78.75 378 LEU A CA 1
ATOM 2825 C C . LEU A 1 378 ? 22.046 -19.297 -33.062 1.00 78.75 378 LEU A C 1
ATOM 2827 O O . LEU A 1 378 ? 21.529 -18.574 -32.221 1.00 78.75 378 LEU A O 1
ATOM 2831 N N . CYS A 1 379 ? 22.520 -18.831 -34.216 1.00 71.25 379 CYS A N 1
ATOM 2832 C CA . CYS A 1 379 ? 22.703 -17.408 -34.502 1.00 71.25 379 CYS A CA 1
ATOM 2833 C C . CYS A 1 379 ? 21.398 -16.613 -34.599 1.00 71.25 379 CYS A C 1
ATOM 2835 O O . CYS A 1 379 ? 21.423 -15.398 -34.457 1.00 71.25 379 CYS A O 1
ATOM 2837 N N . ALA A 1 380 ? 20.273 -17.288 -34.839 1.00 67.50 380 ALA A N 1
ATOM 2838 C CA . ALA A 1 380 ? 18.949 -16.672 -34.891 1.00 67.50 380 ALA A CA 1
ATOM 2839 C C . ALA A 1 380 ? 18.208 -16.739 -33.544 1.00 67.50 380 ALA A C 1
ATOM 2841 O O . ALA A 1 380 ? 17.151 -16.137 -33.394 1.00 67.50 380 ALA A O 1
ATOM 2842 N N . THR A 1 381 ? 18.721 -17.510 -32.579 1.00 67.06 381 THR A N 1
ATOM 2843 C CA . THR A 1 381 ? 18.050 -17.773 -31.293 1.00 67.06 381 THR A CA 1
ATOM 2844 C C . THR A 1 381 ? 18.894 -17.424 -30.075 1.00 67.06 381 THR A C 1
ATOM 2846 O O . THR A 1 381 ? 18.468 -17.695 -28.950 1.00 67.06 381 THR A O 1
ATOM 2849 N N . LEU A 1 382 ? 20.073 -16.849 -30.305 1.00 68.88 382 LEU A N 1
ATOM 2850 C CA . LEU A 1 382 ? 20.997 -16.421 -29.274 1.00 68.88 382 LEU A CA 1
ATOM 2851 C C . LEU A 1 382 ? 20.410 -15.237 -28.501 1.00 68.88 382 LEU A C 1
ATOM 2853 O O . LEU A 1 382 ? 19.906 -14.293 -29.107 1.00 68.88 382 LEU A O 1
ATOM 2857 N N . LYS A 1 383 ? 20.460 -15.298 -27.173 1.00 67.69 383 LYS A N 1
ATOM 2858 C CA . LYS A 1 383 ? 20.018 -14.217 -26.283 1.00 67.69 383 LYS A CA 1
ATOM 2859 C C . LYS A 1 383 ? 21.132 -13.886 -25.295 1.00 67.69 383 LYS A C 1
ATOM 2861 O O . LYS A 1 383 ? 21.929 -14.771 -24.975 1.00 67.69 383 LYS A O 1
ATOM 2866 N N . GLY A 1 384 ? 21.176 -12.656 -24.783 1.00 59.62 384 GLY A N 1
ATOM 2867 C CA . GLY A 1 384 ? 22.095 -12.335 -23.697 1.00 59.62 384 GLY A CA 1
ATOM 2868 C C . GLY A 1 384 ? 21.873 -13.263 -22.504 1.00 59.62 384 GLY A C 1
ATOM 2869 O O . GLY A 1 384 ? 20.761 -13.713 -22.217 1.00 59.62 384 GLY A O 1
ATOM 2870 N N . GLY A 1 385 ? 22.975 -13.629 -21.858 1.00 65.44 385 GLY A N 1
ATOM 2871 C CA . GLY A 1 385 ? 23.024 -14.640 -20.809 1.00 65.44 385 GLY A CA 1
ATOM 2872 C C . GLY A 1 385 ? 23.217 -16.079 -21.294 1.00 65.44 385 GLY A C 1
ATOM 2873 O O . GLY A 1 385 ? 23.540 -16.923 -20.460 1.00 65.44 385 GLY A O 1
ATOM 2874 N N . ASP A 1 386 ? 23.082 -16.376 -22.593 1.00 76.81 386 ASP A N 1
ATOM 2875 C CA . ASP A 1 386 ? 23.476 -17.684 -23.132 1.00 76.81 386 ASP A CA 1
ATOM 2876 C C . ASP A 1 386 ? 25.000 -17.898 -22.974 1.00 76.81 386 ASP A C 1
ATOM 2878 O O . ASP A 1 386 ? 25.767 -16.961 -22.756 1.00 76.81 386 ASP A O 1
ATOM 2882 N N . TYR A 1 387 ? 25.466 -19.140 -23.106 1.00 85.50 387 TYR A N 1
ATOM 2883 C CA . TYR A 1 387 ? 26.893 -19.460 -23.154 1.00 85.50 387 TYR A CA 1
ATOM 2884 C C . TYR A 1 387 ? 27.220 -20.165 -24.462 1.00 85.50 387 TYR A C 1
ATOM 2886 O O . TYR A 1 387 ? 26.518 -21.089 -24.877 1.00 85.50 387 TYR A O 1
ATOM 2894 N N . VAL A 1 388 ? 28.301 -19.732 -25.104 1.00 89.56 388 VAL A N 1
ATOM 2895 C CA . VAL A 1 388 ? 28.806 -20.316 -26.350 1.00 89.56 388 VAL A CA 1
ATOM 2896 C C . VAL A 1 388 ? 30.223 -20.832 -26.163 1.00 89.56 388 VAL A C 1
ATOM 2898 O O . VAL A 1 388 ? 31.000 -20.309 -25.366 1.00 89.56 388 VAL A O 1
ATOM 2901 N N . CYS A 1 389 ? 30.566 -21.866 -26.917 1.00 92.44 389 CYS A N 1
ATOM 2902 C CA . CYS A 1 389 ? 31.883 -22.472 -26.932 1.00 92.44 389 CYS A CA 1
ATOM 2903 C C . CYS A 1 389 ? 32.819 -21.780 -27.928 1.00 92.44 389 CYS A C 1
ATOM 2905 O O . CYS A 1 389 ? 32.541 -21.708 -29.124 1.00 92.44 389 CYS A O 1
ATOM 2907 N N . CYS A 1 390 ? 33.976 -21.351 -27.440 1.00 89.00 390 CYS A N 1
ATOM 2908 C CA . CYS A 1 390 ? 35.124 -20.892 -28.218 1.00 89.00 390 CYS A CA 1
ATOM 2909 C C . CYS A 1 390 ? 36.125 -22.026 -28.533 1.00 89.00 390 CYS A C 1
ATOM 2911 O O . CYS A 1 390 ? 37.112 -21.804 -29.231 1.00 89.00 390 CYS A O 1
ATOM 2913 N N . SER A 1 391 ? 35.914 -23.238 -28.014 1.00 91.00 391 SER A N 1
ATOM 2914 C CA . SER A 1 391 ? 36.719 -24.428 -28.321 1.00 91.00 391 SER A CA 1
ATOM 2915 C C . SER A 1 391 ? 35.845 -25.679 -28.399 1.00 91.00 391 SER A C 1
ATOM 2917 O O . SER A 1 391 ? 34.693 -25.667 -27.972 1.00 91.00 391 SER A O 1
ATOM 2919 N N . ALA A 1 392 ? 36.397 -26.794 -28.881 1.00 89.06 392 ALA A N 1
ATOM 2920 C CA . ALA A 1 392 ? 35.739 -28.089 -28.729 1.00 89.06 392 ALA A CA 1
ATOM 2921 C C . ALA A 1 392 ? 35.586 -28.440 -27.237 1.00 89.06 392 ALA A C 1
ATOM 2923 O O . ALA A 1 392 ? 36.490 -28.173 -26.443 1.00 89.06 392 ALA A O 1
ATOM 2924 N N . GLY A 1 393 ? 34.453 -29.037 -26.872 1.00 88.12 393 GLY A N 1
ATOM 2925 C CA . GLY A 1 393 ? 34.133 -29.426 -25.501 1.00 88.12 393 GLY A CA 1
ATOM 2926 C C . GLY A 1 393 ? 32.627 -29.458 -25.266 1.00 88.12 393 GLY A C 1
ATOM 2927 O O . GLY A 1 393 ? 31.853 -29.191 -26.187 1.00 88.12 393 GLY A O 1
ATOM 2928 N N . ASP A 1 394 ? 32.223 -29.788 -24.045 1.00 88.12 394 ASP A N 1
ATOM 2929 C CA . ASP A 1 394 ? 30.819 -29.692 -23.643 1.00 88.12 394 ASP A CA 1
ATOM 2930 C C . ASP A 1 394 ? 30.455 -28.223 -23.336 1.00 88.12 394 ASP A C 1
ATOM 2932 O O . ASP A 1 394 ? 31.286 -27.509 -22.761 1.00 88.12 394 ASP A O 1
ATOM 2936 N N . PRO A 1 395 ? 29.243 -27.747 -23.693 1.00 85.75 395 PRO A N 1
ATOM 2937 C CA . PRO A 1 395 ? 28.801 -26.393 -23.372 1.00 85.75 395 PRO A CA 1
ATOM 2938 C C . PRO A 1 395 ? 28.842 -26.108 -21.873 1.00 85.75 395 PRO A C 1
ATOM 2940 O O . PRO A 1 395 ? 28.398 -26.926 -21.063 1.00 85.75 395 PRO A O 1
ATOM 2943 N N . TYR A 1 396 ? 29.336 -24.924 -21.511 1.00 83.88 396 TYR A N 1
ATOM 2944 C CA . TYR A 1 396 ? 29.297 -24.464 -20.129 1.00 83.88 396 TYR A CA 1
ATOM 2945 C C . TYR A 1 396 ? 27.851 -24.283 -19.664 1.00 83.88 396 TYR A C 1
ATOM 2947 O O . TYR A 1 396 ? 27.026 -23.688 -20.359 1.00 83.88 396 TYR A O 1
ATOM 2955 N N . LYS A 1 397 ? 27.564 -24.794 -18.468 1.00 79.69 397 LYS A N 1
ATOM 2956 C CA . LYS A 1 397 ? 26.330 -24.529 -17.734 1.00 79.69 397 LYS A CA 1
ATOM 2957 C C . LYS A 1 397 ? 26.728 -23.931 -16.390 1.00 79.69 397 LYS A C 1
ATOM 2959 O O . LYS A 1 397 ? 27.521 -24.578 -15.696 1.00 79.69 397 LYS A O 1
ATOM 2964 N N . PRO A 1 398 ? 26.230 -22.739 -16.025 1.00 76.69 398 PRO A N 1
ATOM 2965 C CA . PRO A 1 398 ? 26.493 -22.208 -14.701 1.00 76.69 398 PRO A CA 1
ATOM 2966 C C . PRO A 1 398 ? 25.932 -23.180 -13.652 1.00 76.69 398 PRO A C 1
ATOM 2968 O O . PRO A 1 398 ? 24.901 -23.815 -13.897 1.00 76.69 398 PRO A O 1
ATOM 2971 N N . PRO A 1 399 ? 26.632 -23.374 -12.524 1.00 79.12 399 PRO A N 1
ATOM 2972 C CA . PRO A 1 399 ? 26.106 -24.189 -11.443 1.00 79.12 399 PRO A CA 1
ATOM 2973 C C . PRO A 1 399 ? 24.837 -23.536 -10.888 1.00 79.12 399 PRO A C 1
ATOM 2975 O O . PRO A 1 399 ? 24.761 -22.311 -10.781 1.00 79.12 399 PRO A O 1
ATOM 2978 N N . ALA A 1 400 ? 23.856 -24.364 -10.530 1.00 82.06 400 ALA A N 1
ATOM 2979 C CA . ALA A 1 400 ? 22.654 -23.885 -9.866 1.00 82.06 400 ALA A CA 1
ATOM 2980 C C . ALA A 1 400 ? 23.034 -23.184 -8.546 1.00 82.06 400 ALA A C 1
ATOM 2982 O O . ALA A 1 400 ? 23.898 -23.701 -7.830 1.00 82.06 400 ALA A O 1
ATOM 2983 N N . PRO A 1 401 ? 22.401 -22.049 -8.201 1.00 88.81 401 PRO A N 1
ATOM 2984 C CA . PRO A 1 401 ? 22.625 -21.390 -6.922 1.00 88.81 401 PRO A CA 1
ATOM 2985 C C . PRO A 1 401 ? 22.347 -22.338 -5.751 1.00 88.81 401 PRO A C 1
ATOM 2987 O O . PRO A 1 401 ? 21.289 -22.968 -5.696 1.00 88.81 401 PRO A O 1
ATOM 2990 N N . GLU A 1 402 ? 23.287 -22.434 -4.813 1.00 89.69 402 GLU A N 1
ATOM 2991 C CA . GLU A 1 402 ? 23.093 -23.195 -3.577 1.00 89.69 402 GLU A CA 1
ATOM 2992 C C . GLU A 1 402 ? 22.275 -22.386 -2.554 1.00 89.69 402 GLU A C 1
ATOM 2994 O O . GLU A 1 402 ? 22.283 -21.153 -2.613 1.00 89.69 402 GLU A O 1
ATOM 2999 N N . PRO A 1 403 ? 21.555 -23.043 -1.624 1.00 91.00 403 PRO A N 1
ATOM 3000 C CA . PRO A 1 403 ? 20.844 -22.352 -0.551 1.00 91.00 403 PRO A CA 1
ATOM 3001 C C . PRO A 1 403 ? 21.780 -21.491 0.311 1.00 91.00 403 PRO A C 1
ATOM 3003 O O . PRO A 1 403 ? 22.970 -21.777 0.451 1.00 91.00 403 PRO A O 1
ATOM 3006 N N . ASN A 1 404 ? 21.219 -20.461 0.942 1.00 88.44 404 ASN A N 1
ATOM 3007 C CA . ASN A 1 404 ? 21.899 -19.690 1.977 1.00 88.44 404 ASN A CA 1
ATOM 3008 C C . ASN A 1 404 ? 22.204 -20.570 3.204 1.00 88.44 404 ASN A C 1
ATOM 3010 O O . ASN A 1 404 ? 21.603 -21.627 3.411 1.00 88.44 404 ASN A O 1
ATOM 3014 N N . ALA A 1 405 ? 23.119 -20.106 4.061 1.00 88.38 405 ALA A N 1
ATOM 3015 C CA . ALA A 1 405 ? 23.522 -20.829 5.270 1.00 88.38 405 ALA A CA 1
ATOM 3016 C C . ALA A 1 405 ? 22.363 -21.074 6.260 1.00 88.38 405 ALA A C 1
ATOM 3018 O O . ALA A 1 405 ? 22.413 -22.023 7.038 1.00 88.38 405 ALA A O 1
ATOM 3019 N N . ASP A 1 406 ? 21.320 -20.244 6.216 1.00 85.88 406 ASP A N 1
ATOM 3020 C CA . ASP A 1 406 ? 20.096 -20.372 7.016 1.00 85.88 406 ASP A CA 1
ATOM 3021 C C . ASP A 1 406 ? 19.047 -21.321 6.395 1.00 85.88 406 ASP A C 1
ATOM 3023 O O . ASP A 1 406 ? 17.969 -21.512 6.953 1.00 85.88 406 ASP A O 1
ATOM 3027 N N . GLY A 1 407 ? 19.350 -21.932 5.243 1.00 88.44 407 GLY A N 1
ATOM 3028 C CA . GLY A 1 407 ? 18.459 -22.839 4.520 1.00 88.44 407 GLY A CA 1
ATOM 3029 C C . GLY A 1 407 ? 17.440 -22.150 3.606 1.00 88.44 407 GLY A C 1
ATOM 3030 O O . GLY A 1 407 ? 16.692 -22.844 2.906 1.00 88.44 407 GLY A O 1
ATOM 3031 N N . THR A 1 408 ? 17.404 -20.814 3.560 1.00 90.56 408 THR A N 1
ATOM 3032 C CA . THR A 1 408 ? 16.612 -20.080 2.563 1.00 90.56 408 THR A CA 1
ATOM 3033 C C . THR A 1 408 ? 17.207 -20.256 1.171 1.00 90.56 408 THR A C 1
ATOM 3035 O O . THR A 1 408 ? 18.406 -20.488 0.999 1.00 90.56 408 THR A O 1
ATOM 3038 N N . CYS A 1 409 ? 16.364 -20.209 0.144 1.00 93.56 409 CYS A N 1
ATOM 3039 C CA . CYS A 1 409 ? 16.849 -20.282 -1.223 1.00 93.56 409 CYS A CA 1
ATOM 3040 C C . CYS A 1 409 ? 17.628 -19.016 -1.582 1.00 93.56 409 CYS A C 1
ATOM 3042 O O . CYS A 1 409 ? 17.347 -17.922 -1.086 1.00 93.56 409 CYS A O 1
ATOM 3044 N N . LYS A 1 410 ? 18.565 -19.143 -2.521 1.00 92.81 410 LYS A N 1
ATOM 3045 C CA . LYS A 1 410 ? 19.109 -17.963 -3.182 1.00 92.81 410 LYS A CA 1
ATOM 3046 C C . LYS A 1 410 ? 18.004 -17.277 -3.986 1.00 92.81 410 LYS A C 1
ATOM 3048 O O . LYS A 1 410 ? 17.401 -17.885 -4.878 1.00 92.81 410 LYS A O 1
ATOM 3053 N N . ALA A 1 411 ? 17.724 -16.030 -3.618 1.00 95.19 411 ALA A N 1
ATOM 3054 C CA . ALA A 1 411 ? 16.594 -15.269 -4.124 1.00 95.19 411 ALA A CA 1
ATOM 3055 C C . ALA A 1 411 ? 17.004 -14.295 -5.234 1.00 95.19 411 ALA A C 1
ATOM 3057 O O . ALA A 1 411 ? 18.112 -13.769 -5.245 1.00 95.19 411 ALA A O 1
ATOM 3058 N N . HIS A 1 412 ? 16.094 -14.043 -6.166 1.00 95.00 412 HIS A N 1
ATOM 3059 C CA . HIS A 1 412 ? 16.218 -13.027 -7.207 1.00 95.00 412 HIS A CA 1
ATOM 3060 C C . HIS A 1 412 ? 15.076 -12.023 -7.055 1.00 95.00 412 HIS A C 1
ATOM 3062 O O . HIS A 1 412 ? 13.922 -12.428 -6.893 1.00 95.00 412 HIS A O 1
ATOM 3068 N N . LEU A 1 413 ? 15.399 -10.730 -7.104 1.00 95.19 413 LEU A N 1
ATOM 3069 C CA . LEU A 1 413 ? 14.410 -9.657 -7.133 1.00 95.19 413 LEU A CA 1
ATOM 3070 C C . LEU A 1 413 ? 13.923 -9.495 -8.573 1.00 95.19 413 LEU A C 1
ATOM 3072 O O . LEU A 1 413 ? 14.696 -9.094 -9.440 1.00 95.19 413 LEU A O 1
ATOM 3076 N N . ILE A 1 414 ? 12.653 -9.809 -8.826 1.00 93.94 414 ILE A N 1
ATOM 3077 C CA . ILE A 1 414 ? 12.074 -9.791 -10.173 1.00 93.94 414 ILE A CA 1
ATOM 3078 C C . ILE A 1 414 ? 12.165 -8.379 -10.763 1.00 93.94 414 ILE A C 1
ATOM 3080 O O . ILE A 1 414 ? 11.594 -7.423 -10.228 1.00 93.94 414 ILE A O 1
ATOM 3084 N N . GLU A 1 415 ? 12.831 -8.261 -11.906 1.00 89.19 415 GLU A N 1
ATOM 3085 C CA . GLU A 1 415 ? 12.950 -7.040 -12.691 1.00 89.19 415 GLU A CA 1
ATOM 3086 C C . GLU A 1 415 ? 12.026 -7.056 -13.912 1.00 89.19 415 GLU A C 1
ATOM 3088 O O . GLU A 1 415 ? 11.553 -8.089 -14.389 1.00 89.19 415 GLU A O 1
ATOM 3093 N N . ASN A 1 416 ? 11.796 -5.878 -14.495 1.00 84.50 416 ASN A N 1
ATOM 3094 C CA . ASN A 1 416 ? 11.114 -5.817 -15.778 1.00 84.50 416 ASN A CA 1
ATOM 3095 C C . ASN A 1 416 ? 11.929 -6.495 -16.890 1.00 84.50 416 ASN A C 1
ATOM 3097 O O . ASN A 1 416 ? 13.096 -6.155 -17.100 1.00 84.50 416 ASN A O 1
ATOM 3101 N N . GLY A 1 417 ? 11.257 -7.347 -17.666 1.00 79.56 417 GLY A N 1
ATOM 3102 C CA . GLY A 1 417 ? 11.862 -8.138 -18.738 1.00 79.56 417 GLY A CA 1
ATOM 3103 C C . GLY A 1 417 ? 12.287 -9.535 -18.290 1.00 79.56 417 GLY A C 1
ATOM 3104 O O . GLY A 1 417 ? 12.598 -10.369 -19.142 1.00 79.56 417 GLY A O 1
ATOM 3105 N N . ASP A 1 418 ? 12.241 -9.818 -16.986 1.00 88.81 418 ASP A N 1
ATOM 3106 C CA . ASP A 1 418 ? 12.426 -11.173 -16.499 1.00 88.81 418 ASP A CA 1
ATOM 3107 C C . ASP A 1 418 ? 11.308 -12.089 -16.995 1.00 88.81 418 ASP A C 1
ATOM 3109 O O . ASP A 1 418 ? 10.129 -11.741 -17.060 1.00 88.81 418 ASP A O 1
ATOM 3113 N N . SER A 1 419 ? 11.709 -13.308 -17.323 1.00 90.81 419 SER A N 1
ATOM 3114 C CA . SER A 1 419 ? 10.844 -14.442 -17.612 1.00 90.81 419 SER A CA 1
ATOM 3115 C C . SER A 1 419 ? 11.489 -15.665 -16.981 1.00 90.81 419 SER A C 1
ATOM 3117 O O . SER A 1 419 ? 12.715 -15.716 -16.848 1.00 90.81 419 SER A O 1
ATOM 3119 N N . CYS A 1 420 ? 10.713 -16.687 -16.633 1.00 94.00 420 CYS A N 1
ATOM 3120 C CA . CYS A 1 420 ? 11.331 -17.913 -16.140 1.00 94.00 420 CYS A CA 1
ATOM 3121 C C . CYS A 1 420 ? 12.302 -18.525 -17.156 1.00 94.00 420 CYS A C 1
ATOM 3123 O O . CYS A 1 420 ? 13.310 -19.084 -16.747 1.00 94.00 420 CYS A O 1
ATOM 3125 N N . ASP A 1 421 ? 12.068 -18.372 -18.464 1.00 91.00 421 ASP A N 1
ATOM 3126 C CA . ASP A 1 421 ? 13.009 -18.819 -19.496 1.00 91.00 421 ASP A CA 1
ATOM 3127 C C . ASP A 1 421 ? 14.354 -18.081 -19.435 1.00 91.00 421 ASP A C 1
ATOM 3129 O O . ASP A 1 421 ? 15.411 -18.711 -19.523 1.00 91.00 421 ASP A O 1
ATOM 3133 N N . SER A 1 422 ? 14.337 -16.748 -19.303 1.00 88.12 422 SER A N 1
ATOM 3134 C CA . SER A 1 422 ? 15.571 -15.957 -19.211 1.00 88.12 422 SER A CA 1
ATOM 3135 C C . SER A 1 422 ? 16.315 -16.229 -17.904 1.00 88.12 422 SER A C 1
ATOM 3137 O O . SER A 1 422 ? 17.534 -16.400 -17.926 1.00 88.12 422 SER A O 1
ATOM 3139 N N . LEU A 1 423 ? 15.599 -16.357 -16.785 1.00 90.88 423 LEU A N 1
ATOM 3140 C CA . LEU A 1 423 ? 16.194 -16.648 -15.479 1.00 90.88 423 LEU A CA 1
ATOM 3141 C C . LEU A 1 423 ? 16.720 -18.085 -15.386 1.00 90.88 423 LEU A C 1
ATOM 3143 O O . LEU A 1 423 ? 17.827 -18.296 -14.895 1.00 90.88 423 LEU A O 1
ATOM 3147 N N . ALA A 1 424 ? 15.995 -19.070 -15.925 1.00 91.44 424 ALA A N 1
ATOM 3148 C CA . ALA A 1 424 ? 16.439 -20.463 -15.969 1.00 91.44 424 ALA A CA 1
ATOM 3149 C C . ALA A 1 424 ? 17.790 -20.588 -16.682 1.00 91.44 424 ALA A C 1
ATOM 3151 O O . ALA A 1 424 ? 18.726 -21.200 -16.168 1.00 91.44 424 ALA A O 1
ATOM 3152 N N . LYS A 1 425 ? 17.929 -19.914 -17.828 1.00 83.94 425 LYS A N 1
ATOM 3153 C CA . LYS A 1 425 ? 19.203 -19.813 -18.546 1.00 83.94 425 LYS A CA 1
ATOM 3154 C C . LYS A 1 425 ? 20.279 -19.104 -17.726 1.00 83.94 425 LYS A C 1
ATOM 3156 O O . LYS A 1 425 ? 21.377 -19.643 -17.607 1.00 83.94 425 LYS A O 1
ATOM 3161 N N . LYS A 1 426 ? 19.962 -17.932 -17.152 1.00 83.31 426 LYS A N 1
ATOM 3162 C CA . LYS A 1 426 ? 20.900 -17.124 -16.351 1.00 83.31 426 LYS A CA 1
ATOM 3163 C C . LYS A 1 426 ? 21.508 -17.939 -15.206 1.00 83.31 426 LYS A C 1
ATOM 3165 O O . LYS A 1 426 ? 22.709 -17.847 -14.978 1.00 83.31 426 LYS A O 1
ATOM 3170 N N . PHE A 1 427 ? 20.697 -18.745 -14.525 1.00 87.56 427 PHE A N 1
ATOM 3171 C CA . PHE A 1 427 ? 21.105 -19.493 -13.333 1.00 87.56 427 PHE A CA 1
ATOM 3172 C C . PHE A 1 427 ? 21.422 -20.971 -13.592 1.00 87.56 427 PHE A C 1
ATOM 3174 O O . PHE A 1 427 ? 21.728 -21.699 -12.655 1.00 87.56 427 PHE A O 1
ATOM 3181 N N . GLY A 1 428 ? 21.381 -21.428 -14.848 1.00 85.94 428 GLY A N 1
ATOM 3182 C CA . GLY A 1 428 ? 21.770 -22.798 -15.207 1.00 85.94 428 GLY A CA 1
ATOM 3183 C C . GLY A 1 428 ? 20.793 -23.872 -14.733 1.00 85.94 428 GLY A C 1
ATOM 3184 O O . GLY A 1 428 ? 21.185 -25.021 -14.531 1.00 85.94 428 GLY A O 1
ATOM 3185 N N . VAL A 1 429 ? 19.524 -23.503 -14.572 1.00 91.00 429 VAL A N 1
ATOM 3186 C CA . VAL A 1 429 ? 18.428 -24.348 -14.076 1.00 91.00 429 VAL A CA 1
ATOM 3187 C C . VAL A 1 429 ? 17.352 -24.502 -15.154 1.00 91.00 429 VAL A C 1
ATOM 3189 O O . VAL A 1 429 ? 17.463 -23.940 -16.245 1.00 91.00 429 VAL A O 1
ATOM 3192 N N . THR A 1 430 ? 16.306 -25.286 -14.899 1.00 93.56 430 THR A N 1
ATOM 3193 C CA . THR A 1 430 ? 15.146 -25.370 -15.800 1.00 93.56 430 THR A CA 1
ATOM 3194 C C . THR A 1 430 ? 13.977 -24.523 -15.295 1.00 93.56 430 THR A C 1
ATOM 3196 O O . THR A 1 430 ? 13.869 -24.235 -14.106 1.00 93.56 430 THR A O 1
ATOM 3199 N N . VAL A 1 431 ? 13.045 -24.166 -16.185 1.00 95.31 431 VAL A N 1
ATOM 3200 C CA . VAL A 1 431 ? 11.772 -23.530 -15.786 1.00 95.31 431 VAL A CA 1
ATOM 3201 C C . VAL A 1 431 ? 11.000 -24.417 -14.799 1.00 95.31 431 VAL A C 1
ATOM 3203 O O . VAL A 1 431 ? 10.392 -23.915 -13.862 1.00 95.31 431 VAL A O 1
ATOM 3206 N N . GLN A 1 432 ? 11.077 -25.742 -14.960 1.00 96.25 432 GLN A N 1
ATOM 3207 C CA . GLN A 1 432 ? 10.455 -26.699 -14.040 1.00 96.25 432 GLN A CA 1
ATOM 3208 C C . GLN A 1 432 ? 11.082 -26.654 -12.643 1.00 96.25 432 GLN A C 1
ATOM 3210 O O . GLN A 1 432 ? 10.366 -26.804 -11.655 1.00 96.25 432 GLN A O 1
ATOM 3215 N N . ASP A 1 433 ? 12.395 -26.430 -12.547 1.00 95.44 433 ASP A N 1
ATOM 3216 C CA . ASP A 1 433 ? 13.067 -26.251 -11.259 1.00 95.44 433 ASP A CA 1
ATOM 3217 C C . ASP A 1 433 ? 12.601 -24.964 -10.574 1.00 95.44 433 ASP A C 1
ATOM 3219 O O . ASP A 1 433 ? 12.215 -25.001 -9.406 1.00 95.44 433 ASP A O 1
ATOM 3223 N N . ILE A 1 434 ? 12.541 -23.854 -11.320 1.00 96.06 434 ILE A N 1
ATOM 3224 C CA . ILE A 1 434 ? 12.015 -22.577 -10.820 1.00 96.06 434 ILE A CA 1
ATOM 3225 C C . ILE A 1 434 ? 10.590 -22.751 -10.285 1.00 96.06 434 ILE A C 1
ATOM 3227 O O . ILE A 1 434 ? 10.301 -22.346 -9.157 1.00 96.06 434 ILE A O 1
ATOM 3231 N N . GLU A 1 435 ? 9.710 -23.401 -11.046 1.00 95.38 435 GLU A N 1
ATOM 3232 C CA . GLU A 1 435 ? 8.343 -23.669 -10.597 1.00 95.38 435 GLU A CA 1
ATOM 3233 C C . GLU A 1 435 ? 8.309 -24.552 -9.353 1.00 95.38 435 GLU A C 1
ATOM 3235 O O . GLU A 1 435 ? 7.611 -24.252 -8.389 1.00 95.38 435 GLU A O 1
ATOM 3240 N N . LYS A 1 436 ? 9.114 -25.615 -9.310 1.00 95.00 436 LYS A N 1
ATOM 3241 C CA . LYS A 1 436 ? 9.201 -26.514 -8.151 1.00 95.00 436 LYS A CA 1
ATOM 3242 C C . LYS A 1 436 ? 9.608 -25.784 -6.863 1.00 95.00 436 LYS A C 1
ATOM 3244 O O . LYS A 1 436 ? 9.184 -26.175 -5.764 1.00 95.00 436 LYS A O 1
ATOM 3249 N N . TRP A 1 437 ? 10.461 -24.770 -6.968 1.00 94.31 437 TRP A N 1
ATOM 3250 C CA . TRP A 1 437 ? 10.929 -24.003 -5.815 1.00 94.31 437 TRP A CA 1
ATOM 3251 C C . TRP A 1 437 ? 9.936 -22.931 -5.366 1.00 94.31 437 TRP A C 1
ATOM 3253 O O . TRP A 1 437 ? 9.845 -22.693 -4.165 1.00 94.31 437 TRP A O 1
ATOM 3263 N N . ASN A 1 438 ? 9.153 -22.354 -6.283 1.00 94.38 438 ASN A N 1
ATOM 3264 C CA . ASN A 1 438 ? 8.270 -21.224 -5.975 1.00 94.38 438 ASN A CA 1
ATOM 3265 C C . ASN A 1 438 ? 6.791 -21.591 -5.818 1.00 94.38 438 ASN A C 1
ATOM 3267 O O . ASN A 1 438 ? 6.108 -21.034 -4.954 1.00 94.38 438 ASN A O 1
ATOM 3271 N N . ALA A 1 439 ? 6.283 -22.531 -6.617 1.00 91.94 439 ALA A N 1
ATOM 3272 C CA . ALA A 1 439 ? 4.877 -22.906 -6.603 1.00 91.94 439 ALA A CA 1
ATOM 3273 C C . ALA A 1 439 ? 4.437 -23.330 -5.198 1.00 91.94 439 ALA A C 1
ATOM 3275 O O . ALA A 1 439 ? 5.101 -24.121 -4.521 1.00 91.94 439 ALA A O 1
ATOM 3276 N N . LYS A 1 440 ? 3.292 -22.789 -4.770 1.00 88.94 440 LYS A N 1
ATOM 3277 C CA . LYS A 1 440 ? 2.676 -23.009 -3.451 1.00 88.94 440 LYS A CA 1
ATOM 3278 C C . LYS A 1 440 ? 3.455 -22.465 -2.241 1.00 88.94 440 LYS A C 1
ATOM 3280 O O . LYS A 1 440 ? 2.981 -22.620 -1.122 1.00 88.94 440 LYS A O 1
ATOM 3285 N N . LYS A 1 441 ? 4.623 -21.843 -2.438 1.00 89.31 441 LYS A N 1
ATOM 3286 C CA . LYS A 1 441 ? 5.552 -21.469 -1.354 1.00 89.31 441 LYS A CA 1
ATOM 3287 C C . LYS A 1 441 ? 5.870 -19.980 -1.337 1.00 89.31 441 LYS A C 1
ATOM 3289 O O . LYS A 1 441 ? 5.779 -19.352 -0.290 1.00 89.31 441 LYS A O 1
ATOM 3294 N N . THR A 1 442 ? 6.244 -19.433 -2.489 1.00 92.38 442 THR A N 1
ATOM 3295 C CA . THR A 1 442 ? 6.654 -18.034 -2.622 1.00 92.38 442 THR A CA 1
ATOM 3296 C C . THR A 1 442 ? 5.432 -17.123 -2.595 1.00 92.38 442 THR A C 1
ATOM 3298 O O . THR A 1 442 ? 4.408 -17.416 -3.218 1.00 92.38 442 THR A O 1
ATOM 3301 N N . TRP A 1 443 ? 5.542 -16.019 -1.856 1.00 94.12 443 TRP A N 1
ATOM 3302 C CA . TRP A 1 443 ? 4.465 -15.049 -1.709 1.00 94.12 443 TRP A CA 1
ATOM 3303 C C . TRP A 1 443 ? 4.042 -14.460 -3.057 1.00 94.12 443 TRP A C 1
ATOM 3305 O O . TRP A 1 443 ? 4.878 -13.971 -3.814 1.00 94.12 443 TRP A O 1
ATOM 3315 N N . ALA A 1 444 ? 2.736 -14.490 -3.329 1.00 92.00 444 ALA A N 1
ATOM 3316 C CA . ALA A 1 444 ? 2.119 -13.960 -4.543 1.00 92.00 444 ALA A CA 1
ATOM 3317 C C . ALA A 1 444 ? 2.740 -14.498 -5.851 1.00 92.00 444 ALA A C 1
ATOM 3319 O O . ALA A 1 444 ? 2.780 -13.794 -6.859 1.00 92.00 444 ALA A O 1
ATOM 3320 N N . TRP A 1 445 ? 3.217 -15.750 -5.846 1.00 92.19 445 TRP A N 1
ATOM 3321 C CA . TRP A 1 445 ? 3.750 -16.402 -7.043 1.00 92.19 445 TRP A CA 1
ATOM 3322 C C . TRP A 1 445 ? 2.671 -16.618 -8.110 1.00 92.19 445 TRP A C 1
ATOM 3324 O O . TRP A 1 445 ? 1.560 -17.048 -7.812 1.00 92.19 445 TRP A O 1
ATOM 3334 N N . THR A 1 446 ? 3.019 -16.368 -9.370 1.00 88.31 446 THR A N 1
ATOM 3335 C CA . THR A 1 446 ? 2.081 -16.326 -10.503 1.00 88.31 446 THR A CA 1
ATOM 3336 C C . THR A 1 446 ? 2.349 -17.398 -11.572 1.00 88.31 446 THR A C 1
ATOM 3338 O O . THR A 1 446 ? 1.930 -17.245 -12.715 1.00 88.31 446 THR A O 1
ATOM 3341 N N . GLU A 1 447 ? 3.030 -18.498 -11.221 1.00 87.88 447 GLU A N 1
ATOM 3342 C CA . GLU A 1 447 ? 3.293 -19.641 -12.125 1.00 87.88 447 GLU A CA 1
ATOM 3343 C C . GLU A 1 447 ? 4.022 -19.238 -13.421 1.00 87.88 447 GLU A C 1
ATOM 3345 O O . GLU A 1 447 ? 3.529 -19.455 -14.533 1.00 87.88 447 GLU A O 1
ATOM 3350 N N . CYS A 1 448 ? 5.184 -18.582 -13.283 1.00 88.75 448 CYS A N 1
ATOM 3351 C CA . CYS A 1 448 ? 6.033 -18.131 -14.397 1.00 88.75 448 CYS A CA 1
ATOM 3352 C C . CYS A 1 448 ? 5.333 -17.247 -15.447 1.00 88.75 448 CYS A C 1
ATOM 3354 O O . CYS A 1 448 ? 5.896 -16.970 -16.510 1.00 88.75 448 CYS A O 1
ATOM 3356 N N . LYS A 1 449 ? 4.127 -16.768 -15.145 1.00 84.00 449 LYS A N 1
ATOM 3357 C CA . LYS A 1 449 ? 3.330 -15.835 -15.941 1.00 84.00 449 LYS A CA 1
ATOM 3358 C C . LYS A 1 449 ? 3.178 -14.555 -15.149 1.00 84.00 449 LYS A C 1
ATOM 3360 O O . LYS A 1 449 ? 3.085 -14.614 -13.934 1.00 84.00 449 LYS A O 1
ATOM 3365 N N . ASP A 1 450 ? 3.176 -13.403 -15.808 1.00 82.12 450 ASP A N 1
ATOM 3366 C CA . ASP A 1 450 ? 2.885 -12.111 -15.168 1.00 82.12 450 ASP A CA 1
ATOM 3367 C C . ASP A 1 450 ? 3.656 -11.860 -13.855 1.00 82.12 450 ASP A C 1
ATOM 3369 O O . ASP A 1 450 ? 3.087 -11.345 -12.892 1.00 82.12 450 ASP A O 1
ATOM 3373 N N . MET A 1 451 ? 4.940 -12.247 -13.805 1.00 88.94 451 MET A N 1
ATOM 3374 C CA . MET A 1 451 ? 5.773 -12.154 -12.598 1.00 88.94 451 MET A CA 1
ATOM 3375 C C . MET A 1 451 ? 5.768 -10.731 -12.015 1.00 88.94 451 MET A C 1
ATOM 3377 O O . MET A 1 451 ? 5.894 -9.740 -12.741 1.00 88.94 451 MET A O 1
ATOM 3381 N N . LEU A 1 452 ? 5.620 -10.630 -10.691 1.00 90.44 452 LEU A N 1
ATOM 3382 C CA . LEU A 1 452 ? 5.453 -9.357 -9.990 1.00 90.44 452 LEU A CA 1
ATOM 3383 C C . LEU A 1 452 ? 6.789 -8.634 -9.810 1.00 90.44 452 LEU A C 1
ATOM 3385 O O . LEU A 1 452 ? 7.651 -9.064 -9.050 1.00 90.44 452 LEU A O 1
ATOM 3389 N N . ILE A 1 453 ? 6.944 -7.494 -10.477 1.00 91.31 453 ILE A N 1
ATOM 3390 C CA . ILE A 1 453 ? 8.173 -6.699 -10.403 1.00 91.31 453 ILE A CA 1
ATOM 3391 C C . ILE A 1 453 ? 8.384 -6.148 -8.989 1.00 91.31 453 ILE A C 1
ATOM 3393 O O . ILE A 1 453 ? 7.480 -5.570 -8.368 1.00 91.31 453 ILE A O 1
ATOM 3397 N N . GLY A 1 454 ? 9.616 -6.286 -8.507 1.00 92.75 454 GLY A N 1
ATOM 3398 C CA . GLY A 1 454 ? 10.008 -5.917 -7.154 1.00 92.75 454 GLY A CA 1
ATOM 3399 C C . GLY A 1 454 ? 9.585 -6.943 -6.104 1.00 92.75 454 GLY A C 1
ATOM 3400 O O . GLY A 1 454 ? 9.524 -6.595 -4.937 1.00 92.75 454 GLY A O 1
ATOM 3401 N N . TYR A 1 455 ? 9.249 -8.179 -6.483 1.00 94.62 455 TYR A N 1
ATOM 3402 C CA . TYR A 1 455 ? 9.045 -9.281 -5.537 1.00 94.62 455 TYR A CA 1
ATOM 3403 C C . TYR A 1 455 ? 10.184 -10.295 -5.636 1.00 94.62 455 TYR A C 1
ATOM 3405 O O . TYR A 1 455 ? 10.817 -10.442 -6.682 1.00 94.62 455 TYR A O 1
ATOM 3413 N N . ASN A 1 456 ? 10.446 -10.986 -4.529 1.00 95.25 456 ASN A N 1
ATOM 3414 C CA . ASN A 1 456 ? 11.492 -11.997 -4.442 1.00 95.25 456 ASN A CA 1
ATOM 3415 C C . ASN A 1 456 ? 10.983 -13.352 -4.942 1.00 95.25 456 ASN A C 1
ATOM 3417 O O . ASN A 1 456 ? 9.853 -13.746 -4.655 1.00 95.25 456 ASN A O 1
ATOM 3421 N N . MET A 1 457 ? 11.847 -14.095 -5.629 1.00 95.31 457 MET A N 1
ATOM 3422 C CA . MET A 1 457 ? 11.598 -15.481 -6.021 1.00 95.31 457 MET A CA 1
ATOM 3423 C C . MET A 1 457 ? 12.830 -16.359 -5.817 1.00 95.31 457 MET A C 1
ATOM 3425 O O . MET A 1 457 ? 13.959 -15.883 -5.901 1.00 95.31 457 MET A O 1
ATOM 3429 N N . CYS A 1 458 ? 12.628 -17.656 -5.605 1.00 95.50 458 CYS A N 1
ATOM 3430 C CA . CYS A 1 458 ? 13.715 -18.626 -5.570 1.00 95.50 458 CYS A CA 1
ATOM 3431 C C . CYS A 1 458 ? 14.255 -18.908 -6.971 1.00 95.50 458 CYS A C 1
ATOM 3433 O O . CYS A 1 458 ? 13.490 -19.203 -7.892 1.00 95.50 458 CYS A O 1
ATOM 3435 N N . VAL A 1 459 ? 15.580 -18.915 -7.102 1.00 95.00 459 VAL A N 1
ATOM 3436 C CA . VAL A 1 459 ? 16.292 -19.365 -8.315 1.00 95.00 459 VAL A CA 1
ATOM 3437 C C . VAL A 1 459 ? 17.228 -20.548 -8.043 1.00 95.00 459 VAL A C 1
ATOM 3439 O O . VAL A 1 459 ? 17.979 -20.972 -8.917 1.00 95.00 459 VAL A O 1
ATOM 3442 N N . GLY A 1 460 ? 17.135 -21.102 -6.834 1.00 94.19 460 GLY A N 1
ATOM 3443 C CA . GLY A 1 460 ? 17.761 -22.338 -6.378 1.00 94.19 460 GLY A CA 1
ATOM 3444 C C . GLY A 1 460 ? 16.866 -23.044 -5.346 1.00 94.19 460 GLY A C 1
ATOM 3445 O O . GLY A 1 460 ? 15.821 -22.507 -4.964 1.00 94.19 460 GLY A O 1
ATOM 3446 N N . PRO A 1 461 ? 17.243 -24.246 -4.877 1.00 93.31 461 PRO A N 1
ATOM 3447 C CA . PRO A 1 461 ? 16.527 -24.929 -3.804 1.00 93.31 461 PRO A CA 1
ATOM 3448 C C . PRO A 1 461 ? 16.623 -24.158 -2.477 1.00 93.31 461 PRO A C 1
ATOM 3450 O O . PRO A 1 461 ? 17.540 -23.369 -2.273 1.00 93.31 461 PRO A O 1
ATOM 3453 N N . GLY A 1 462 ? 15.691 -24.422 -1.558 1.00 90.62 462 GLY A N 1
ATOM 3454 C CA . GLY A 1 462 ? 15.666 -23.842 -0.211 1.00 90.62 462 GLY A CA 1
ATOM 3455 C C . GLY A 1 462 ? 14.258 -23.438 0.224 1.00 90.62 462 GLY A C 1
ATOM 3456 O O . GLY A 1 462 ? 13.281 -23.687 -0.492 1.00 90.62 462 GLY A O 1
ATOM 3457 N N . LEU A 1 463 ? 14.156 -22.841 1.411 1.00 89.75 463 LEU A N 1
ATOM 3458 C CA . LEU A 1 463 ? 12.923 -22.215 1.897 1.00 89.75 463 LEU A CA 1
ATOM 3459 C C . LEU A 1 463 ? 12.632 -20.919 1.117 1.00 89.75 463 LEU A C 1
ATOM 3461 O O . LEU A 1 463 ? 13.582 -20.228 0.739 1.00 89.75 463 LEU A O 1
ATOM 3465 N N . PRO A 1 464 ? 11.352 -20.585 0.855 1.00 89.38 464 PRO A N 1
ATOM 3466 C CA . PRO A 1 464 ? 10.998 -19.368 0.129 1.00 89.38 464 PRO A CA 1
ATOM 3467 C C . PRO A 1 464 ? 11.484 -18.120 0.884 1.00 89.38 464 PRO A C 1
ATOM 3469 O O . PRO A 1 464 ? 11.455 -18.111 2.118 1.00 89.38 464 PRO A O 1
ATOM 3472 N N . PRO A 1 465 ? 11.912 -17.065 0.171 1.00 90.75 465 PRO A N 1
ATOM 3473 C CA . PRO A 1 465 ? 12.347 -15.834 0.807 1.00 90.75 465 PRO A CA 1
ATOM 3474 C C . PRO A 1 465 ? 11.137 -15.064 1.344 1.00 90.75 465 PRO A C 1
ATOM 3476 O O . PRO A 1 465 ? 10.013 -15.213 0.850 1.00 90.75 465 PRO A O 1
ATOM 3479 N N . MET A 1 466 ? 11.376 -14.180 2.312 1.00 92.56 466 MET A N 1
ATOM 3480 C CA . MET A 1 466 ? 10.384 -13.166 2.669 1.00 92.56 466 MET A CA 1
ATOM 3481 C C . MET A 1 466 ? 10.134 -12.246 1.460 1.00 92.56 466 MET A C 1
ATOM 3483 O O . MET A 1 466 ? 11.084 -11.911 0.737 1.00 92.56 466 MET A O 1
ATOM 3487 N N . PRO A 1 467 ? 8.879 -11.833 1.205 1.00 94.81 467 PRO A N 1
ATOM 3488 C CA . PRO A 1 467 ? 8.627 -10.795 0.222 1.00 94.81 467 PRO A CA 1
ATOM 3489 C C . PRO A 1 467 ? 9.238 -9.468 0.701 1.00 94.81 467 PRO A C 1
ATOM 3491 O O . PRO A 1 467 ? 9.319 -9.234 1.909 1.00 94.81 467 PRO A O 1
ATOM 3494 N N . PRO A 1 468 ? 9.646 -8.581 -0.219 1.00 95.00 468 PRO A N 1
ATOM 3495 C CA . PRO A 1 468 ? 10.109 -7.252 0.150 1.00 95.00 468 PRO A CA 1
ATOM 3496 C C . PRO A 1 468 ? 9.061 -6.469 0.952 1.00 95.00 468 PRO A C 1
ATOM 3498 O O . PRO A 1 468 ? 7.866 -6.584 0.654 1.00 95.00 468 PRO A O 1
ATOM 3501 N N . PRO A 1 469 ? 9.483 -5.636 1.919 1.00 94.31 469 PRO A N 1
ATOM 3502 C CA . PRO A 1 469 ? 8.557 -4.826 2.695 1.00 94.31 469 PRO A CA 1
ATOM 3503 C C . PRO A 1 469 ? 7.835 -3.812 1.802 1.00 94.31 469 PRO A C 1
ATOM 3505 O O . PRO A 1 469 ? 8.321 -3.423 0.734 1.00 94.31 469 PRO A O 1
ATOM 3508 N N . GLN A 1 470 ? 6.661 -3.377 2.247 1.00 92.25 470 GLN A N 1
ATOM 3509 C CA . GLN A 1 470 ? 5.811 -2.445 1.521 1.00 92.25 470 GLN A CA 1
ATOM 3510 C C . GLN A 1 470 ? 5.250 -1.397 2.477 1.00 92.25 470 GLN A C 1
ATOM 3512 O O . GLN A 1 470 ? 4.644 -1.734 3.493 1.00 92.25 470 GLN A O 1
ATOM 3517 N N . ASN A 1 471 ? 5.434 -0.116 2.153 1.00 90.12 471 ASN A N 1
ATOM 3518 C CA . ASN A 1 471 ? 4.867 0.944 2.976 1.00 90.12 471 ASN A CA 1
ATOM 3519 C C . ASN A 1 471 ? 3.332 0.894 2.982 1.00 90.12 471 ASN A C 1
ATOM 3521 O O . ASN A 1 471 ? 2.703 0.582 1.969 1.00 90.12 471 ASN A O 1
ATOM 3525 N N . GLY A 1 472 ? 2.735 1.222 4.126 1.00 87.50 472 GLY A N 1
ATOM 3526 C CA . GLY A 1 472 ? 1.291 1.138 4.345 1.00 87.50 472 GLY A CA 1
ATOM 3527 C C . GLY A 1 472 ? 0.752 -0.279 4.570 1.00 87.50 472 GLY A C 1
ATOM 3528 O O . GLY A 1 472 ? -0.441 -0.415 4.807 1.00 87.50 472 GLY A O 1
ATOM 3529 N N . ALA A 1 473 ? 1.584 -1.328 4.519 1.00 91.25 473 ALA A N 1
ATOM 3530 C CA . ALA A 1 473 ? 1.157 -2.660 4.935 1.00 91.25 473 ALA A CA 1
ATOM 3531 C C . ALA A 1 473 ? 1.008 -2.726 6.467 1.00 91.25 473 ALA A C 1
ATOM 3533 O O . ALA A 1 473 ? 1.930 -2.388 7.209 1.00 91.25 473 ALA A O 1
ATOM 3534 N N . GLU A 1 474 ? -0.147 -3.205 6.916 1.00 89.31 474 GLU A N 1
ATOM 3535 C CA . GLU A 1 474 ? -0.539 -3.408 8.314 1.00 89.31 474 GLU A CA 1
ATOM 3536 C C . GLU A 1 474 ? -0.516 -4.885 8.712 1.00 89.31 474 GLU A C 1
ATOM 3538 O O . GLU A 1 474 ? -0.322 -5.206 9.882 1.00 89.31 474 GLU A O 1
ATOM 3543 N N . CYS A 1 475 ? -0.703 -5.783 7.739 1.00 91.06 475 CYS A N 1
ATOM 3544 C CA . CYS A 1 475 ? -0.779 -7.214 7.985 1.00 91.06 475 CYS A CA 1
ATOM 3545 C C . CYS A 1 475 ? 0.020 -8.073 7.011 1.00 91.06 475 CYS A C 1
ATOM 3547 O O . CYS A 1 475 ? 0.454 -7.638 5.940 1.00 91.06 475 CYS A O 1
ATOM 3549 N N . GLY A 1 476 ? 0.192 -9.339 7.384 1.00 92.12 476 GLY A N 1
ATOM 3550 C CA . GLY A 1 476 ? 0.913 -10.313 6.581 1.00 92.12 476 GLY A CA 1
ATOM 3551 C C . GLY A 1 476 ? 2.421 -10.044 6.547 1.00 92.12 476 GLY A C 1
ATOM 3552 O O . GLY A 1 476 ? 2.959 -9.270 7.341 1.00 92.12 476 GLY A O 1
ATOM 3553 N N . PRO A 1 477 ? 3.142 -10.669 5.606 1.00 93.19 477 PRO A N 1
ATOM 3554 C CA . PRO A 1 477 ? 4.602 -10.628 5.573 1.00 93.19 477 PRO A CA 1
ATOM 3555 C C . PRO A 1 477 ? 5.172 -9.328 4.983 1.00 93.19 477 PRO A C 1
ATOM 3557 O O . PRO A 1 477 ? 6.384 -9.145 4.994 1.00 93.19 477 PRO A O 1
ATOM 3560 N N . LEU A 1 478 ? 4.322 -8.446 4.443 1.00 94.25 478 LEU A N 1
ATOM 3561 C CA . LEU A 1 478 ? 4.728 -7.207 3.768 1.00 94.25 478 LEU A CA 1
ATOM 3562 C C . LEU A 1 478 ? 4.989 -6.045 4.739 1.00 94.25 478 LEU A C 1
ATOM 3564 O O . LEU A 1 478 ? 5.547 -5.029 4.322 1.00 94.25 478 LEU A O 1
ATOM 3568 N N . VAL A 1 479 ? 4.597 -6.174 6.013 1.00 92.19 479 VAL A N 1
ATOM 3569 C CA . VAL A 1 479 ? 4.784 -5.124 7.025 1.00 92.19 479 VAL A CA 1
ATOM 3570 C C . VAL A 1 479 ? 6.283 -4.829 7.194 1.00 92.19 479 VAL A C 1
ATOM 3572 O O . VAL A 1 479 ? 7.059 -5.759 7.448 1.00 92.19 479 VAL A O 1
ATOM 3575 N N . PRO A 1 480 ? 6.730 -3.564 7.071 1.00 90.94 480 PRO A N 1
ATOM 3576 C CA . PRO A 1 480 ? 8.133 -3.205 7.259 1.00 90.94 480 PRO A CA 1
ATOM 3577 C C . PRO A 1 480 ? 8.690 -3.684 8.606 1.00 90.94 480 PRO A C 1
ATOM 3579 O O . PRO A 1 480 ? 8.066 -3.503 9.650 1.00 90.94 480 PRO A O 1
ATOM 3582 N N . GLY A 1 481 ? 9.872 -4.304 8.579 1.00 89.56 481 GLY A N 1
ATOM 3583 C CA . GLY A 1 481 ? 10.532 -4.858 9.767 1.00 89.56 481 GLY A CA 1
ATOM 3584 C C . GLY A 1 481 ? 10.118 -6.286 10.151 1.00 89.56 481 GLY A C 1
ATOM 3585 O O . GLY A 1 481 ? 10.708 -6.840 11.083 1.00 89.56 481 GLY A O 1
ATOM 3586 N N . THR A 1 482 ? 9.171 -6.904 9.430 1.00 91.06 482 THR A N 1
ATOM 3587 C CA . THR A 1 482 ? 8.746 -8.293 9.674 1.00 91.06 482 THR A CA 1
ATOM 3588 C C . THR A 1 482 ? 9.928 -9.254 9.616 1.00 91.06 482 THR A C 1
ATOM 3590 O O . THR A 1 482 ? 10.740 -9.225 8.690 1.00 91.06 482 THR A O 1
ATOM 3593 N N . LYS A 1 483 ? 10.020 -10.131 10.616 1.00 89.31 483 LYS A N 1
ATOM 3594 C CA . LYS A 1 483 ? 11.032 -11.187 10.675 1.00 89.31 483 LYS A CA 1
ATOM 3595 C C . LYS A 1 483 ? 10.475 -12.493 10.105 1.00 89.31 483 LYS A C 1
ATOM 3597 O O . LYS A 1 483 ? 9.272 -12.731 10.223 1.00 89.31 483 LYS A O 1
ATOM 3602 N N . PRO A 1 484 ? 11.322 -13.339 9.494 1.00 85.69 484 PRO A N 1
ATOM 3603 C CA . PRO A 1 484 ? 10.885 -14.650 9.034 1.00 85.69 484 PRO A CA 1
ATOM 3604 C C . PRO A 1 484 ? 10.356 -15.495 10.208 1.00 85.69 484 PRO A C 1
ATOM 3606 O O . PRO A 1 484 ? 10.841 -15.340 11.336 1.00 85.69 484 PRO A O 1
ATOM 3609 N N . PRO A 1 485 ? 9.384 -16.397 9.968 1.00 83.25 485 PRO A N 1
ATOM 3610 C CA . PRO A 1 485 ? 8.924 -17.346 10.975 1.00 83.25 485 PRO A CA 1
ATOM 3611 C C . PRO A 1 485 ? 10.071 -18.158 11.586 1.00 83.25 485 PRO A C 1
ATOM 3613 O O . PRO A 1 485 ? 11.013 -18.534 10.889 1.00 83.25 485 PRO A O 1
ATOM 3616 N N . LYS A 1 486 ? 9.973 -18.471 12.885 1.00 76.00 486 LYS A N 1
ATOM 3617 C CA . LYS A 1 486 ? 10.977 -19.291 13.591 1.00 76.00 486 LYS A CA 1
ATOM 3618 C C . LYS A 1 486 ? 10.999 -20.745 13.106 1.00 76.00 486 LYS A C 1
ATOM 3620 O O . LYS A 1 486 ? 12.042 -21.388 13.169 1.00 76.00 486 LYS A O 1
ATOM 3625 N N . ASP A 1 487 ? 9.864 -21.249 12.631 1.00 77.25 487 ASP A N 1
ATOM 3626 C CA . ASP A 1 487 ? 9.719 -22.573 12.036 1.00 77.25 487 ASP A CA 1
ATOM 3627 C C . ASP A 1 487 ? 8.557 -22.593 11.024 1.00 77.25 487 ASP A C 1
ATOM 3629 O O . ASP A 1 487 ? 7.849 -21.604 10.831 1.00 77.25 487 ASP A O 1
ATOM 3633 N N . SER A 1 488 ? 8.368 -23.730 10.350 1.00 71.81 488 SER A N 1
ATOM 3634 C CA . SER A 1 488 ? 7.382 -23.901 9.279 1.00 71.81 488 SER A CA 1
ATOM 3635 C C . SER A 1 488 ? 5.929 -24.065 9.748 1.00 71.81 488 SER A C 1
ATOM 3637 O O . SER A 1 488 ? 5.063 -24.298 8.907 1.00 71.81 488 SER A O 1
ATOM 3639 N N . SER A 1 489 ? 5.648 -24.033 11.056 1.00 76.31 489 SER A N 1
ATOM 3640 C CA . SER A 1 489 ? 4.279 -24.145 11.583 1.00 76.31 489 SER A CA 1
ATOM 3641 C C . SER A 1 489 ? 3.480 -22.848 11.437 1.00 76.31 489 SER A C 1
ATOM 3643 O O . SER A 1 489 ? 2.256 -22.899 11.333 1.00 76.31 489 SER A O 1
ATOM 3645 N N . THR A 1 490 ? 4.157 -21.700 11.364 1.00 79.88 490 THR A N 1
ATOM 3646 C CA . THR A 1 490 ? 3.527 -20.398 11.120 1.00 79.88 490 THR A CA 1
ATOM 3647 C C . THR A 1 490 ? 3.471 -20.108 9.622 1.00 79.88 490 THR A C 1
ATOM 3649 O O . THR A 1 490 ? 4.499 -20.049 8.945 1.00 79.88 490 THR A O 1
ATOM 3652 N N . SER A 1 491 ? 2.266 -19.881 9.094 1.00 82.75 491 SER A N 1
ATOM 3653 C CA . SER A 1 491 ? 2.101 -19.402 7.722 1.00 82.75 491 SER A CA 1
ATOM 3654 C C . SER A 1 491 ? 2.577 -17.955 7.599 1.00 82.75 491 SER A C 1
ATOM 3656 O O . SER A 1 491 ? 2.320 -17.137 8.479 1.00 82.75 491 SER A O 1
ATOM 3658 N N . LEU A 1 492 ? 3.177 -17.590 6.460 1.00 86.25 492 LEU A N 1
ATOM 3659 C CA . LEU A 1 492 ? 3.483 -16.184 6.154 1.00 86.25 492 LEU A CA 1
ATOM 3660 C C . LEU A 1 492 ? 2.231 -15.293 6.218 1.00 86.25 492 LEU A C 1
ATOM 3662 O O . LEU A 1 492 ? 2.333 -14.123 6.566 1.00 86.25 492 LEU A O 1
ATOM 3666 N N . ALA A 1 493 ? 1.058 -15.849 5.900 1.00 84.00 493 ALA A N 1
ATOM 3667 C CA . ALA A 1 493 ? -0.220 -15.140 5.953 1.00 84.00 493 ALA A CA 1
ATOM 3668 C C . ALA A 1 493 ? -0.695 -14.808 7.382 1.00 84.00 493 ALA A C 1
ATOM 3670 O O . ALA A 1 493 ? -1.520 -13.908 7.544 1.00 84.00 493 ALA A O 1
ATOM 3671 N N . ASP A 1 494 ? -0.177 -15.514 8.393 1.00 84.00 494 ASP A N 1
ATOM 3672 C CA . ASP A 1 494 ? -0.543 -15.328 9.803 1.00 84.00 494 ASP A CA 1
ATOM 3673 C C . ASP A 1 494 ? 0.370 -14.314 10.515 1.00 84.00 494 ASP A C 1
ATOM 3675 O O . ASP A 1 494 ? 0.123 -13.948 11.664 1.00 84.00 494 ASP A O 1
ATOM 3679 N N . LEU A 1 495 ? 1.430 -13.847 9.845 1.00 88.69 495 LEU A N 1
ATOM 3680 C CA . LEU A 1 495 ? 2.301 -12.795 10.364 1.00 88.69 495 LEU A CA 1
ATOM 3681 C C . LEU A 1 495 ? 1.546 -11.467 10.427 1.00 88.69 495 LEU A C 1
ATOM 3683 O O . LEU A 1 495 ? 0.789 -11.148 9.514 1.00 88.69 495 LEU A O 1
ATOM 3687 N N . ASN A 1 496 ? 1.797 -10.679 11.475 1.00 89.12 496 ASN A N 1
ATOM 3688 C CA . ASN A 1 496 ? 1.192 -9.360 11.690 1.00 89.12 496 ASN A CA 1
ATOM 3689 C C . ASN A 1 496 ? -0.345 -9.395 11.523 1.00 89.12 496 ASN A C 1
ATOM 3691 O O . ASN A 1 496 ? -0.877 -8.933 10.515 1.00 89.12 496 ASN A O 1
ATOM 3695 N N . PRO A 1 497 ? -1.089 -10.014 12.453 1.00 88.50 497 PRO A N 1
ATOM 3696 C CA . PRO A 1 497 ? -2.539 -10.108 12.333 1.00 88.50 497 PRO A CA 1
ATOM 3697 C C . PRO A 1 497 ? -3.202 -8.726 12.387 1.00 88.50 497 PRO A C 1
ATOM 3699 O O . PRO A 1 497 ? -2.784 -7.853 13.146 1.00 88.50 497 PRO A O 1
ATOM 3702 N N . CYS A 1 498 ? -4.281 -8.549 11.622 1.00 88.00 498 CYS A N 1
ATOM 3703 C CA . CYS A 1 498 ? -5.057 -7.314 11.657 1.00 88.00 498 CYS A CA 1
ATOM 3704 C C . CYS A 1 498 ? -5.709 -7.071 13.029 1.00 88.00 498 CYS A C 1
ATOM 3706 O O . CYS A 1 498 ? -6.207 -8.026 13.649 1.00 88.00 498 CYS A O 1
ATOM 3708 N N . PRO A 1 499 ? -5.826 -5.798 13.452 1.00 86.25 499 PRO A N 1
ATOM 3709 C CA . PRO A 1 499 ? -6.662 -5.400 14.576 1.00 86.25 499 PRO A CA 1
ATOM 3710 C C . PRO A 1 499 ? -8.083 -5.954 14.466 1.00 86.25 499 PRO A C 1
ATOM 3712 O O . PRO A 1 499 ? -8.614 -6.156 13.370 1.00 86.25 499 PRO A O 1
ATOM 3715 N N . LEU A 1 500 ? -8.705 -6.229 15.616 1.00 85.25 500 LEU A N 1
ATOM 3716 C CA . LEU A 1 500 ? -10.058 -6.804 15.717 1.00 85.25 500 LEU A CA 1
ATOM 3717 C C . LEU A 1 500 ? -10.255 -8.136 14.973 1.00 85.25 500 LEU A C 1
ATOM 3719 O O . LEU A 1 500 ? -11.392 -8.539 14.728 1.00 85.25 500 LEU A O 1
ATOM 3723 N N . LYS A 1 501 ? -9.167 -8.824 14.601 1.00 85.50 501 LYS A N 1
ATOM 3724 C CA . LYS A 1 501 ? -9.211 -10.004 13.725 1.00 85.50 501 LYS A CA 1
ATOM 3725 C C . LYS A 1 501 ? -9.923 -9.706 12.398 1.00 85.50 501 LYS A C 1
ATOM 3727 O O . LYS A 1 501 ? -10.606 -10.572 11.855 1.00 85.50 501 LYS A O 1
ATOM 3732 N N . ALA A 1 502 ? -9.767 -8.486 11.881 1.00 89.50 502 ALA A N 1
ATOM 3733 C CA . ALA A 1 502 ? -10.243 -8.126 10.552 1.00 89.50 502 ALA A CA 1
ATOM 3734 C C . ALA A 1 502 ? -9.503 -8.914 9.459 1.00 89.50 502 ALA A C 1
ATOM 3736 O O . ALA A 1 502 ? -8.473 -9.554 9.704 1.00 89.50 502 ALA A O 1
ATOM 3737 N N . CYS A 1 503 ? -10.043 -8.876 8.244 1.00 92.12 503 CYS A N 1
ATOM 3738 C CA . CYS A 1 503 ? -9.496 -9.603 7.111 1.00 92.12 503 CYS A CA 1
ATOM 3739 C C . CYS A 1 503 ? -8.207 -8.942 6.625 1.00 92.12 503 CYS A C 1
ATOM 3741 O O . CYS A 1 503 ? -8.171 -7.728 6.409 1.00 92.12 503 CYS A O 1
ATOM 3743 N N . CYS A 1 504 ? -7.177 -9.752 6.393 1.00 92.75 504 CYS A N 1
ATOM 3744 C CA . CYS A 1 504 ? -5.945 -9.303 5.762 1.00 92.75 504 CYS A CA 1
ATOM 3745 C C . CYS A 1 504 ? -5.994 -9.586 4.260 1.00 92.75 504 CYS A C 1
ATOM 3747 O O . CYS A 1 504 ? -6.219 -10.727 3.848 1.00 92.75 504 CYS A O 1
ATOM 3749 N N . SER A 1 505 ? -5.745 -8.573 3.433 1.00 93.94 505 SER A N 1
ATOM 3750 C CA . SER A 1 505 ? -5.551 -8.760 1.992 1.00 93.94 505 SER A CA 1
ATOM 3751 C C . SER A 1 505 ? -4.122 -9.218 1.668 1.00 93.94 505 SER A C 1
ATOM 3753 O O . SER A 1 505 ? -3.175 -8.928 2.395 1.00 93.94 505 SER A O 1
ATOM 3755 N N . ASN A 1 506 ? -3.921 -9.870 0.520 1.00 93.75 506 ASN A N 1
ATOM 3756 C CA . ASN A 1 506 ? -2.593 -10.276 0.038 1.00 93.75 506 ASN A CA 1
ATOM 3757 C C . ASN A 1 506 ? -1.623 -9.107 -0.234 1.00 93.75 506 ASN A C 1
ATOM 3759 O O . ASN A 1 506 ? -0.445 -9.343 -0.496 1.00 93.75 506 ASN A O 1
ATOM 3763 N N . TRP A 1 507 ? -2.109 -7.866 -0.189 1.00 93.12 507 TRP A N 1
ATOM 3764 C CA . TRP A 1 507 ? -1.301 -6.651 -0.312 1.00 93.12 507 TRP A CA 1
ATOM 3765 C C . TRP A 1 507 ? -0.995 -5.993 1.037 1.00 93.12 507 TRP A C 1
ATOM 3767 O O . TRP A 1 507 ? -0.401 -4.920 1.067 1.00 93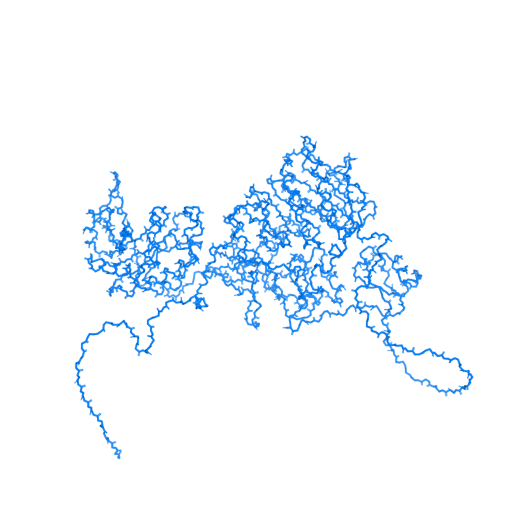.12 507 TRP A O 1
ATOM 3777 N N . GLY A 1 508 ? -1.363 -6.651 2.139 1.00 92.19 508 GLY A N 1
ATOM 3778 C CA . GLY A 1 508 ? -1.035 -6.233 3.497 1.00 92.19 508 GLY A CA 1
ATOM 3779 C C . GLY A 1 508 ? -1.978 -5.191 4.087 1.00 92.19 508 GLY A C 1
ATOM 3780 O O . GLY A 1 508 ? -1.652 -4.620 5.117 1.00 92.19 508 GLY A O 1
ATOM 3781 N N . PHE A 1 509 ? -3.134 -4.936 3.470 1.00 91.31 509 PHE A N 1
ATOM 3782 C CA . PHE A 1 509 ? -4.143 -4.018 4.009 1.00 91.31 509 PHE A CA 1
ATOM 3783 C C . PHE A 1 509 ? -5.203 -4.754 4.822 1.00 91.31 509 PHE A C 1
ATOM 3785 O O . PHE A 1 509 ? -5.709 -5.790 4.366 1.00 91.31 509 PHE A O 1
ATOM 3792 N N . CYS A 1 510 ? -5.559 -4.182 5.973 1.00 90.81 510 CYS A N 1
ATOM 3793 C CA . CYS A 1 510 ? -6.602 -4.679 6.862 1.00 90.81 510 CYS A CA 1
ATOM 3794 C C . CYS A 1 510 ? -7.965 -4.056 6.555 1.00 90.81 510 CYS A C 1
ATOM 3796 O O . CYS A 1 510 ? -8.082 -2.847 6.360 1.00 90.81 510 CYS A O 1
ATOM 3798 N N . GLY A 1 511 ? -9.026 -4.863 6.580 1.00 89.06 511 GLY A N 1
ATOM 3799 C CA . GLY A 1 511 ? -10.381 -4.341 6.431 1.00 89.06 511 GLY A CA 1
ATOM 3800 C C . GLY A 1 511 ? -11.483 -5.365 6.671 1.00 89.06 511 GLY A C 1
ATOM 3801 O O . GLY A 1 511 ? -11.246 -6.566 6.764 1.00 89.06 511 GLY A O 1
ATOM 3802 N N . VAL A 1 512 ? -12.719 -4.871 6.761 1.00 88.19 512 VAL A N 1
ATOM 3803 C CA . VAL A 1 512 ? -13.927 -5.679 7.036 1.00 88.19 512 VAL A CA 1
ATOM 3804 C C . VAL A 1 512 ? -14.871 -5.796 5.830 1.00 88.19 512 VAL A C 1
ATOM 3806 O O . VAL A 1 512 ? -15.882 -6.496 5.870 1.00 88.19 512 VAL A O 1
ATOM 3809 N N . PHE A 1 513 ? -14.542 -5.123 4.726 1.00 87.19 513 PHE A N 1
ATOM 3810 C CA . PHE A 1 513 ? -15.363 -5.074 3.515 1.00 87.19 513 PHE A CA 1
ATOM 3811 C C . PHE A 1 513 ? -15.064 -6.237 2.550 1.00 87.19 513 PHE A C 1
ATOM 3813 O O . PHE A 1 513 ? -14.004 -6.860 2.650 1.00 87.19 513 PHE A O 1
ATOM 3820 N N . PRO A 1 514 ? -15.967 -6.545 1.590 1.00 87.75 514 PRO A N 1
ATOM 3821 C CA . PRO A 1 514 ? -15.755 -7.608 0.603 1.00 87.75 514 PRO A CA 1
ATOM 3822 C C . PRO A 1 514 ? -14.410 -7.551 -0.115 1.00 87.75 514 PRO A C 1
ATOM 3824 O O . PRO A 1 514 ? -13.808 -8.604 -0.320 1.00 87.75 514 PRO A O 1
ATOM 3827 N N . ASP A 1 515 ? -13.919 -6.351 -0.414 1.00 83.19 515 ASP A N 1
ATOM 3828 C CA . ASP A 1 515 ? -12.618 -6.162 -1.051 1.00 83.19 515 ASP A CA 1
ATOM 3829 C C . ASP A 1 515 ? -11.466 -6.710 -0.198 1.00 83.19 515 ASP A C 1
ATOM 3831 O O . ASP A 1 515 ? -10.458 -7.114 -0.743 1.00 83.19 515 ASP A O 1
ATOM 3835 N N . HIS A 1 516 ? -11.591 -6.803 1.124 1.00 89.69 516 HIS A N 1
ATOM 3836 C CA . HIS A 1 516 ? -10.532 -7.334 1.992 1.00 89.69 516 HIS A CA 1
ATOM 3837 C C . HIS A 1 516 ? -10.775 -8.792 2.377 1.00 89.69 516 HIS A C 1
ATOM 3839 O O . HIS A 1 516 ? -9.832 -9.567 2.505 1.00 89.69 516 HIS A O 1
ATOM 3845 N N . CYS A 1 517 ? -12.042 -9.169 2.550 1.00 91.50 517 CYS A N 1
ATOM 3846 C CA . CYS A 1 517 ? -12.431 -10.459 3.116 1.00 91.50 517 CYS A CA 1
ATOM 3847 C C . CYS A 1 517 ? -12.689 -11.559 2.087 1.00 91.50 517 CYS A C 1
ATOM 3849 O O . CYS A 1 517 ? -12.713 -12.735 2.441 1.00 91.50 517 CYS A O 1
ATOM 3851 N N . THR A 1 518 ? -12.908 -11.222 0.814 1.00 92.81 518 THR A N 1
ATOM 3852 C CA . THR A 1 518 ? -13.239 -12.243 -0.186 1.00 92.81 518 THR A CA 1
ATOM 3853 C C . THR A 1 518 ? -12.006 -13.078 -0.531 1.00 92.81 518 THR A C 1
ATOM 3855 O O . THR A 1 518 ? -10.962 -12.562 -0.936 1.00 92.81 518 THR A O 1
ATOM 3858 N N . MET A 1 519 ? -12.124 -14.399 -0.387 1.00 92.81 519 MET A N 1
ATOM 3859 C CA . MET A 1 519 ? -11.073 -15.334 -0.774 1.00 92.81 519 MET A CA 1
ATOM 3860 C C . MET A 1 519 ? -11.117 -15.579 -2.287 1.00 92.81 519 MET A C 1
ATOM 3862 O O . MET A 1 519 ? -11.934 -16.348 -2.792 1.00 92.81 519 MET A O 1
ATOM 3866 N N . ASN A 1 520 ? -10.193 -14.949 -3.007 1.00 93.88 520 ASN A N 1
ATOM 3867 C CA . ASN A 1 520 ? -10.019 -15.080 -4.454 1.00 93.88 520 ASN A CA 1
ATOM 3868 C C . ASN A 1 520 ? -8.770 -15.902 -4.807 1.00 93.88 520 ASN A C 1
ATOM 3870 O O . ASN A 1 520 ? -8.205 -15.739 -5.886 1.00 93.88 520 ASN A O 1
ATOM 3874 N N . ALA A 1 521 ? -8.320 -16.781 -3.912 1.00 91.88 521 ALA A N 1
ATOM 3875 C CA . ALA A 1 521 ? -7.153 -17.628 -4.124 1.00 91.88 521 ALA A CA 1
ATOM 3876 C C . ALA A 1 521 ? -7.476 -18.839 -5.030 1.00 91.88 521 ALA A C 1
ATOM 3878 O O . ALA A 1 521 ? -8.593 -19.376 -4.986 1.00 91.88 521 ALA A O 1
ATOM 3879 N N . PRO A 1 522 ? -6.534 -19.301 -5.876 1.00 90.12 522 PRO A N 1
ATOM 3880 C CA . PRO A 1 522 ? -6.661 -20.598 -6.530 1.00 90.12 522 PRO A CA 1
ATOM 3881 C C . PRO A 1 522 ? -6.592 -21.725 -5.489 1.00 90.12 522 PRO A C 1
ATOM 3883 O O . PRO A 1 522 ? -5.871 -21.612 -4.502 1.00 90.12 522 PRO A O 1
ATOM 3886 N N . LYS A 1 523 ? -7.309 -22.836 -5.721 1.00 84.88 523 LYS A N 1
ATOM 3887 C CA . LYS A 1 523 ? -7.368 -23.987 -4.792 1.00 84.88 523 LYS A CA 1
ATOM 3888 C C . LYS A 1 523 ? -5.981 -24.545 -4.444 1.00 84.88 523 LYS A C 1
ATOM 3890 O O . LYS A 1 523 ? -5.761 -25.011 -3.335 1.00 84.88 523 LYS A O 1
ATOM 3895 N N . ASP A 1 524 ? -5.073 -24.481 -5.409 1.00 82.44 524 ASP A N 1
ATOM 3896 C CA . ASP A 1 524 ? -3.692 -24.945 -5.319 1.00 82.44 524 ASP A CA 1
ATOM 3897 C C . ASP A 1 524 ? -2.683 -23.781 -5.319 1.00 82.44 524 ASP A C 1
ATOM 3899 O O . ASP A 1 524 ? -1.505 -23.995 -5.590 1.00 82.44 524 ASP A O 1
ATOM 3903 N N . GLY A 1 525 ? -3.134 -22.551 -5.049 1.00 82.25 525 GLY A N 1
ATOM 3904 C CA . GLY A 1 525 ? -2.288 -21.359 -5.012 1.00 82.25 525 GLY A CA 1
ATOM 3905 C C . GLY A 1 525 ? -1.356 -21.318 -3.805 1.00 82.25 525 GLY A C 1
ATOM 3906 O O . GLY A 1 525 ? -1.655 -21.878 -2.752 1.00 82.25 525 GLY A O 1
ATOM 3907 N N . GLY A 1 526 ? -0.224 -20.629 -3.954 1.00 85.00 526 GLY A N 1
ATOM 3908 C CA . GLY A 1 526 ? 0.644 -20.292 -2.826 1.00 85.00 526 GLY A CA 1
ATOM 3909 C C . GLY A 1 526 ? 0.098 -19.146 -1.975 1.00 85.00 526 GLY A C 1
ATOM 3910 O O . GLY A 1 526 ? -0.902 -18.516 -2.340 1.00 85.00 526 GLY A O 1
ATOM 3911 N N . PRO A 1 527 ? 0.768 -18.827 -0.856 1.00 88.38 527 PRO A N 1
ATOM 3912 C CA . PRO A 1 527 ? 0.358 -17.727 0.009 1.00 88.38 527 PRO A CA 1
ATOM 3913 C C . PRO A 1 527 ? 0.318 -16.406 -0.775 1.00 88.38 527 PRO A C 1
ATOM 3915 O O . PRO A 1 527 ? 1.177 -16.141 -1.614 1.00 88.38 527 PRO A O 1
ATOM 3918 N N . GLY A 1 528 ? -0.724 -15.600 -0.562 1.00 90.94 528 GLY A N 1
ATOM 3919 C CA . GLY A 1 528 ? -0.924 -14.326 -1.265 1.00 90.94 528 GLY A CA 1
ATOM 3920 C C . GLY A 1 528 ? -1.275 -14.426 -2.759 1.00 90.94 528 GLY A C 1
ATOM 3921 O O . GLY A 1 528 ? -1.447 -13.396 -3.408 1.00 90.94 528 GLY A O 1
ATOM 3922 N N . THR A 1 529 ? -1.404 -15.634 -3.323 1.00 91.62 529 THR A N 1
ATOM 3923 C CA . THR A 1 529 ? -1.745 -15.828 -4.743 1.00 91.62 529 THR A CA 1
ATOM 3924 C C . THR A 1 529 ? -3.233 -15.588 -4.980 1.00 91.62 529 THR A C 1
ATOM 3926 O O . THR A 1 529 ? -4.073 -16.172 -4.298 1.00 91.62 529 THR A O 1
ATOM 3929 N N . LYS A 1 530 ? -3.576 -14.791 -5.996 1.00 92.31 530 LYS A N 1
ATOM 3930 C CA . LYS A 1 530 ? -4.963 -14.503 -6.398 1.00 92.31 530 LYS A CA 1
ATOM 3931 C C . LYS A 1 530 ? -5.271 -15.022 -7.803 1.00 92.31 530 LYS A C 1
ATOM 3933 O O . LYS A 1 530 ? -4.384 -15.126 -8.645 1.00 92.31 530 LYS A O 1
ATOM 3938 N N . LYS A 1 531 ? -6.545 -15.301 -8.075 1.00 91.62 531 LYS A N 1
ATOM 3939 C CA . LYS A 1 531 ? -7.049 -15.616 -9.417 1.00 91.62 531 LYS A CA 1
ATOM 3940 C C . LYS A 1 531 ? -6.947 -14.389 -10.346 1.00 91.62 531 LYS A C 1
ATOM 3942 O O . LYS A 1 531 ? -7.092 -13.256 -9.871 1.00 91.62 531 LYS A O 1
ATOM 3947 N N . PRO A 1 532 ? -6.755 -14.587 -11.665 1.00 88.62 532 PRO A N 1
ATOM 3948 C CA . PRO A 1 532 ? -6.865 -13.511 -12.651 1.00 88.62 532 PRO A CA 1
ATOM 3949 C C . PRO A 1 532 ? -8.224 -12.803 -12.575 1.00 88.62 532 PRO A C 1
ATOM 3951 O O . PRO A 1 532 ? -9.233 -13.436 -12.265 1.00 88.62 532 PRO A O 1
ATOM 3954 N N . GLY A 1 533 ? -8.259 -11.502 -12.872 1.00 88.12 533 GLY A N 1
ATOM 3955 C CA . GLY A 1 533 ? -9.490 -10.695 -12.838 1.00 88.12 533 GLY A CA 1
ATOM 3956 C C . GLY A 1 533 ? -9.865 -10.110 -11.471 1.00 88.12 533 GLY A C 1
ATOM 3957 O O . GLY A 1 533 ? -10.770 -9.287 -11.390 1.00 88.12 533 GLY A O 1
ATOM 3958 N N . PHE A 1 534 ? -9.172 -10.493 -10.395 1.00 91.00 534 PHE A N 1
ATOM 3959 C CA . PHE A 1 534 ? -9.406 -9.948 -9.055 1.00 91.00 534 PHE A CA 1
ATOM 3960 C C . PHE A 1 534 ? -8.292 -8.986 -8.644 1.00 91.00 534 PHE A C 1
ATOM 3962 O O . PHE A 1 534 ? -7.119 -9.224 -8.942 1.00 91.00 534 PHE A O 1
ATOM 3969 N N . LYS A 1 535 ? -8.639 -7.916 -7.919 1.00 89.81 535 LYS A N 1
ATOM 3970 C CA . LYS A 1 535 ? -7.663 -6.946 -7.387 1.00 89.81 535 LYS A CA 1
ATOM 3971 C C . LYS A 1 535 ? -6.827 -7.547 -6.255 1.00 89.81 535 LYS A C 1
ATOM 3973 O O . LYS A 1 535 ? -5.625 -7.305 -6.167 1.00 89.81 535 LYS A O 1
ATOM 3978 N N . ASN A 1 536 ? -7.447 -8.377 -5.425 1.00 92.19 536 ASN A N 1
ATOM 3979 C CA . ASN A 1 536 ? -6.856 -8.954 -4.224 1.00 92.19 536 ASN A CA 1
ATOM 3980 C C . ASN A 1 536 ? -7.480 -10.319 -3.886 1.00 92.19 536 ASN A C 1
ATOM 3982 O O . ASN A 1 536 ? -8.464 -10.756 -4.488 1.00 92.19 536 ASN A O 1
ATOM 3986 N N . THR A 1 537 ? -6.880 -10.994 -2.913 1.00 93.75 537 THR A N 1
ATOM 3987 C CA . THR A 1 537 ? -7.475 -12.104 -2.171 1.00 93.75 537 THR A CA 1
ATOM 3988 C C . THR A 1 537 ? -7.255 -11.869 -0.689 1.00 93.75 537 THR A C 1
ATOM 3990 O O . THR A 1 537 ? -6.206 -11.362 -0.290 1.00 93.75 537 THR A O 1
ATOM 3993 N N . CYS A 1 538 ? -8.205 -12.292 0.131 1.00 94.25 538 CYS A N 1
ATOM 3994 C CA . CYS A 1 538 ? -7.953 -12.440 1.551 1.00 94.25 538 CYS A CA 1
ATOM 3995 C C . CYS A 1 538 ? -6.923 -13.555 1.819 1.00 94.25 538 CYS A C 1
ATOM 3997 O O . CYS A 1 538 ? -6.940 -14.585 1.133 1.00 94.25 538 CYS A O 1
ATOM 3999 N N . VAL A 1 539 ? -6.039 -13.344 2.800 1.00 93.19 539 VAL A N 1
ATOM 4000 C CA . VAL A 1 539 ? -4.992 -14.292 3.222 1.00 93.19 539 VAL A CA 1
ATOM 4001 C C . VAL A 1 539 ? -5.151 -14.784 4.661 1.00 93.19 539 VAL A C 1
ATOM 4003 O O . VAL A 1 539 ? -4.759 -15.912 4.943 1.00 93.19 539 VAL A O 1
ATOM 4006 N N . SER A 1 540 ? -5.765 -14.000 5.551 1.00 90.44 540 SER A N 1
ATOM 4007 C CA . SER A 1 540 ? -6.075 -14.406 6.928 1.00 90.44 540 SER A CA 1
ATOM 4008 C C . SER A 1 540 ? -7.352 -13.724 7.433 1.00 90.44 540 SER A C 1
ATOM 4010 O O . SER A 1 540 ? -7.741 -12.664 6.942 1.00 90.44 540 SER A O 1
ATOM 4012 N N . ASN A 1 541 ? -8.045 -14.378 8.375 1.00 89.44 541 ASN A N 1
ATOM 4013 C CA . ASN A 1 541 ? -9.356 -13.966 8.908 1.00 89.44 541 ASN A CA 1
ATOM 4014 C C . ASN A 1 541 ? -10.451 -13.740 7.844 1.00 89.44 541 ASN A C 1
ATOM 4016 O O . ASN A 1 541 ? -11.292 -12.862 7.972 1.00 89.44 541 ASN A O 1
ATOM 4020 N N . CYS A 1 542 ? -10.479 -14.556 6.790 1.00 89.75 542 CYS A N 1
ATOM 4021 C CA . CYS A 1 542 ? -11.330 -14.324 5.613 1.00 89.75 542 CYS A CA 1
ATOM 4022 C C . CYS A 1 542 ? -12.826 -14.618 5.788 1.00 89.75 542 CYS A C 1
ATOM 4024 O O . CYS A 1 542 ? -13.606 -14.401 4.860 1.00 89.75 542 CYS A O 1
ATOM 4026 N N . ASN A 1 543 ? -13.243 -15.154 6.936 1.00 79.31 543 ASN A N 1
ATOM 4027 C CA . ASN A 1 543 ? -14.648 -15.465 7.175 1.00 79.31 543 ASN A CA 1
ATOM 4028 C C . ASN A 1 543 ? -15.375 -14.247 7.771 1.00 79.31 543 ASN A C 1
ATOM 4030 O O . ASN A 1 543 ? -14.868 -13.607 8.685 1.00 79.31 543 ASN A O 1
ATOM 4034 N N . ARG A 1 544 ? -16.579 -13.964 7.265 1.00 77.25 544 ARG A N 1
ATOM 4035 C CA . ARG A 1 544 ? -17.485 -12.907 7.749 1.00 77.25 544 ARG A CA 1
ATOM 4036 C C . ARG A 1 544 ? -18.774 -13.454 8.360 1.00 77.25 544 ARG A C 1
ATOM 4038 O O . ARG A 1 544 ? -19.681 -12.688 8.666 1.00 77.25 544 ARG A O 1
ATOM 4045 N N . GLU A 1 545 ? -18.894 -14.771 8.475 1.00 77.31 545 GLU A N 1
ATOM 4046 C CA . GLU A 1 545 ? -20.030 -15.400 9.131 1.00 77.31 545 GLU A CA 1
ATOM 4047 C C . GLU A 1 545 ? -20.073 -14.990 10.603 1.00 77.31 545 GLU A C 1
ATOM 4049 O O . GLU A 1 545 ? -19.059 -15.002 11.309 1.00 77.31 545 GLU A O 1
ATOM 4054 N N . ILE A 1 546 ? -21.272 -14.638 11.064 1.00 74.38 546 ILE A N 1
ATOM 4055 C CA . ILE A 1 546 ? -21.523 -14.386 12.478 1.00 74.38 546 ILE A CA 1
ATOM 4056 C C . ILE A 1 546 ? -21.325 -15.713 13.209 1.00 74.38 546 ILE A C 1
ATOM 4058 O O . ILE A 1 546 ? -22.030 -16.688 12.953 1.00 74.38 546 ILE A O 1
ATOM 4062 N N . LYS A 1 547 ? -20.351 -15.756 14.120 1.00 70.38 547 LYS A N 1
ATOM 4063 C CA . LYS A 1 547 ? -20.164 -16.907 15.002 1.00 70.38 547 LYS A CA 1
ATOM 4064 C C . LYS A 1 547 ? -21.175 -16.837 16.137 1.00 70.38 547 LYS A C 1
ATOM 4066 O O . LYS A 1 547 ? -21.056 -16.004 17.033 1.00 70.38 547 LYS A O 1
ATOM 4071 N N . GLU A 1 548 ? -22.158 -17.727 16.102 1.00 70.81 548 GLU A N 1
ATOM 4072 C CA . GLU A 1 548 ? -23.050 -17.958 17.234 1.00 70.81 548 GLU A CA 1
ATOM 4073 C C . GLU A 1 548 ? -22.275 -18.691 18.334 1.00 70.81 548 GLU A C 1
ATOM 4075 O O . GLU A 1 548 ? -21.931 -19.862 18.194 1.00 70.81 548 GLU A O 1
ATOM 4080 N N . ASN A 1 549 ? -21.955 -17.993 19.425 1.00 65.50 549 ASN A N 1
ATOM 4081 C CA . ASN A 1 549 ? -21.125 -18.567 20.487 1.00 65.50 549 ASN A CA 1
ATOM 4082 C C . ASN A 1 549 ? -21.938 -19.354 21.534 1.00 65.50 549 ASN A C 1
ATOM 4084 O O . ASN A 1 549 ? -21.370 -20.222 22.195 1.00 65.50 549 ASN A O 1
ATOM 4088 N N . SER A 1 550 ? -23.238 -19.071 21.707 1.00 73.69 550 SER A N 1
ATOM 4089 C CA . SER A 1 550 ? -24.021 -19.645 22.821 1.00 73.69 550 SER A CA 1
ATOM 4090 C C . SER A 1 550 ? -25.557 -19.588 22.689 1.00 73.69 550 SER A C 1
ATOM 4092 O O . SER A 1 550 ? -26.245 -19.850 23.671 1.00 73.69 550 SER A O 1
ATOM 4094 N N . GLY A 1 551 ? -26.117 -19.275 21.513 1.00 76.88 551 GLY A N 1
ATOM 4095 C CA . GLY A 1 551 ? -27.568 -19.060 21.345 1.00 76.88 551 GLY A CA 1
ATOM 4096 C C . GLY A 1 551 ? -28.061 -17.694 21.865 1.00 76.88 551 GLY A C 1
ATOM 4097 O O . GLY A 1 551 ? -27.241 -16.878 22.298 1.00 76.88 551 GLY A O 1
ATOM 4098 N N . PRO A 1 552 ? -29.375 -17.396 21.772 1.00 79.62 552 PRO A N 1
ATOM 4099 C CA . PRO A 1 552 ? -29.940 -16.131 22.246 1.00 79.62 552 PRO A CA 1
ATOM 4100 C C . PRO A 1 552 ? -29.892 -16.030 23.781 1.00 79.62 552 PRO A C 1
ATOM 4102 O O . PRO A 1 552 ? -29.983 -17.057 24.455 1.00 79.62 552 PRO A O 1
ATOM 4105 N N . PRO A 1 553 ? -29.772 -14.814 24.348 1.00 79.56 553 PRO A N 1
ATOM 4106 C CA . PRO A 1 553 ? -29.844 -14.623 25.792 1.00 79.56 553 PRO A CA 1
ATOM 4107 C C . PRO A 1 553 ? -31.255 -14.919 26.323 1.00 79.56 553 PRO A C 1
ATOM 4109 O O . PRO A 1 553 ? -32.238 -14.784 25.591 1.00 79.56 553 PRO A O 1
ATOM 4112 N N . ASP A 1 554 ? -31.352 -15.253 27.613 1.00 83.12 554 ASP A N 1
ATOM 4113 C CA . ASP A 1 554 ? -32.636 -15.487 28.293 1.00 83.12 554 ASP A CA 1
ATOM 4114 C C . ASP A 1 554 ? -33.534 -14.236 28.286 1.00 83.12 554 ASP A C 1
ATOM 4116 O O . ASP A 1 554 ? -34.758 -14.337 28.210 1.00 83.12 554 ASP A O 1
ATOM 4120 N N . GLU A 1 555 ? -32.926 -13.045 28.322 1.00 82.69 555 GLU A N 1
ATOM 4121 C CA . GLU A 1 555 ? -33.611 -11.755 28.255 1.00 82.69 555 GLU A CA 1
ATOM 4122 C C . GLU A 1 555 ? -32.823 -10.755 27.398 1.00 82.69 555 GLU A C 1
ATOM 4124 O O . GLU A 1 555 ? -31.590 -10.737 27.396 1.00 82.69 555 GLU A O 1
ATOM 4129 N N . PHE A 1 556 ? -33.541 -9.875 26.695 1.00 86.06 556 PHE A N 1
ATOM 4130 C CA . PHE A 1 556 ? -32.947 -8.776 25.935 1.00 86.06 556 PHE A CA 1
ATOM 4131 C C . PHE A 1 556 ? -33.030 -7.464 26.720 1.00 86.06 556 PHE A C 1
ATOM 4133 O O . PHE A 1 556 ? -34.090 -7.073 27.209 1.00 86.06 556 PHE A O 1
ATOM 4140 N N . GLY A 1 557 ? -31.915 -6.737 26.788 1.00 87.94 557 GLY A N 1
ATOM 4141 C CA . GLY A 1 557 ? -31.919 -5.348 27.237 1.00 87.94 557 GLY A CA 1
ATOM 4142 C C . GLY A 1 557 ? -32.455 -4.420 26.146 1.00 87.94 557 GLY A C 1
ATOM 4143 O O . GLY A 1 557 ? -32.050 -4.533 24.991 1.00 87.94 557 GLY A O 1
ATOM 4144 N N . ARG A 1 558 ? -33.323 -3.467 26.505 1.00 92.81 558 ARG A N 1
ATOM 4145 C CA . ARG A 1 558 ? -33.730 -2.364 25.626 1.00 92.81 558 ARG A CA 1
ATOM 4146 C C . ARG A 1 558 ? -33.328 -1.052 26.281 1.00 92.81 558 ARG A C 1
ATOM 4148 O O . ARG A 1 558 ? -33.782 -0.741 27.380 1.00 92.81 558 ARG A O 1
ATOM 4155 N N . ILE A 1 559 ? -32.450 -0.311 25.620 1.00 93.50 559 ILE A N 1
ATOM 4156 C CA . ILE A 1 559 ? -31.785 0.860 26.194 1.00 93.50 559 ILE A CA 1
ATOM 4157 C C . ILE A 1 559 ? -32.279 2.119 25.486 1.00 93.50 559 ILE A C 1
ATOM 4159 O O . ILE A 1 559 ? -32.227 2.187 24.260 1.00 93.50 559 ILE A O 1
ATOM 4163 N N . GLY A 1 560 ? -32.761 3.094 26.254 1.00 95.00 560 GLY A N 1
ATOM 4164 C CA . GLY A 1 560 ? -33.154 4.414 25.762 1.00 95.00 560 GLY A CA 1
ATOM 4165 C C . GLY A 1 560 ? -32.200 5.485 26.278 1.00 95.00 560 GLY A C 1
ATOM 4166 O O . GLY A 1 560 ? -31.840 5.459 27.452 1.00 95.00 560 GLY A O 1
ATOM 4167 N N . TYR A 1 561 ? -31.784 6.419 25.426 1.00 95.06 561 TYR A N 1
ATOM 4168 C CA . TYR A 1 561 ? -31.073 7.622 25.862 1.00 95.06 561 TYR A CA 1
ATOM 4169 C C . TYR A 1 561 ? -32.090 8.743 26.074 1.00 95.06 561 TYR A C 1
ATOM 4171 O O . TYR A 1 561 ? -32.845 9.093 25.171 1.00 95.06 561 TYR A O 1
ATOM 4179 N N . TYR A 1 562 ? -32.112 9.285 27.285 1.00 96.56 562 TYR A N 1
ATOM 4180 C CA . TYR A 1 562 ? -32.854 10.476 27.645 1.00 96.56 562 TYR A CA 1
ATOM 4181 C C . TYR A 1 562 ? -31.971 11.700 27.402 1.00 96.56 562 TYR A C 1
ATOM 4183 O O . TYR A 1 562 ? -31.022 11.969 28.144 1.00 96.56 562 TYR A O 1
ATOM 4191 N N . GLU A 1 563 ? -32.288 12.411 26.328 1.00 94.00 563 GLU A N 1
ATOM 4192 C CA . GLU A 1 563 ? -31.607 13.613 25.859 1.00 94.00 563 GLU A CA 1
ATOM 4193 C C . GLU A 1 563 ? -31.917 14.797 26.794 1.00 94.00 563 GLU A C 1
ATOM 4195 O O . GLU A 1 563 ? -32.857 15.557 26.572 1.00 94.00 563 GLU A O 1
ATOM 4200 N N . ALA A 1 564 ? -31.150 14.957 27.876 1.00 92.88 564 ALA A N 1
ATOM 4201 C CA . ALA A 1 564 ? -31.429 15.940 28.927 1.00 92.88 564 ALA A CA 1
ATOM 4202 C C . ALA A 1 564 ? -31.399 17.393 28.417 1.00 92.88 564 ALA A C 1
ATOM 4204 O O . ALA A 1 564 ? -32.134 18.247 28.913 1.00 92.88 564 ALA A O 1
ATOM 4205 N N . PHE A 1 565 ? -30.593 17.664 27.389 1.00 89.50 565 PHE A N 1
ATOM 4206 C CA . PHE A 1 565 ? -30.548 18.949 26.685 1.00 89.50 565 PHE A CA 1
ATOM 4207 C C . PHE A 1 565 ? -31.750 19.191 25.758 1.00 89.50 565 PHE A C 1
ATOM 4209 O O . PHE A 1 565 ? -31.954 20.306 25.286 1.00 89.50 565 PHE A O 1
ATOM 4216 N N . GLY A 1 566 ? -32.606 18.189 25.537 1.00 91.56 566 GLY A N 1
ATOM 4217 C CA . GLY A 1 566 ? -33.880 18.357 24.840 1.00 91.56 566 GLY A CA 1
ATOM 4218 C C . GLY A 1 566 ? -34.827 19.337 25.545 1.00 91.56 566 GLY A C 1
ATOM 4219 O O . GLY A 1 566 ? -35.680 19.930 24.889 1.00 91.56 566 GLY A O 1
ATOM 4220 N N . MET A 1 567 ? -34.641 19.571 26.850 1.00 90.62 567 MET A N 1
ATOM 4221 C CA . MET A 1 567 ? -35.405 20.564 27.615 1.00 90.62 567 MET A CA 1
ATOM 4222 C C . MET A 1 567 ? -35.109 22.015 27.212 1.00 90.62 567 MET A C 1
ATOM 4224 O O . MET A 1 567 ? -35.926 22.890 27.484 1.00 90.62 567 MET A O 1
ATOM 4228 N N . ASP A 1 568 ? -33.992 22.271 26.528 1.00 89.00 568 ASP A N 1
ATOM 4229 C CA . ASP A 1 568 ? -33.637 23.609 26.040 1.00 89.00 568 ASP A CA 1
ATOM 4230 C C . ASP A 1 568 ? -34.362 23.958 24.721 1.00 89.00 568 ASP A C 1
ATOM 4232 O O . ASP A 1 568 ? -34.278 25.086 24.232 1.00 89.00 568 ASP A O 1
ATOM 4236 N N . ARG A 1 569 ? -35.087 22.999 24.123 1.00 90.44 569 ARG A N 1
ATOM 4237 C CA . ARG A 1 569 ? -35.849 23.188 22.878 1.00 90.44 569 ARG A CA 1
ATOM 4238 C C . ARG A 1 569 ? -37.149 23.945 23.129 1.00 90.44 569 ARG A C 1
ATOM 4240 O O . ARG A 1 569 ? -37.794 23.764 24.155 1.00 90.44 569 ARG A O 1
ATOM 4247 N N . GLU A 1 570 ? -37.609 24.709 22.138 1.00 92.81 570 GLU A N 1
ATOM 4248 C CA . GLU A 1 570 ? -38.899 25.419 22.208 1.00 92.81 570 GLU A CA 1
ATOM 4249 C C . GLU A 1 570 ? -40.120 24.477 22.208 1.00 92.81 570 GLU A C 1
ATOM 4251 O O . GLU A 1 570 ? -41.186 24.833 22.706 1.00 92.81 570 GLU A O 1
ATOM 4256 N N . CYS A 1 571 ? -39.989 23.279 21.631 1.00 92.19 571 CYS A N 1
ATOM 4257 C CA . CYS A 1 571 ? -41.040 22.265 21.563 1.00 92.19 571 CYS A CA 1
ATOM 4258 C C . CYS A 1 571 ? -40.438 20.852 21.522 1.00 92.19 571 CYS A C 1
ATOM 4260 O O . CYS A 1 571 ? -39.219 20.698 21.471 1.00 92.19 571 CYS A O 1
ATOM 4262 N N . LEU A 1 572 ? -41.298 19.822 21.542 1.00 91.50 572 LEU A N 1
ATOM 4263 C CA . LEU A 1 572 ? -40.892 18.407 21.609 1.00 91.50 572 LEU A CA 1
ATOM 4264 C C . LEU A 1 572 ? -40.001 18.099 22.825 1.00 91.50 572 LEU A C 1
ATOM 4266 O O . LEU A 1 572 ? -39.129 17.234 22.772 1.00 91.50 572 LEU A O 1
ATOM 4270 N N . GLN A 1 573 ? -40.238 18.820 23.922 1.00 93.31 573 GLN A N 1
ATOM 4271 C CA . GLN A 1 573 ? -39.663 18.499 25.219 1.00 93.31 573 GLN A CA 1
ATOM 4272 C C . GLN A 1 573 ? -40.294 17.201 25.727 1.00 93.31 573 GLN A C 1
ATOM 4274 O O . GLN A 1 573 ? -41.514 17.029 25.665 1.00 93.31 573 GLN A O 1
ATOM 4279 N N . LEU A 1 574 ? -39.460 16.300 26.230 1.00 94.06 574 LEU A N 1
ATOM 4280 C CA . LEU A 1 574 ? -39.885 15.064 26.870 1.00 94.06 574 LEU A CA 1
ATOM 4281 C C . LEU A 1 574 ? -39.480 15.154 28.335 1.00 94.06 574 LEU A C 1
ATOM 4283 O O . LEU A 1 574 ? -38.292 15.230 28.622 1.00 94.06 574 LEU A O 1
ATOM 4287 N N . GLU A 1 575 ? -40.446 15.158 29.250 1.00 95.94 575 GLU A N 1
ATOM 4288 C CA . GLU A 1 575 ? -40.143 15.106 30.681 1.00 95.94 575 GLU A CA 1
ATOM 4289 C C . GLU A 1 575 ? -39.615 13.716 31.061 1.00 95.94 575 GLU A C 1
ATOM 4291 O O . GLU A 1 575 ? -40.076 12.694 30.546 1.00 95.94 575 GLU A O 1
ATOM 4296 N N . ALA A 1 576 ? -38.676 13.650 32.006 1.00 96.50 576 ALA A N 1
ATOM 4297 C CA . ALA A 1 576 ? -38.022 12.395 32.375 1.00 96.50 576 ALA A CA 1
ATOM 4298 C C . ALA A 1 576 ? -39.013 11.350 32.897 1.00 96.50 576 ALA A C 1
ATOM 4300 O O . ALA A 1 576 ? -38.849 10.166 32.617 1.00 96.50 576 ALA A O 1
ATOM 4301 N N . LYS A 1 577 ? -40.067 11.773 33.609 1.00 96.12 577 LYS A N 1
ATOM 4302 C CA . LYS A 1 577 ? -41.122 10.874 34.108 1.00 96.12 577 LYS A CA 1
ATOM 4303 C C . LYS A 1 577 ? -41.886 10.155 32.985 1.00 96.12 577 LYS A C 1
ATOM 4305 O O . LYS A 1 577 ? -42.456 9.096 33.233 1.00 96.12 577 LYS A O 1
ATOM 4310 N N . ASP A 1 578 ? -41.884 10.725 31.779 1.00 95.69 578 ASP A N 1
ATOM 4311 C CA . ASP A 1 578 ? -42.612 10.230 30.611 1.00 95.69 578 ASP A CA 1
ATOM 4312 C C . ASP A 1 578 ? -41.697 9.465 29.630 1.00 95.69 578 ASP A C 1
ATOM 4314 O O . ASP A 1 578 ? -42.152 8.990 28.588 1.00 95.69 578 ASP A O 1
ATOM 4318 N N . ALA A 1 579 ? -40.413 9.285 29.971 1.00 94.50 579 ALA A N 1
ATOM 4319 C CA . ALA A 1 579 ? -39.399 8.696 29.092 1.00 94.50 579 ALA A CA 1
ATOM 4320 C C . ALA A 1 579 ? -39.616 7.206 28.752 1.00 94.50 579 ALA A C 1
ATOM 4322 O O . ALA A 1 579 ? -39.029 6.714 27.791 1.00 94.50 579 ALA A O 1
ATOM 4323 N N . ASN A 1 580 ? -40.445 6.482 29.514 1.00 95.62 580 ASN A N 1
ATOM 4324 C CA . ASN A 1 580 ? -40.745 5.062 29.279 1.00 95.62 580 ASN A CA 1
ATOM 4325 C C . ASN A 1 580 ? -42.211 4.703 29.574 1.00 95.62 580 ASN A C 1
ATOM 4327 O O . ASN A 1 580 ? -42.507 3.723 30.255 1.00 95.62 580 ASN A O 1
ATOM 4331 N N . THR A 1 581 ? -43.158 5.515 29.103 1.00 92.75 581 THR A N 1
ATOM 4332 C CA . THR A 1 581 ? -44.595 5.296 29.378 1.00 92.75 581 THR A CA 1
ATOM 4333 C C . THR A 1 581 ? -45.143 3.975 28.832 1.00 92.75 581 THR A C 1
ATOM 4335 O O . THR A 1 581 ? -46.095 3.439 29.398 1.00 92.75 581 THR A O 1
ATOM 4338 N N . ASP A 1 582 ? -44.542 3.421 27.775 1.00 92.62 582 ASP A N 1
ATOM 4339 C CA . ASP A 1 582 ? -44.910 2.112 27.223 1.00 92.62 582 ASP A CA 1
ATOM 4340 C C . ASP A 1 582 ? -44.265 0.926 27.967 1.00 92.62 582 ASP A C 1
ATOM 4342 O O . ASP A 1 582 ? -44.602 -0.228 27.698 1.00 92.62 582 ASP A O 1
ATOM 4346 N N . GLY A 1 583 ? -43.361 1.202 28.917 1.00 92.06 583 GLY A N 1
ATOM 4347 C CA . GLY A 1 583 ? -42.651 0.203 29.713 1.00 92.06 583 GLY A CA 1
ATOM 4348 C C . GLY A 1 583 ? -41.680 -0.660 28.909 1.00 92.06 583 GLY A C 1
ATOM 4349 O O . GLY A 1 583 ? -41.257 -1.710 29.390 1.00 92.06 583 GLY A O 1
ATOM 4350 N N . SER A 1 584 ? -41.355 -0.274 27.675 1.00 93.62 584 SER A N 1
ATOM 4351 C CA . SER A 1 584 ? -40.620 -1.139 26.762 1.00 93.62 584 SER A CA 1
ATOM 4352 C C . SER A 1 584 ? -39.112 -1.133 27.005 1.00 93.62 584 SER A C 1
ATOM 4354 O O . SER A 1 584 ? -38.444 -2.131 26.718 1.00 93.62 584 SER A O 1
ATOM 4356 N N . TYR A 1 585 ? -38.566 -0.039 27.540 1.00 95.81 585 TYR A N 1
ATOM 4357 C CA . TYR A 1 585 ? -37.155 0.074 27.894 1.00 95.81 585 TYR A CA 1
ATOM 4358 C C . TYR A 1 585 ? -36.858 -0.578 29.247 1.00 95.81 585 TYR A C 1
ATOM 4360 O O . TYR A 1 585 ? -37.614 -0.440 30.204 1.00 95.81 585 TYR A O 1
ATOM 4368 N N . THR A 1 586 ? -35.718 -1.263 29.339 1.00 95.19 586 THR A N 1
ATOM 4369 C CA . THR A 1 586 ? -35.208 -1.847 30.589 1.00 95.19 586 THR A CA 1
ATOM 4370 C C . THR A 1 586 ? -34.171 -0.949 31.268 1.00 95.19 586 THR A C 1
ATOM 4372 O O . THR A 1 586 ? -33.976 -1.037 32.482 1.00 95.19 586 THR A O 1
ATOM 4375 N N . HIS A 1 587 ? -33.511 -0.081 30.495 1.00 96.25 587 HIS A N 1
ATOM 4376 C CA . HIS A 1 587 ? -32.543 0.905 30.974 1.00 96.25 587 HIS A CA 1
ATOM 4377 C C . HIS A 1 587 ? -32.823 2.259 30.317 1.00 96.25 587 HIS A C 1
ATOM 4379 O O . HIS A 1 587 ? -33.052 2.316 29.106 1.00 96.25 587 HIS A O 1
ATOM 4385 N N . ILE A 1 588 ? -32.727 3.337 31.095 1.00 97.94 588 ILE A N 1
ATOM 4386 C CA . ILE A 1 588 ? -32.744 4.712 30.589 1.00 97.94 588 ILE A CA 1
ATOM 4387 C C . ILE A 1 588 ? -31.423 5.385 30.972 1.00 97.94 588 ILE A C 1
ATOM 4389 O O . ILE A 1 588 ? -31.038 5.413 32.143 1.00 97.94 588 ILE A O 1
ATOM 4393 N N . HIS A 1 589 ? -30.719 5.902 29.969 1.00 97.75 589 HIS A N 1
ATOM 4394 C CA . HIS A 1 589 ? -29.439 6.590 30.098 1.00 97.75 589 HIS A CA 1
ATOM 4395 C C . HIS A 1 589 ? -29.651 8.100 30.100 1.00 97.75 589 HIS A C 1
ATOM 4397 O O . HIS A 1 589 ? -30.229 8.633 29.163 1.00 97.75 589 HIS A O 1
ATOM 4403 N N . TRP A 1 590 ? -29.165 8.800 31.118 1.00 98.12 590 TRP A N 1
ATOM 4404 C CA . TRP A 1 590 ? -29.114 10.258 31.126 1.00 98.12 590 TRP A CA 1
ATOM 4405 C C . TRP A 1 590 ? -27.977 10.751 30.229 1.00 98.12 590 TRP A C 1
ATOM 4407 O O . TRP A 1 590 ? -26.810 10.492 30.533 1.00 98.12 590 TRP A O 1
ATOM 4417 N N . ALA A 1 591 ? -28.313 11.487 29.171 1.00 96.00 591 ALA A N 1
ATOM 4418 C CA . ALA A 1 591 ? -27.372 12.035 28.201 1.00 96.00 591 ALA A CA 1
ATOM 4419 C C . ALA A 1 591 ? -27.422 13.577 28.225 1.00 96.00 591 ALA A C 1
ATOM 4421 O O . ALA A 1 591 ? -28.418 14.169 27.815 1.00 96.00 591 ALA A O 1
ATOM 4422 N N . PHE A 1 592 ? -26.413 14.284 28.735 1.00 95.81 592 PHE A N 1
ATOM 4423 C CA . PHE A 1 592 ? -25.181 13.787 29.364 1.00 95.81 592 PHE A CA 1
ATOM 4424 C C . PHE A 1 592 ? -24.915 14.490 30.701 1.00 95.81 592 PHE A C 1
ATOM 4426 O O . PHE A 1 592 ? -25.406 15.590 30.965 1.00 95.81 592 PHE A O 1
ATOM 4433 N N . ALA A 1 593 ? -24.153 13.831 31.574 1.00 97.00 593 ALA A N 1
ATOM 4434 C CA . ALA A 1 593 ? -23.550 14.475 32.735 1.00 97.00 593 ALA A CA 1
ATOM 4435 C C . ALA A 1 593 ? -22.172 15.040 32.368 1.00 97.00 593 ALA A C 1
ATOM 4437 O O . ALA A 1 593 ? -21.386 14.394 31.675 1.00 97.00 593 ALA A O 1
ATOM 4438 N N . SER A 1 594 ? -21.863 16.228 32.882 1.00 95.81 594 SER A N 1
ATOM 4439 C CA . SER A 1 594 ? -20.573 16.889 32.679 1.00 95.81 594 SER A CA 1
ATOM 4440 C C . SER A 1 594 ? -19.537 16.416 33.704 1.00 95.81 594 SER A C 1
ATOM 4442 O O . SER A 1 594 ? -19.884 15.906 34.771 1.00 95.81 594 SER A O 1
ATOM 4444 N N . ILE A 1 595 ? -18.254 16.636 33.415 1.00 97.88 595 ILE A N 1
ATOM 4445 C CA . ILE A 1 595 ? -17.141 16.375 34.340 1.00 97.88 595 ILE A CA 1
ATOM 4446 C C . ILE A 1 595 ? -16.572 17.719 34.808 1.00 97.88 595 ILE A C 1
ATOM 4448 O O . ILE A 1 595 ? -16.154 18.529 33.985 1.00 97.88 595 ILE A O 1
ATOM 4452 N N . ASP A 1 596 ? -16.521 17.964 36.119 1.00 96.88 596 ASP A N 1
ATOM 4453 C CA . ASP A 1 596 ? -15.847 19.149 36.666 1.00 96.88 596 ASP A CA 1
ATOM 4454 C C . ASP A 1 596 ? -14.320 19.007 36.481 1.00 96.88 596 ASP A C 1
ATOM 4456 O O . ASP A 1 596 ? -13.711 18.128 37.100 1.00 96.88 596 ASP A O 1
ATOM 4460 N N . PRO A 1 597 ? -13.662 19.869 35.682 1.00 95.88 597 PRO A N 1
ATOM 4461 C CA . PRO A 1 597 ? -12.241 19.729 35.362 1.00 95.88 597 PRO A CA 1
ATOM 4462 C C . PRO A 1 597 ? -11.304 20.033 36.542 1.00 95.88 597 PRO A C 1
ATOM 4464 O O . PRO A 1 597 ? -10.095 19.850 36.425 1.00 95.88 597 PRO A O 1
ATOM 4467 N N . LYS A 1 598 ? -11.814 20.530 37.678 1.00 95.25 598 LYS A N 1
ATOM 4468 C CA . LYS A 1 598 ? -10.990 20.844 38.860 1.00 95.25 598 LYS A CA 1
ATOM 4469 C C . LYS A 1 598 ? -10.880 19.680 39.832 1.00 95.25 598 LYS A C 1
ATOM 4471 O O . LYS A 1 598 ? -9.879 19.560 40.534 1.00 95.25 598 LYS A O 1
ATOM 4476 N N . ASN A 1 599 ? -11.931 18.876 39.939 1.00 96.31 599 ASN A N 1
ATOM 4477 C CA . ASN A 1 599 ? -12.033 17.819 40.948 1.00 96.31 599 ASN A CA 1
ATOM 4478 C C . ASN A 1 599 ? -12.502 16.472 40.381 1.00 96.31 599 ASN A C 1
ATOM 4480 O O . ASN A 1 599 ? -12.583 15.504 41.139 1.00 96.31 599 ASN A O 1
ATOM 4484 N N . TRP A 1 600 ? -12.774 16.406 39.074 1.00 97.69 600 TRP A N 1
ATOM 4485 C CA . TRP A 1 600 ? -13.171 15.209 38.334 1.00 97.69 600 TRP A CA 1
ATOM 4486 C C . TRP A 1 600 ? -14.457 14.583 38.869 1.00 97.69 600 TRP A C 1
ATOM 4488 O O . TRP A 1 600 ? -14.573 13.361 38.943 1.00 97.69 600 TRP A O 1
ATOM 4498 N N . LYS A 1 601 ? -15.406 15.399 39.334 1.00 98.00 601 LYS A N 1
ATOM 4499 C CA . LYS A 1 601 ? -16.721 14.920 39.770 1.00 98.00 601 LYS A CA 1
ATOM 4500 C C . LYS A 1 601 ? -17.728 14.973 38.621 1.00 98.00 601 LYS A C 1
ATOM 4502 O O . LYS A 1 601 ? -17.684 15.923 37.838 1.00 98.00 601 LYS A O 1
ATOM 4507 N N . PRO A 1 602 ? -18.650 14.000 38.536 1.00 97.31 602 PRO A N 1
ATOM 4508 C CA . PRO A 1 602 ? -19.814 14.113 37.665 1.00 97.31 602 PRO A CA 1
ATOM 4509 C C . PRO A 1 602 ? -20.732 15.250 38.139 1.00 97.31 602 PRO A C 1
ATOM 4511 O O . PRO A 1 602 ? -20.951 15.423 39.341 1.00 97.31 602 PRO A O 1
ATOM 4514 N N . VAL A 1 603 ? -21.279 16.018 37.197 1.00 96.75 603 VAL A N 1
ATOM 4515 C CA . VAL A 1 603 ? -22.191 17.138 37.460 1.00 96.75 603 VAL A CA 1
ATOM 4516 C C . VAL A 1 603 ? -23.380 17.076 36.504 1.00 96.75 603 VAL A C 1
ATOM 4518 O O . VAL A 1 603 ? -23.213 17.030 35.288 1.00 96.75 603 VAL A O 1
ATOM 4521 N N . ILE A 1 604 ? -24.594 17.130 37.054 1.00 97.00 604 ILE A N 1
ATOM 4522 C CA . ILE A 1 604 ? -25.822 17.281 36.267 1.00 97.00 604 ILE A CA 1
ATOM 4523 C C . ILE A 1 604 ? -26.059 18.770 36.009 1.00 97.00 604 ILE A C 1
ATOM 4525 O O . ILE A 1 604 ? -26.376 19.526 36.934 1.00 97.00 604 ILE A O 1
ATOM 4529 N N . VAL A 1 605 ? -25.875 19.184 34.754 1.00 92.81 605 VAL A N 1
ATOM 4530 C CA . VAL A 1 605 ? -26.038 20.577 34.310 1.00 92.81 605 VAL A CA 1
ATOM 4531 C C . VAL A 1 605 ? -27.264 20.709 33.410 1.00 92.81 605 VAL A C 1
ATOM 4533 O O . VAL A 1 605 ? -28.237 21.352 33.797 1.00 92.81 605 VAL A O 1
ATOM 4536 N N . GLN A 1 606 ? -27.234 20.078 32.236 1.00 91.12 606 GLN A N 1
ATOM 4537 C CA . GLN A 1 606 ? -28.332 20.115 31.267 1.00 91.12 606 GLN A CA 1
ATOM 4538 C C . GLN A 1 606 ? -29.541 19.349 31.791 1.00 91.12 606 GLN A C 1
ATOM 4540 O O . GLN A 1 606 ? -29.379 18.291 32.392 1.00 91.12 606 GLN A O 1
ATOM 4545 N N . GLY A 1 607 ? -30.745 19.892 31.595 1.00 93.38 607 GLY A N 1
ATOM 4546 C CA . GLY A 1 607 ? -31.989 19.249 32.022 1.00 93.38 607 GLY A CA 1
ATOM 4547 C C . GLY A 1 607 ? -32.123 19.045 33.535 1.00 93.38 607 GLY A C 1
ATOM 4548 O O . GLY A 1 607 ? -32.956 18.251 33.955 1.00 93.38 607 GLY A O 1
ATOM 4549 N N . LYS A 1 608 ? -31.329 19.732 34.372 1.00 95.44 608 LYS A N 1
ATOM 4550 C CA . LYS A 1 608 ? -31.230 19.498 35.828 1.00 95.44 608 LYS A CA 1
ATOM 4551 C C . LYS A 1 608 ? -32.572 19.410 36.561 1.00 95.44 608 LYS A C 1
ATOM 4553 O O . LYS A 1 608 ? -32.697 18.610 37.488 1.00 95.44 608 LYS A O 1
ATOM 4558 N N . ASP A 1 609 ? -33.574 20.175 36.141 1.00 95.12 609 ASP A N 1
ATOM 4559 C CA . ASP A 1 609 ? -34.910 20.154 36.751 1.00 95.12 609 ASP A CA 1
ATOM 4560 C C . ASP A 1 609 ? -35.617 18.795 36.595 1.00 95.12 609 ASP A C 1
ATOM 4562 O O . ASP A 1 609 ? -36.438 18.417 37.427 1.00 95.12 609 ASP A O 1
ATOM 4566 N N . GLN A 1 610 ? -35.222 18.002 35.597 1.00 97.75 610 GLN A N 1
ATOM 4567 C CA . GLN A 1 610 ? -35.724 16.652 35.335 1.00 97.75 610 GLN A CA 1
ATOM 4568 C C . GLN A 1 610 ? -34.995 15.566 36.142 1.00 97.75 610 GLN A C 1
ATOM 4570 O O . GLN A 1 610 ? -35.442 14.420 36.190 1.00 97.75 610 GLN A O 1
ATOM 4575 N N . TRP A 1 611 ? -33.889 15.895 36.823 1.00 97.94 611 TRP A N 1
ATOM 4576 C CA . TRP A 1 611 ? -33.048 14.908 37.513 1.00 97.94 611 TRP A CA 1
ATOM 4577 C C . TRP A 1 611 ? -33.791 14.154 38.624 1.00 97.94 611 TRP A C 1
ATOM 4579 O O . TRP A 1 611 ? -33.630 12.946 38.798 1.00 97.94 611 TRP A O 1
ATOM 4589 N N . SER A 1 612 ? -34.639 14.859 39.378 1.00 97.88 612 SER A N 1
ATOM 4590 C CA . SER A 1 612 ? -35.443 14.248 40.446 1.00 97.88 612 SER A CA 1
ATOM 4591 C C . SER A 1 612 ? -36.419 13.206 39.902 1.00 97.88 612 SER A C 1
ATOM 4593 O O . SER A 1 612 ? -36.601 12.157 40.518 1.00 97.88 612 SER A O 1
ATOM 4595 N N . ASP A 1 613 ? -37.021 13.475 38.745 1.00 97.88 613 ASP A N 1
ATOM 4596 C CA . ASP A 1 613 ? -37.986 12.575 38.121 1.00 97.88 613 ASP A CA 1
ATOM 4597 C C . ASP A 1 613 ? -37.299 11.406 37.419 1.00 97.88 613 ASP A C 1
ATOM 4599 O O . ASP A 1 613 ? -37.729 10.267 37.591 1.00 97.88 613 ASP A O 1
ATOM 4603 N N . PHE A 1 614 ? -36.155 11.645 36.774 1.00 98.25 614 PHE A N 1
ATOM 4604 C CA . PHE A 1 614 ? -35.304 10.580 36.246 1.00 98.25 614 PHE A CA 1
ATOM 4605 C C . PHE A 1 614 ? -34.927 9.552 37.324 1.00 98.25 614 PHE A C 1
ATOM 4607 O O . PHE A 1 614 ? -35.035 8.346 37.115 1.00 98.25 614 PHE A O 1
ATOM 4614 N N . LYS A 1 615 ? -34.557 10.003 38.529 1.00 97.75 615 LYS A N 1
ATOM 4615 C CA . LYS A 1 615 ? -34.211 9.093 39.634 1.00 97.75 615 LYS A CA 1
ATOM 4616 C C . LYS A 1 615 ? -35.374 8.218 40.117 1.00 97.75 615 LYS A C 1
ATOM 4618 O O . LYS A 1 615 ? -35.115 7.183 40.734 1.00 97.75 615 LYS A O 1
ATOM 4623 N N . LYS A 1 616 ? -36.626 8.609 39.855 1.00 97.06 616 LYS A N 1
ATOM 4624 C CA . LYS A 1 616 ? -37.841 7.865 40.242 1.00 97.06 616 LYS A CA 1
ATOM 4625 C C . LYS A 1 616 ? -38.301 6.859 39.185 1.00 97.06 616 LYS A C 1
ATOM 4627 O O . LYS A 1 616 ? -39.261 6.133 39.448 1.00 97.06 616 LYS A O 1
ATOM 4632 N N . LEU A 1 617 ? -37.654 6.824 38.020 1.00 97.56 617 LEU A N 1
ATOM 4633 C CA . LEU A 1 617 ? -37.909 5.818 36.993 1.00 97.56 617 LEU A CA 1
ATOM 4634 C C . LEU A 1 617 ? -37.760 4.401 37.566 1.00 97.56 617 LEU A C 1
ATOM 4636 O O . LEU A 1 617 ? -36.981 4.168 38.494 1.00 97.56 617 LEU A O 1
ATOM 4640 N N . LYS A 1 618 ? -38.557 3.465 37.042 1.00 95.06 618 LYS A N 1
ATOM 4641 C CA . LYS A 1 618 ? -38.572 2.063 37.504 1.00 95.06 618 LYS A CA 1
ATOM 4642 C C . LYS A 1 618 ? -37.505 1.223 36.807 1.00 95.06 618 LYS A C 1
ATOM 4644 O O . LYS A 1 618 ? -37.128 0.161 37.293 1.00 95.06 618 LYS A O 1
ATOM 4649 N N . GLU A 1 619 ? -37.060 1.705 35.660 1.00 96.31 619 GLU A N 1
ATOM 4650 C CA . GLU A 1 619 ? -36.016 1.161 34.816 1.00 96.31 619 GLU A CA 1
ATOM 4651 C C . GLU A 1 619 ? -34.651 1.344 35.479 1.00 96.31 619 GLU A C 1
ATOM 4653 O O . GLU A 1 619 ? -34.482 2.145 36.405 1.00 96.31 619 GLU A O 1
ATOM 4658 N N . LYS A 1 620 ? -33.632 0.638 34.980 1.00 96.94 620 LYS A N 1
ATOM 4659 C CA . LYS A 1 620 ? -32.269 0.917 35.431 1.00 96.94 620 LYS A CA 1
ATOM 4660 C C . LYS A 1 620 ? -31.845 2.300 34.949 1.00 96.94 620 LYS A C 1
ATOM 4662 O O . LYS A 1 620 ? -31.869 2.582 33.752 1.00 96.94 620 LYS A O 1
ATOM 4667 N N . ARG A 1 621 ? -31.431 3.144 35.888 1.00 98.19 621 ARG A N 1
ATOM 4668 C CA . ARG A 1 621 ? -31.065 4.543 35.639 1.00 98.19 621 ARG A CA 1
ATOM 4669 C C . ARG A 1 621 ? -29.560 4.633 35.499 1.00 98.19 621 ARG A C 1
ATOM 4671 O O . ARG A 1 621 ? -28.846 4.434 36.479 1.00 98.19 621 ARG A O 1
ATOM 4678 N N . ILE A 1 622 ? -29.077 4.892 34.294 1.00 98.25 622 ILE A N 1
ATOM 4679 C CA . ILE A 1 622 ? -27.644 4.956 33.998 1.00 98.25 622 ILE A CA 1
ATOM 4680 C C . ILE A 1 622 ? -27.283 6.397 33.663 1.00 98.25 622 ILE A C 1
ATOM 4682 O O . ILE A 1 622 ? -28.072 7.094 33.036 1.00 98.25 622 ILE A O 1
ATOM 4686 N N . VAL A 1 623 ? -26.113 6.868 34.083 1.00 98.50 623 VAL A N 1
ATOM 4687 C CA . VAL A 1 623 ? -25.637 8.209 33.711 1.00 98.50 623 VAL A CA 1
ATOM 4688 C C . VAL A 1 623 ? -24.505 8.090 32.709 1.00 98.50 623 VAL A C 1
ATOM 4690 O O . VAL A 1 623 ? -23.486 7.476 33.022 1.00 98.50 623 VAL A O 1
ATOM 4693 N N . SER A 1 624 ? -24.691 8.689 31.531 1.00 98.12 624 SER A N 1
ATOM 4694 C CA . SER A 1 624 ? -23.679 8.762 30.478 1.00 98.12 624 SER A CA 1
ATOM 4695 C C . SER A 1 624 ? -22.834 10.026 30.622 1.00 98.12 624 SER A C 1
ATOM 4697 O O . SER A 1 624 ? -23.364 11.118 30.844 1.00 98.12 624 SER A O 1
ATOM 4699 N N . LEU A 1 625 ? -21.515 9.878 30.486 1.00 97.75 625 LEU A N 1
ATOM 4700 C CA . LEU A 1 625 ? -20.548 10.978 30.459 1.00 97.75 625 LEU A CA 1
ATOM 4701 C C . LEU A 1 625 ? -19.772 10.963 29.145 1.00 97.75 625 LEU A C 1
ATOM 4703 O O . LEU A 1 625 ? -19.237 9.919 28.776 1.00 97.75 625 LEU A O 1
ATOM 4707 N N . GLY A 1 626 ? -19.655 12.125 28.501 1.00 94.88 626 GLY A N 1
ATOM 4708 C CA . GLY A 1 626 ? -19.015 12.275 27.195 1.00 94.88 626 GLY A CA 1
ATOM 4709 C C . GLY A 1 626 ? -20.038 12.586 26.103 1.00 94.88 626 GLY A C 1
ATOM 4710 O O . GLY A 1 626 ? -20.705 13.616 26.167 1.00 94.88 626 GLY A O 1
ATOM 4711 N N . GLY A 1 627 ? -20.138 11.710 25.106 1.00 92.69 627 GLY A N 1
ATOM 4712 C CA . GLY A 1 627 ? -20.800 11.958 23.829 1.00 92.69 627 GLY A CA 1
ATOM 4713 C C . GLY A 1 627 ? -19.898 12.742 22.874 1.00 92.69 627 GLY A C 1
ATOM 4714 O O . GLY A 1 627 ? -18.817 13.206 23.260 1.00 92.69 627 GLY A O 1
ATOM 4715 N N . TRP A 1 628 ? -20.350 12.914 21.630 1.00 91.69 628 TRP A N 1
ATOM 4716 C CA . TRP A 1 628 ? -19.580 13.568 20.565 1.00 91.69 628 TRP A CA 1
ATOM 4717 C C . TRP A 1 628 ? -19.003 14.928 20.981 1.00 91.69 628 TRP A C 1
ATOM 4719 O O . TRP A 1 628 ? -17.794 15.147 20.898 1.00 91.69 628 TRP A O 1
ATOM 4729 N N . ALA A 1 629 ? -19.848 15.841 21.474 1.00 91.00 629 ALA A N 1
ATOM 4730 C CA . ALA A 1 629 ? -19.449 17.213 21.789 1.00 91.00 629 ALA A CA 1
ATOM 4731 C C . ALA A 1 629 ? -18.374 17.267 22.889 1.00 91.00 629 ALA A C 1
ATOM 4733 O O . ALA A 1 629 ? -17.283 17.790 22.668 1.00 91.00 629 ALA A O 1
ATOM 4734 N N . ASP A 1 630 ? -18.624 16.650 24.046 1.00 92.25 630 ASP A N 1
ATOM 4735 C CA . ASP A 1 630 ? -17.678 16.681 25.169 1.00 92.25 630 ASP A CA 1
ATOM 4736 C C . ASP A 1 630 ? -16.408 15.843 24.903 1.00 92.25 630 ASP A C 1
ATOM 4738 O O . ASP A 1 630 ? -15.392 16.023 25.580 1.00 92.25 630 ASP A O 1
ATOM 4742 N N . SER A 1 631 ? -16.427 14.965 23.892 1.00 93.00 631 SER A N 1
ATOM 4743 C CA . SER A 1 631 ? -15.264 14.174 23.475 1.00 93.00 631 SER A CA 1
ATOM 4744 C C . SER A 1 631 ? -14.419 14.817 22.366 1.00 93.00 631 SER A C 1
ATOM 4746 O O . SER A 1 631 ? -13.234 14.468 22.257 1.00 93.00 631 SER A O 1
ATOM 4748 N N . THR A 1 632 ? -14.978 15.749 21.578 1.00 91.50 632 THR A N 1
ATOM 4749 C CA . THR A 1 632 ? -14.345 16.289 20.353 1.00 91.50 632 THR A CA 1
ATOM 4750 C C . THR A 1 632 ? -14.237 17.818 20.280 1.00 91.50 632 THR A C 1
ATOM 4752 O O . THR A 1 632 ? -13.330 18.312 19.609 1.00 91.50 632 THR A O 1
ATOM 4755 N N . GLU A 1 633 ? -15.089 18.586 20.971 1.00 90.94 633 GLU A N 1
ATOM 4756 C CA . GLU A 1 633 ? -15.063 20.055 20.904 1.00 90.94 633 GLU A CA 1
ATOM 4757 C C . GLU A 1 633 ? -13.766 20.625 21.516 1.00 90.94 633 GLU A C 1
ATOM 4759 O O . GLU A 1 633 ? -13.359 20.181 22.597 1.00 90.94 633 GLU A O 1
ATOM 4764 N N . PRO A 1 634 ? -13.109 21.619 20.876 1.00 88.06 634 PRO A N 1
ATOM 4765 C CA . PRO A 1 634 ? -11.798 22.130 21.295 1.00 88.06 634 PRO A CA 1
ATOM 4766 C C . PRO A 1 634 ? -11.690 22.589 22.758 1.00 88.06 634 PRO A C 1
ATOM 4768 O O . PRO A 1 634 ? -10.625 22.475 23.361 1.00 88.06 634 PRO A O 1
ATOM 4771 N N . ASP A 1 635 ? -12.769 23.091 23.353 1.00 89.75 635 ASP A N 1
ATOM 4772 C CA . ASP A 1 635 ? -12.812 23.562 24.740 1.00 89.75 635 ASP A CA 1
ATOM 4773 C C . ASP A 1 635 ? -13.111 22.452 25.765 1.00 89.75 635 ASP A C 1
ATOM 4775 O O . ASP A 1 635 ? -12.907 22.662 26.964 1.00 89.75 635 ASP A O 1
ATOM 4779 N N . LYS A 1 636 ? -13.531 21.259 25.318 1.00 91.38 636 LYS A N 1
ATOM 4780 C CA . LYS A 1 636 ? -14.002 20.174 26.197 1.00 91.38 636 LYS A CA 1
ATOM 4781 C C . LYS A 1 636 ? -13.264 18.850 26.046 1.00 91.38 636 LYS A C 1
ATOM 4783 O O . LYS A 1 636 ? -13.110 18.144 27.043 1.00 91.38 636 LYS A O 1
ATOM 4788 N N . TYR A 1 637 ? -12.737 18.536 24.860 1.00 91.62 637 TYR A N 1
ATOM 4789 C CA . TYR A 1 637 ? -12.167 17.218 24.536 1.00 91.62 637 TYR A CA 1
ATOM 4790 C C . TYR A 1 637 ? -11.103 16.735 25.541 1.00 91.62 637 TYR A C 1
ATOM 4792 O O . TYR A 1 637 ? -10.952 15.533 25.787 1.00 91.62 637 TYR A O 1
ATOM 4800 N N . ASN A 1 638 ? -10.350 17.663 26.139 1.00 93.00 638 ASN A N 1
ATOM 4801 C CA . ASN A 1 638 ? -9.302 17.350 27.109 1.00 93.00 638 ASN A CA 1
ATOM 4802 C C . ASN A 1 638 ? -9.830 16.956 28.491 1.00 93.00 638 ASN A C 1
ATOM 4804 O O . ASN A 1 638 ? -9.081 16.351 29.255 1.00 93.00 638 ASN A O 1
ATOM 4808 N N . ILE A 1 639 ? -11.078 17.270 28.841 1.00 95.94 639 ILE A N 1
ATOM 4809 C CA . ILE A 1 639 ? -11.618 17.031 30.185 1.00 95.94 639 ILE A CA 1
ATOM 4810 C C . ILE A 1 639 ? -11.758 15.529 30.439 1.00 95.94 639 ILE A C 1
ATOM 4812 O O . ILE A 1 639 ? -11.200 15.022 31.413 1.00 95.94 639 ILE A O 1
ATOM 4816 N N . ILE A 1 640 ? -12.438 14.801 29.546 1.00 95.44 640 ILE A N 1
ATOM 4817 C CA . ILE A 1 640 ? -12.629 13.350 29.689 1.00 95.44 640 ILE A CA 1
ATOM 4818 C C . ILE A 1 640 ? -11.295 12.594 29.607 1.00 95.44 640 ILE A C 1
ATOM 4820 O O . ILE A 1 640 ? -11.040 11.703 30.417 1.00 95.44 640 ILE A O 1
ATOM 4824 N N . ARG A 1 641 ? -10.387 13.023 28.719 1.00 94.50 641 ARG A N 1
ATOM 4825 C CA . ARG A 1 641 ? -9.012 12.500 28.626 1.00 94.50 641 ARG A CA 1
ATOM 4826 C C . ARG A 1 641 ? -8.253 12.705 29.934 1.00 94.50 641 ARG A C 1
ATOM 4828 O O . ARG A 1 641 ? -7.698 11.752 30.473 1.00 94.50 641 ARG A O 1
ATOM 4835 N N . SER A 1 642 ? -8.305 13.917 30.490 1.00 96.06 642 SER A N 1
ATOM 4836 C CA . SER A 1 642 ? -7.672 14.260 31.769 1.00 96.06 642 SER A CA 1
ATOM 4837 C C . SER A 1 642 ? -8.214 13.433 32.930 1.00 96.06 642 SER A C 1
ATOM 4839 O O . SER A 1 642 ? -7.453 12.978 33.789 1.00 96.06 642 SER A O 1
ATOM 4841 N N . ALA A 1 643 ? -9.525 13.199 32.940 1.00 97.62 643 ALA A N 1
ATOM 4842 C CA . ALA A 1 643 ? -10.192 12.393 33.947 1.00 97.62 643 ALA A CA 1
ATOM 4843 C C . ALA A 1 643 ? -9.779 10.909 33.864 1.00 97.62 643 ALA A C 1
ATOM 4845 O O . ALA A 1 643 ? -9.460 10.300 34.884 1.00 97.62 643 ALA A O 1
ATOM 4846 N N . ILE A 1 644 ? -9.733 10.338 32.657 1.00 96.69 644 ILE A N 1
ATOM 4847 C CA . ILE A 1 644 ? -9.471 8.909 32.412 1.00 96.69 644 ILE A CA 1
ATOM 4848 C C . ILE A 1 644 ? -7.980 8.558 32.490 1.00 96.69 644 ILE A C 1
ATOM 4850 O O . ILE A 1 644 ? -7.610 7.524 33.057 1.00 96.69 644 ILE A O 1
ATOM 4854 N N . ILE A 1 645 ? -7.119 9.390 31.904 1.00 94.88 645 ILE A N 1
ATOM 4855 C CA . ILE A 1 645 ? -5.697 9.088 31.718 1.00 94.88 645 ILE A CA 1
ATOM 4856 C C . ILE A 1 645 ? -4.894 9.565 32.929 1.00 94.88 645 ILE A C 1
ATOM 4858 O O . ILE A 1 645 ? -4.208 8.762 33.558 1.00 94.88 645 ILE A O 1
ATOM 4862 N N . GLN A 1 646 ? -4.988 10.851 33.281 1.00 96.12 646 GLN A N 1
ATOM 4863 C CA . GLN A 1 646 ? -4.172 11.440 34.349 1.00 96.12 646 GLN A CA 1
ATOM 4864 C C . GLN A 1 646 ? -4.800 11.298 35.744 1.00 96.12 646 GLN A C 1
ATOM 4866 O O . GLN A 1 646 ? -4.070 11.232 36.730 1.00 96.12 646 GLN A O 1
ATOM 4871 N N . ASN A 1 647 ? -6.131 11.230 35.852 1.00 97.75 647 ASN A N 1
ATOM 4872 C CA . ASN A 1 647 ? -6.846 11.273 37.138 1.00 97.75 647 ASN A CA 1
ATOM 4873 C C . ASN A 1 647 ? -7.726 10.041 37.400 1.00 97.75 647 ASN A C 1
ATOM 4875 O O . ASN A 1 647 ? -8.670 10.101 38.193 1.00 97.75 647 ASN A O 1
ATOM 4879 N N . ARG A 1 648 ? -7.375 8.916 36.766 1.00 97.06 648 ARG A N 1
ATOM 4880 C CA . ARG A 1 648 ? -8.108 7.641 36.750 1.00 97.06 648 ARG A CA 1
ATOM 4881 C C . ARG A 1 648 ? -8.730 7.253 38.092 1.00 97.06 648 ARG A C 1
ATOM 4883 O O . ARG A 1 648 ? -9.931 7.018 38.175 1.00 97.06 648 ARG A O 1
ATOM 4890 N N . GLU A 1 649 ? -7.905 7.177 39.136 1.00 97.62 649 GLU A N 1
ATOM 4891 C CA . GLU A 1 649 ? -8.312 6.723 40.472 1.00 97.62 649 GLU A CA 1
ATOM 4892 C C . GLU A 1 649 ? -9.331 7.658 41.124 1.00 97.62 649 GLU A C 1
ATOM 4894 O O . GLU A 1 649 ? -10.346 7.207 41.667 1.00 97.62 649 GLU A O 1
ATOM 4899 N N . THR A 1 650 ? -9.076 8.964 41.051 1.00 98.38 650 THR A N 1
ATOM 4900 C CA . THR A 1 650 ? -9.956 10.000 41.597 1.00 98.38 650 THR A CA 1
ATOM 4901 C C . THR A 1 650 ? -11.286 10.006 40.859 1.00 98.38 650 THR A C 1
ATOM 4903 O O . THR A 1 650 ? -12.337 9.950 41.495 1.00 98.38 650 THR A O 1
ATOM 4906 N N . PHE A 1 651 ? -11.250 10.003 39.524 1.00 98.62 651 PHE A N 1
ATOM 4907 C CA . PHE A 1 651 ? -12.456 10.018 38.707 1.00 98.62 651 PHE A CA 1
ATOM 4908 C C . PHE A 1 651 ? -13.308 8.766 38.936 1.00 98.62 651 PHE A C 1
ATOM 4910 O O . PHE A 1 651 ? -14.497 8.877 39.225 1.00 98.62 651 PHE A O 1
ATOM 4917 N N . ALA A 1 652 ? -12.696 7.577 38.927 1.00 98.69 652 ALA A N 1
ATOM 4918 C CA . ALA A 1 652 ? -13.397 6.326 39.200 1.00 98.69 652 ALA A CA 1
ATOM 4919 C C . ALA A 1 652 ? -14.029 6.293 40.604 1.00 98.69 652 ALA A C 1
ATOM 4921 O O . ALA A 1 652 ? -15.160 5.834 40.768 1.00 98.69 652 ALA A O 1
ATOM 4922 N N . SER A 1 653 ? -13.329 6.820 41.615 1.00 98.56 653 SER A N 1
ATOM 4923 C CA . SER A 1 653 ? -13.859 6.916 42.984 1.00 98.56 653 SER A CA 1
ATOM 4924 C C . SER A 1 653 ? -15.037 7.891 43.068 1.00 98.56 653 SER A C 1
ATOM 4926 O O . SER A 1 653 ? -16.047 7.577 43.695 1.00 98.56 653 SER A O 1
ATOM 4928 N N . ASN A 1 654 ? -14.943 9.043 42.398 1.00 98.75 654 ASN A N 1
ATOM 4929 C CA . ASN A 1 654 ? -16.025 10.024 42.336 1.00 98.75 654 ASN A CA 1
ATOM 4930 C C . ASN A 1 654 ? -17.267 9.467 41.630 1.00 98.75 654 ASN A C 1
ATOM 4932 O O . ASN A 1 654 ? -18.378 9.703 42.095 1.00 98.75 654 ASN A O 1
ATOM 4936 N N . LEU A 1 655 ? -17.094 8.713 40.542 1.00 98.75 655 LEU A N 1
ATOM 4937 C CA . LEU A 1 655 ? -18.196 8.070 39.823 1.00 98.75 655 LEU A CA 1
ATOM 4938 C C . LEU A 1 655 ? -18.896 7.009 40.680 1.00 98.75 655 LEU A C 1
ATOM 4940 O O . LEU A 1 655 ? -20.120 7.019 40.787 1.00 98.75 655 LEU A O 1
ATOM 4944 N N . ALA A 1 656 ? -18.140 6.128 41.342 1.00 98.56 656 ALA A N 1
ATOM 4945 C CA . ALA A 1 656 ? -18.712 5.124 42.241 1.00 98.56 656 ALA A CA 1
ATOM 4946 C C . ALA A 1 656 ? -19.454 5.765 43.429 1.00 98.56 656 ALA A C 1
ATOM 4948 O O . ALA A 1 656 ? -20.535 5.311 43.816 1.00 98.56 656 ALA A O 1
ATOM 4949 N N . GLN A 1 657 ? -18.903 6.850 43.982 1.00 98.56 657 GLN A N 1
ATOM 4950 C CA . GLN A 1 657 ? -19.545 7.612 45.050 1.00 98.56 657 GLN A CA 1
ATOM 4951 C C . GLN A 1 657 ? -20.827 8.299 44.558 1.00 98.56 657 GLN A C 1
ATOM 4953 O O . GLN A 1 657 ? -21.851 8.213 45.226 1.00 98.56 657 GLN A O 1
ATOM 4958 N N . PHE A 1 658 ? -20.812 8.890 43.362 1.00 98.56 658 PHE A N 1
ATOM 4959 C CA . PHE A 1 658 ? -21.992 9.497 42.747 1.00 98.56 658 PHE A CA 1
ATOM 4960 C C . PHE A 1 658 ? -23.119 8.482 42.516 1.00 98.56 658 PHE A C 1
ATOM 4962 O O . PHE A 1 658 ? -24.270 8.766 42.836 1.00 98.56 658 PHE A O 1
ATOM 4969 N N . VAL A 1 659 ? -22.796 7.266 42.054 1.00 98.62 659 VAL A N 1
ATOM 4970 C CA . VAL A 1 659 ? -23.782 6.177 41.924 1.00 98.62 659 VAL A CA 1
ATOM 4971 C C . VAL A 1 659 ? -24.468 5.878 43.257 1.00 98.62 659 VAL A C 1
ATOM 4973 O O . VAL A 1 659 ? -25.685 5.687 43.304 1.00 98.62 659 VAL A O 1
ATOM 4976 N N . LYS A 1 660 ? -23.698 5.856 44.350 1.00 97.75 660 LYS A N 1
ATOM 4977 C CA . LYS A 1 660 ? -24.216 5.616 45.700 1.00 97.75 660 LYS A CA 1
ATOM 4978 C C . LYS A 1 660 ? -25.070 6.780 46.205 1.00 97.75 660 LYS A C 1
ATOM 4980 O O . LYS A 1 660 ? -26.156 6.534 46.724 1.00 97.75 660 LYS A O 1
ATOM 4985 N N . ASP A 1 661 ? -24.587 8.008 46.054 1.00 97.88 661 ASP A N 1
ATOM 4986 C CA . ASP A 1 661 ? -25.232 9.210 46.593 1.00 97.88 661 ASP A CA 1
ATOM 4987 C C . ASP A 1 661 ? -26.533 9.543 45.858 1.00 97.88 661 ASP A C 1
ATOM 4989 O O . ASP A 1 661 ? -27.524 9.924 46.480 1.00 97.88 661 ASP A O 1
ATOM 4993 N N . GLU A 1 662 ? -26.560 9.339 44.541 1.00 97.75 662 GLU A N 1
ATOM 4994 C CA . GLU A 1 662 ? -27.738 9.612 43.720 1.00 97.75 662 GLU A CA 1
ATOM 4995 C C . GLU A 1 662 ? -28.693 8.416 43.607 1.00 97.75 662 GLU A C 1
ATOM 4997 O O . GLU A 1 662 ? -29.810 8.567 43.118 1.00 97.75 662 GLU A O 1
ATOM 5002 N N . GLY A 1 663 ? -28.295 7.224 44.060 1.00 97.38 663 GLY A N 1
ATOM 5003 C CA . GLY A 1 663 ? -29.147 6.031 44.036 1.00 97.38 663 GLY A CA 1
ATOM 5004 C C . GLY A 1 663 ? -29.464 5.499 42.630 1.00 97.38 663 GLY A C 1
ATOM 5005 O O . GLY A 1 663 ? -30.463 4.794 42.457 1.00 97.38 663 GLY A O 1
ATOM 5006 N N . ILE A 1 664 ? -28.626 5.822 41.641 1.00 98.12 664 ILE A N 1
ATOM 5007 C CA . ILE A 1 664 ? -28.702 5.337 40.251 1.00 98.12 664 ILE A CA 1
ATOM 5008 C C . ILE A 1 664 ? -28.066 3.945 40.102 1.00 98.12 664 ILE A C 1
ATOM 5010 O O . ILE A 1 664 ? -27.487 3.415 41.050 1.00 98.12 664 ILE A O 1
ATOM 5014 N N . ASP A 1 665 ? -28.194 3.310 38.937 1.00 98.50 665 ASP A N 1
ATOM 5015 C CA . ASP A 1 665 ? -27.875 1.889 38.713 1.00 98.50 665 ASP A CA 1
ATOM 5016 C C . ASP A 1 665 ? -26.580 1.623 37.949 1.00 98.50 665 ASP A C 1
ATOM 5018 O O . ASP A 1 665 ? -26.140 0.473 37.851 1.00 98.50 665 ASP A O 1
ATOM 5022 N N . GLY A 1 666 ? -25.928 2.666 37.456 1.00 98.31 666 GLY A N 1
ATOM 5023 C CA . GLY A 1 666 ? -24.642 2.513 36.805 1.00 98.31 666 GLY A CA 1
ATOM 5024 C C . GLY A 1 666 ? -24.138 3.772 36.133 1.00 98.31 666 GLY A C 1
ATOM 5025 O O . GLY A 1 666 ? -24.786 4.821 36.156 1.00 98.31 666 GLY A O 1
ATOM 5026 N N . ILE A 1 667 ? -22.970 3.618 35.524 1.00 98.56 667 ILE A N 1
ATOM 5027 C CA . ILE A 1 667 ? -22.281 4.644 34.751 1.00 98.56 667 ILE A CA 1
ATOM 5028 C C . ILE A 1 667 ? -22.027 4.120 33.350 1.00 98.56 667 ILE A C 1
ATOM 5030 O O . ILE A 1 667 ? -21.651 2.966 33.158 1.00 98.56 667 ILE A O 1
ATOM 5034 N N . ASP A 1 668 ? -22.185 5.012 32.392 1.00 98.38 668 ASP A N 1
ATOM 5035 C CA . ASP A 1 668 ? -21.831 4.798 31.010 1.00 98.38 668 ASP A CA 1
ATOM 5036 C C . ASP A 1 668 ? -20.752 5.797 30.596 1.00 98.38 668 ASP A C 1
ATOM 5038 O O . ASP A 1 668 ? -20.882 7.000 30.832 1.00 98.38 668 ASP A O 1
ATOM 5042 N N . ILE A 1 669 ? -19.666 5.296 30.015 1.00 97.94 669 ILE A N 1
ATOM 5043 C CA . ILE A 1 669 ? -18.573 6.138 29.533 1.00 97.94 669 ILE A CA 1
ATOM 5044 C C . ILE A 1 669 ? -18.651 6.193 28.014 1.00 97.94 669 ILE A C 1
ATOM 5046 O O . ILE A 1 669 ? -18.448 5.200 27.315 1.00 97.94 669 ILE A O 1
ATOM 5050 N N . ASP A 1 670 ? -18.963 7.378 27.520 1.00 96.38 670 ASP A N 1
ATOM 5051 C CA . ASP A 1 670 ? -19.252 7.652 26.122 1.00 96.38 670 ASP A CA 1
ATOM 5052 C C . ASP A 1 670 ? -18.110 8.497 25.529 1.00 96.38 670 ASP A C 1
ATOM 5054 O O . ASP A 1 670 ? -18.266 9.667 25.191 1.00 96.38 670 ASP A O 1
ATOM 5058 N N . TRP A 1 671 ? -16.887 7.950 25.543 1.00 95.25 671 TRP A N 1
ATOM 5059 C CA . TRP A 1 671 ? -15.706 8.636 25.006 1.00 95.25 671 TRP A CA 1
ATOM 5060 C C . TRP A 1 671 ? -15.590 8.385 23.496 1.00 95.25 671 TRP A C 1
ATOM 5062 O O . TRP A 1 671 ? -15.273 7.273 23.073 1.00 95.25 671 TRP A O 1
ATOM 5072 N N . GLU A 1 672 ? -15.774 9.437 22.694 1.00 92.50 672 GLU A N 1
ATOM 5073 C CA . GLU A 1 672 ? -15.774 9.382 21.226 1.00 92.50 672 GLU A CA 1
ATOM 5074 C C . GLU A 1 672 ? -14.600 10.171 20.594 1.00 92.50 672 GLU A C 1
ATOM 5076 O O . GLU A 1 672 ? -14.574 11.397 20.585 1.00 92.50 672 GLU A O 1
ATOM 5081 N N . TYR A 1 673 ? -13.546 9.538 20.074 1.00 89.00 673 TYR A N 1
ATOM 5082 C CA . TYR A 1 673 ? -13.157 8.145 20.299 1.00 89.00 673 TYR A CA 1
ATOM 5083 C C . TYR A 1 673 ? -11.692 8.073 20.769 1.00 89.00 673 TYR A C 1
ATOM 5085 O O . TYR A 1 673 ? -10.850 8.822 20.256 1.00 89.00 673 TYR A O 1
ATOM 5093 N N . PRO A 1 674 ? -11.360 7.182 21.724 1.00 89.38 674 PRO A N 1
ATOM 5094 C CA . PRO A 1 674 ? -9.987 6.850 22.081 1.00 89.38 674 PRO A CA 1
ATOM 5095 C C . PRO A 1 674 ? -9.171 6.530 20.825 1.00 89.38 674 PRO A C 1
ATOM 5097 O O . PRO A 1 674 ? -9.563 5.675 20.034 1.00 89.38 674 PRO A O 1
ATOM 5100 N N . GLY A 1 675 ? -8.043 7.215 20.631 1.00 87.06 675 GLY A N 1
ATOM 5101 C CA . GLY A 1 675 ? -7.146 6.937 19.507 1.00 87.06 675 GLY A CA 1
ATOM 5102 C C . GLY A 1 675 ? -7.650 7.383 18.130 1.00 87.06 675 GLY A C 1
ATOM 5103 O O . GLY A 1 675 ? -7.026 7.018 17.139 1.00 87.06 675 GLY A O 1
ATOM 5104 N N . ALA A 1 676 ? -8.730 8.175 18.036 1.00 85.94 676 ALA A N 1
ATOM 5105 C CA . ALA A 1 676 ? -9.227 8.707 16.763 1.00 85.94 676 ALA A CA 1
ATOM 5106 C C . ALA A 1 676 ? -8.137 9.509 16.010 1.00 85.94 676 ALA A C 1
ATOM 5108 O O . ALA A 1 676 ? -7.715 10.565 16.498 1.00 85.94 676 ALA A O 1
ATOM 5109 N N . PRO A 1 677 ? -7.683 9.046 14.831 1.00 74.94 677 PRO A N 1
ATOM 5110 C CA . PRO A 1 677 ? -6.551 9.657 14.127 1.00 74.94 677 PRO A CA 1
ATOM 5111 C C . PRO A 1 677 ? -6.938 10.873 13.265 1.00 74.94 677 PRO A C 1
ATOM 5113 O O . PRO A 1 677 ? -6.074 11.656 12.880 1.00 74.94 677 PRO A O 1
ATOM 5116 N N . ASP A 1 678 ? -8.223 11.034 12.950 1.00 80.44 678 ASP A N 1
ATOM 5117 C CA . ASP A 1 678 ? -8.759 11.991 11.973 1.00 80.44 678 ASP A CA 1
ATOM 5118 C C . ASP A 1 678 ? -9.496 13.188 12.596 1.00 80.44 678 ASP A C 1
ATOM 5120 O O . ASP A 1 678 ? -9.787 14.162 11.900 1.00 80.44 678 ASP A O 1
ATOM 5124 N N . ILE A 1 679 ? -9.755 13.165 13.907 1.00 85.19 679 ILE A N 1
ATOM 5125 C CA . ILE A 1 679 ? -10.393 14.282 14.615 1.00 85.19 679 ILE A CA 1
ATOM 5126 C C . ILE A 1 679 ? -9.309 15.235 15.127 1.00 85.19 679 ILE A C 1
ATOM 5128 O O . ILE A 1 679 ? -8.410 14.829 15.865 1.00 85.19 679 ILE A O 1
ATOM 5132 N N . MET A 1 680 ? -9.390 16.511 14.742 1.00 84.19 680 MET A N 1
ATOM 5133 C CA . MET A 1 680 ? -8.324 17.495 14.956 1.00 84.19 680 MET A CA 1
ATOM 5134 C C . MET A 1 680 ? -8.730 18.586 15.955 1.00 84.19 680 MET A C 1
ATOM 5136 O O . MET A 1 680 ? -9.785 19.196 15.808 1.00 84.19 680 MET A O 1
ATOM 5140 N N . ALA A 1 681 ? -7.838 18.915 16.892 1.00 82.12 681 ALA A N 1
ATOM 5141 C CA . ALA A 1 681 ? -7.898 20.127 17.712 1.00 82.12 681 ALA A CA 1
ATOM 5142 C C . ALA A 1 681 ? -6.522 20.809 17.715 1.00 82.12 681 ALA A C 1
ATOM 5144 O O . ALA A 1 681 ? -5.488 20.141 17.740 1.00 82.12 681 ALA A O 1
ATOM 5145 N N . ASP A 1 682 ? -6.490 22.140 17.617 1.00 80.50 682 ASP A N 1
ATOM 5146 C CA . ASP A 1 682 ? -5.248 22.933 17.553 1.00 80.50 682 ASP A CA 1
ATOM 5147 C C . ASP A 1 682 ? -4.239 22.446 16.488 1.00 80.50 682 ASP A C 1
ATOM 5149 O O . ASP A 1 682 ? -3.018 22.492 16.666 1.00 80.50 682 ASP A O 1
ATOM 5153 N N . GLY A 1 683 ? -4.752 21.941 15.360 1.00 77.44 683 GLY A N 1
ATOM 5154 C CA . GLY A 1 683 ? -3.943 21.429 14.250 1.00 77.44 683 GLY A CA 1
ATOM 5155 C C . GLY A 1 683 ? -3.269 20.076 14.508 1.00 77.44 683 GLY A C 1
ATOM 5156 O O . GLY A 1 683 ? -2.362 19.708 13.757 1.00 77.44 683 GLY A O 1
ATOM 5157 N N . LYS A 1 684 ? -3.686 19.328 15.537 1.00 78.00 684 LYS A N 1
ATOM 5158 C CA . LYS A 1 684 ? -3.180 17.984 15.859 1.00 78.00 684 LYS A CA 1
ATOM 5159 C C . LYS A 1 684 ? -4.327 16.985 16.058 1.00 78.00 684 LYS A C 1
ATOM 5161 O O . LYS A 1 684 ? -5.386 17.398 16.530 1.00 78.00 684 LYS A O 1
ATOM 5166 N N . PRO A 1 685 ? -4.119 15.690 15.757 1.00 83.19 685 PRO A N 1
ATOM 5167 C CA . PRO A 1 685 ? -5.084 14.657 16.112 1.00 83.19 685 PRO A CA 1
ATOM 5168 C C . PRO A 1 685 ? -5.309 14.613 17.626 1.00 83.19 685 PRO A C 1
ATOM 5170 O O . PRO A 1 685 ? -4.347 14.659 18.399 1.00 83.19 685 PRO A O 1
ATOM 5173 N N . ILE A 1 686 ? -6.569 14.523 18.052 1.00 86.75 686 ILE A N 1
ATOM 5174 C CA . ILE A 1 686 ? -6.928 14.425 19.476 1.00 86.75 686 ILE A CA 1
ATOM 5175 C C . ILE A 1 686 ? -6.737 13.013 20.040 1.00 86.75 686 ILE A C 1
ATOM 5177 O O . ILE A 1 686 ? -6.667 12.849 21.260 1.00 86.75 686 ILE A O 1
ATOM 5181 N N . GLY A 1 687 ? -6.702 11.995 19.178 1.00 85.81 687 GLY A N 1
ATOM 5182 C CA . GLY A 1 687 ? -6.438 10.613 19.557 1.00 85.81 687 GLY A CA 1
ATOM 5183 C C . GLY A 1 687 ? -4.948 10.340 19.732 1.00 85.81 687 GLY A C 1
ATOM 5184 O O . GLY A 1 687 ? -4.117 10.838 18.974 1.00 85.81 687 GLY A O 1
ATOM 5185 N N . GLN A 1 688 ? -4.609 9.537 20.736 1.00 85.06 688 GLN A N 1
ATOM 5186 C CA . GLN A 1 688 ? -3.259 9.042 20.992 1.00 85.06 688 GLN A CA 1
ATOM 5187 C C . GLN A 1 688 ? -3.233 7.514 20.961 1.00 85.06 688 GLN A C 1
ATOM 5189 O O . GLN A 1 688 ? -4.182 6.851 21.378 1.00 85.06 688 GLN A O 1
ATOM 5194 N N . LYS A 1 689 ? -2.097 6.940 20.555 1.00 81.38 689 LYS A N 1
ATOM 5195 C CA . LYS A 1 689 ? -1.897 5.483 20.467 1.00 81.38 689 LYS A CA 1
ATOM 5196 C C . LYS A 1 689 ? -2.159 4.734 21.781 1.00 81.38 689 LYS A C 1
ATOM 5198 O O . LYS A 1 689 ? -2.564 3.578 21.773 1.00 81.38 689 LYS A O 1
ATOM 5203 N N . THR A 1 690 ? -1.938 5.382 22.924 1.00 86.00 690 THR A N 1
ATOM 5204 C CA . THR A 1 690 ? -2.127 4.775 24.251 1.00 86.00 690 THR A CA 1
ATOM 5205 C C . THR A 1 690 ? -3.544 4.939 24.805 1.00 86.00 690 THR A C 1
ATOM 5207 O O . THR A 1 690 ? -3.837 4.395 25.872 1.00 86.00 690 THR A O 1
ATOM 5210 N N . ASP A 1 691 ? -4.436 5.656 24.113 1.00 90.62 691 ASP A N 1
ATOM 5211 C CA . ASP A 1 691 ? -5.783 5.962 24.605 1.00 90.62 691 ASP A CA 1
ATOM 5212 C C . ASP A 1 691 ? -6.596 4.694 24.879 1.00 90.62 691 ASP A C 1
ATOM 5214 O O . ASP A 1 691 ? -7.162 4.568 25.962 1.00 90.62 691 ASP A O 1
ATOM 5218 N N . GLY A 1 692 ? -6.599 3.722 23.959 1.00 89.06 692 GLY A N 1
ATOM 5219 C CA . GLY A 1 692 ? -7.339 2.466 24.128 1.00 89.06 692 GLY A CA 1
ATOM 5220 C C . GLY A 1 692 ? -6.900 1.667 25.359 1.00 89.06 692 GLY A C 1
ATOM 5221 O O . GLY A 1 692 ? -7.733 1.192 26.135 1.00 89.06 692 GLY A O 1
ATOM 5222 N N . LEU A 1 693 ? -5.588 1.576 25.600 1.00 89.12 693 LEU A N 1
ATOM 5223 C CA . LEU A 1 693 ? -5.042 0.897 26.778 1.00 89.12 693 LEU A CA 1
ATOM 5224 C C . LEU A 1 693 ? -5.335 1.673 28.068 1.00 89.12 693 LEU A C 1
ATOM 5226 O O . LEU A 1 693 ? -5.705 1.087 29.087 1.00 89.12 693 LEU A O 1
ATOM 5230 N N . ASN A 1 694 ? -5.207 3.001 28.039 1.00 92.69 694 ASN A N 1
ATOM 5231 C CA . ASN A 1 694 ? -5.567 3.839 29.179 1.00 92.69 694 ASN A CA 1
ATOM 5232 C C . ASN A 1 694 ? -7.059 3.769 29.498 1.00 92.69 694 ASN A C 1
ATOM 5234 O O . ASN A 1 694 ? -7.422 3.825 30.678 1.00 92.69 694 ASN A O 1
ATOM 5238 N N . TYR A 1 695 ? -7.895 3.600 28.474 1.00 95.06 695 TYR A N 1
ATOM 5239 C CA . TYR A 1 695 ? -9.324 3.427 28.637 1.00 95.06 695 TYR A CA 1
ATOM 5240 C C . TYR A 1 695 ? -9.644 2.098 29.321 1.00 95.06 695 TYR A C 1
ATOM 5242 O O . TYR A 1 695 ? -10.316 2.102 30.351 1.00 95.06 695 TYR A O 1
ATOM 5250 N N . LEU A 1 696 ? -9.068 0.983 28.851 1.00 93.44 696 LEU A N 1
ATOM 5251 C CA . LEU A 1 696 ? -9.171 -0.320 29.521 1.00 93.44 696 LEU A CA 1
ATOM 5252 C C . LEU A 1 696 ? -8.746 -0.233 30.992 1.00 93.44 696 LEU A C 1
ATOM 5254 O O . LEU A 1 696 ? -9.482 -0.663 31.876 1.00 93.44 696 LEU A O 1
ATOM 5258 N N . ARG A 1 697 ? -7.589 0.380 31.272 1.00 93.69 697 ARG A N 1
ATOM 5259 C CA . ARG A 1 697 ? -7.094 0.546 32.647 1.00 93.69 697 ARG A CA 1
ATOM 5260 C C . ARG A 1 697 ? -8.076 1.328 33.518 1.00 93.69 697 ARG A C 1
ATOM 5262 O O . ARG A 1 697 ? -8.300 0.955 34.667 1.00 93.69 697 ARG A O 1
ATOM 5269 N N . PHE A 1 698 ? -8.672 2.397 32.992 1.00 97.94 698 PHE A N 1
ATOM 5270 C CA . PHE A 1 698 ? -9.697 3.149 33.713 1.00 97.94 698 PHE A CA 1
ATOM 5271 C C . PHE A 1 698 ? -10.962 2.332 33.956 1.00 97.94 698 PHE A C 1
ATOM 5273 O O . PHE A 1 698 ? -11.443 2.318 35.086 1.00 97.94 698 PHE A O 1
ATOM 5280 N N . LEU A 1 699 ? -11.466 1.615 32.950 1.00 97.56 699 LEU A N 1
ATOM 5281 C CA . LEU A 1 699 ? -12.660 0.780 33.087 1.00 97.56 699 LEU A CA 1
ATOM 5282 C C . LEU A 1 699 ? -12.461 -0.323 34.134 1.00 97.56 699 LEU A C 1
ATOM 5284 O O . LEU A 1 699 ? -13.370 -0.572 34.925 1.00 97.56 699 LEU A O 1
ATOM 5288 N N . THR A 1 700 ? -11.265 -0.913 34.220 1.00 95.81 700 THR A N 1
ATOM 5289 C CA . THR A 1 700 ? -10.917 -1.885 35.271 1.00 95.81 700 THR A CA 1
ATOM 5290 C C . THR A 1 700 ? -10.997 -1.266 36.666 1.00 95.81 700 THR A C 1
ATOM 5292 O O . THR A 1 700 ? -11.629 -1.835 37.558 1.00 95.81 700 THR A O 1
ATOM 5295 N N . VAL A 1 701 ? -10.415 -0.077 36.858 1.00 97.62 701 VAL A N 1
ATOM 5296 C CA . VAL A 1 701 ? -10.473 0.642 38.144 1.00 97.62 701 VAL A CA 1
ATOM 5297 C C . VAL A 1 701 ? -11.910 1.048 38.484 1.00 97.62 701 VAL A C 1
ATOM 5299 O O . VAL A 1 701 ? -12.347 0.877 39.623 1.00 97.62 701 VAL A O 1
ATOM 5302 N N . LEU A 1 702 ? -12.664 1.553 37.505 1.00 98.12 702 LEU A N 1
ATOM 5303 C CA . LEU A 1 702 ? -14.060 1.945 37.672 1.00 98.12 702 LEU A CA 1
ATOM 5304 C C . LEU A 1 702 ? -14.916 0.755 38.099 1.00 98.12 702 LEU A C 1
ATOM 5306 O O . LEU A 1 702 ? -15.594 0.834 39.122 1.00 98.12 702 LEU A O 1
ATOM 5310 N N . LYS A 1 703 ? -14.838 -0.366 37.373 1.00 96.81 703 LYS A N 1
ATOM 5311 C CA . LYS A 1 703 ? -15.591 -1.578 37.704 1.00 96.81 703 LYS A CA 1
ATOM 5312 C C . LYS A 1 703 ? -15.228 -2.112 39.087 1.00 96.81 703 LYS A C 1
ATOM 5314 O O . LYS A 1 703 ? -16.129 -2.464 39.841 1.00 96.81 703 LYS A O 1
ATOM 5319 N N . GLY A 1 704 ? -13.944 -2.113 39.451 1.00 95.94 704 GLY A N 1
ATOM 5320 C CA . GLY A 1 704 ? -13.485 -2.560 40.769 1.00 95.94 704 GLY A CA 1
ATOM 5321 C C . GLY A 1 704 ? -14.002 -1.713 41.939 1.00 95.94 704 GLY A C 1
ATOM 5322 O O . GLY A 1 704 ? -14.153 -2.227 43.045 1.00 95.94 704 GLY A O 1
ATOM 5323 N N . LYS A 1 705 ? -14.300 -0.426 41.712 1.00 97.75 705 LYS A N 1
ATOM 5324 C CA . LYS A 1 705 ? -14.867 0.476 42.730 1.00 97.75 705 LYS A CA 1
ATOM 5325 C C . LYS A 1 705 ? -16.396 0.497 42.751 1.00 97.75 705 LYS A C 1
ATOM 5327 O O . LYS A 1 705 ? -16.969 1.018 43.709 1.00 97.75 705 LYS A O 1
ATOM 5332 N N . MET A 1 706 ? -17.061 -0.017 41.717 1.00 97.50 706 MET A N 1
ATOM 5333 C CA . MET A 1 706 ? -18.519 0.041 41.631 1.00 97.50 706 MET A CA 1
ATOM 5334 C C . MET A 1 706 ? -19.186 -0.806 42.722 1.00 97.50 706 MET A C 1
ATOM 5336 O O . MET A 1 706 ? -18.766 -1.939 42.967 1.00 97.50 706 MET A O 1
ATOM 5340 N N . PRO A 1 707 ? -20.254 -0.300 43.371 1.00 94.94 707 PRO A N 1
ATOM 5341 C CA . PRO A 1 707 ? -21.024 -1.097 44.317 1.00 94.94 707 PRO A CA 1
ATOM 5342 C C . PRO A 1 707 ? -21.600 -2.362 43.667 1.00 94.94 707 PRO A C 1
ATOM 5344 O O . PRO A 1 707 ? -21.945 -2.374 42.484 1.00 94.94 707 PRO A O 1
ATOM 5347 N N . THR A 1 708 ? -21.768 -3.424 44.458 1.00 94.06 708 THR A N 1
ATOM 5348 C CA . THR A 1 708 ? -22.359 -4.685 43.990 1.00 94.06 708 THR A CA 1
ATOM 5349 C C . THR A 1 708 ? -23.721 -4.451 43.328 1.00 94.06 708 THR A C 1
ATOM 5351 O O . THR A 1 708 ? -24.578 -3.758 43.875 1.00 94.06 708 THR A O 1
ATOM 5354 N N . GLY A 1 709 ? -23.921 -5.042 42.146 1.00 92.69 709 GLY A N 1
ATOM 5355 C CA . GLY A 1 709 ? -25.156 -4.918 41.365 1.00 92.69 709 GLY A CA 1
ATOM 5356 C C . GLY A 1 709 ? -25.259 -3.653 40.505 1.00 92.69 709 GLY A C 1
ATOM 5357 O O . GLY A 1 709 ? -26.245 -3.505 39.787 1.00 92.69 709 GLY A O 1
ATOM 5358 N N . LYS A 1 710 ? -24.265 -2.754 40.549 1.00 97.44 710 LYS A N 1
ATOM 5359 C CA . LYS A 1 710 ? -24.193 -1.572 39.679 1.00 97.44 710 LYS A CA 1
ATOM 5360 C C . LYS A 1 710 ? -23.395 -1.863 38.415 1.00 97.44 710 LYS A C 1
ATOM 5362 O O . LYS A 1 710 ? -22.458 -2.667 38.421 1.00 97.44 710 LYS A O 1
ATOM 5367 N N . THR A 1 711 ? -23.799 -1.207 37.333 1.00 97.31 711 THR A N 1
ATOM 5368 C CA . THR A 1 711 ? -23.276 -1.476 35.990 1.00 97.31 711 THR A CA 1
ATOM 5369 C C . THR A 1 711 ? -22.284 -0.416 35.524 1.00 97.31 711 THR A C 1
ATOM 5371 O O . THR A 1 711 ? -22.390 0.760 35.874 1.00 97.31 711 THR A O 1
ATOM 5374 N N . VAL A 1 712 ? -21.311 -0.855 34.735 1.00 98.25 712 VAL A N 1
ATOM 5375 C CA . VAL A 1 712 ? -20.421 -0.033 33.923 1.00 98.25 712 VAL A CA 1
ATOM 5376 C C . VAL A 1 712 ? -20.653 -0.430 32.475 1.00 98.25 712 VAL A C 1
ATOM 5378 O O . VAL A 1 712 ? -20.538 -1.609 32.132 1.00 98.25 712 VAL A O 1
ATOM 5381 N N . SER A 1 713 ? -20.960 0.546 31.632 1.00 96.75 713 SER A N 1
ATOM 5382 C CA . SER A 1 713 ? -21.085 0.364 30.189 1.00 96.75 713 SER A CA 1
ATOM 5383 C C . SER A 1 713 ? -20.249 1.378 29.423 1.00 96.75 713 SER A C 1
ATOM 5385 O O . SER A 1 713 ? -19.740 2.345 29.996 1.00 96.75 713 SER A O 1
ATOM 5387 N N . ILE A 1 714 ? -20.100 1.137 28.123 1.00 96.06 714 ILE A N 1
ATOM 5388 C CA . ILE A 1 714 ? -19.485 2.092 27.201 1.00 96.06 714 ILE A CA 1
ATOM 5389 C C . ILE A 1 714 ? -20.319 2.245 25.933 1.00 96.06 714 ILE A C 1
ATOM 5391 O O . ILE A 1 714 ? -21.025 1.309 25.527 1.00 96.06 714 ILE A O 1
ATOM 5395 N N . ALA A 1 715 ? -20.141 3.375 25.256 1.00 92.19 715 ALA A N 1
ATOM 5396 C CA . ALA A 1 715 ? -20.359 3.453 23.820 1.00 92.19 715 ALA A CA 1
ATOM 5397 C C . ALA A 1 715 ? -19.133 2.886 23.086 1.00 92.19 715 ALA A C 1
ATOM 5399 O O . ALA A 1 715 ? -17.987 3.229 23.386 1.00 92.19 715 ALA A O 1
ATOM 5400 N N . ALA A 1 716 ? -19.377 1.972 22.152 1.00 91.06 716 ALA A N 1
ATOM 5401 C CA . ALA A 1 716 ? -18.374 1.421 21.256 1.00 91.06 716 ALA A CA 1
ATOM 5402 C C . ALA A 1 716 ? -18.796 1.717 19.808 1.00 91.06 716 ALA A C 1
ATOM 5404 O O . ALA A 1 716 ? -19.953 1.472 19.453 1.00 91.06 716 ALA A O 1
ATOM 5405 N N . PRO A 1 717 ? -17.891 2.223 18.958 1.00 89.38 717 PRO A N 1
ATOM 5406 C CA . PRO A 1 717 ? -18.232 2.530 17.576 1.00 89.38 717 PRO A CA 1
ATOM 5407 C C . PRO A 1 717 ? -18.499 1.250 16.776 1.00 89.38 717 PRO A C 1
ATOM 5409 O O . PRO A 1 717 ? -17.769 0.266 16.892 1.00 89.38 717 PRO A O 1
ATOM 5412 N N . ALA A 1 718 ? -19.508 1.281 15.902 1.00 86.00 718 ALA A N 1
ATOM 5413 C CA . ALA A 1 718 ? -19.728 0.218 14.912 1.00 86.00 718 ALA A CA 1
ATOM 5414 C C . ALA A 1 718 ? -18.676 0.236 13.783 1.00 86.00 718 ALA A C 1
ATOM 5416 O O . ALA A 1 718 ? -18.419 -0.778 13.133 1.00 86.00 718 ALA A O 1
ATOM 5417 N N . SER A 1 719 ? -18.058 1.396 13.552 1.00 86.06 719 SER A N 1
ATOM 5418 C CA . SER A 1 719 ? -17.026 1.574 12.537 1.00 86.06 719 SER A CA 1
ATOM 5419 C C . SER A 1 719 ? -15.734 0.856 12.916 1.00 86.06 719 SER A C 1
ATOM 5421 O O . SER A 1 719 ? -15.143 1.138 13.960 1.00 86.06 719 SER A O 1
ATOM 5423 N N . TYR A 1 720 ? -15.237 0.002 12.011 1.00 85.88 720 TYR A N 1
ATOM 5424 C CA . TYR A 1 720 ? -13.901 -0.602 12.117 1.00 85.88 720 TYR A CA 1
ATOM 5425 C C . TYR A 1 720 ? -12.820 0.462 12.355 1.00 85.88 720 TYR A C 1
ATOM 5427 O O . TYR A 1 720 ? -11.893 0.227 13.126 1.00 85.88 720 TYR A O 1
ATOM 5435 N N . TRP A 1 721 ? -12.965 1.637 11.729 1.00 84.31 721 TRP A N 1
ATOM 5436 C CA . TRP A 1 721 ? -11.976 2.711 11.771 1.00 84.31 721 TRP A CA 1
ATOM 5437 C C . TRP A 1 721 ? -11.702 3.228 13.182 1.00 84.31 721 TRP A C 1
ATOM 5439 O O . TRP A 1 721 ? -10.544 3.412 13.552 1.00 84.31 721 TRP A O 1
ATOM 5449 N N . TYR A 1 722 ? -12.756 3.415 13.973 1.00 87.44 722 TYR A N 1
ATOM 5450 C CA . TYR A 1 722 ? -12.628 3.877 15.351 1.00 87.44 722 TYR A CA 1
ATOM 5451 C C . TYR A 1 722 ? -12.455 2.703 16.318 1.00 87.44 722 TYR A C 1
ATOM 5453 O O . TYR A 1 722 ? -11.649 2.788 17.241 1.00 87.44 722 TYR A O 1
ATOM 5461 N N . LEU A 1 723 ? -13.142 1.574 16.092 1.00 89.88 723 LEU A N 1
ATOM 5462 C CA . LEU A 1 723 ? -13.115 0.444 17.025 1.00 89.88 723 LEU A CA 1
ATOM 5463 C C . LEU A 1 723 ? -11.744 -0.234 17.100 1.00 89.88 723 LEU A C 1
ATOM 5465 O O . LEU A 1 723 ? -11.389 -0.765 18.148 1.00 89.88 723 LEU A O 1
ATOM 5469 N N . LYS A 1 724 ? -10.950 -0.217 16.021 1.00 87.12 724 LYS A N 1
ATOM 5470 C CA . LYS A 1 724 ? -9.631 -0.876 15.987 1.00 87.12 724 LYS A CA 1
ATOM 5471 C C . LYS A 1 724 ? -8.605 -0.301 16.967 1.00 87.12 724 LYS A C 1
ATOM 5473 O O . LYS A 1 724 ? -7.588 -0.939 17.225 1.00 87.12 724 LYS A O 1
ATOM 5478 N N . GLN A 1 725 ? -8.895 0.870 17.532 1.00 87.38 725 GLN A N 1
ATOM 5479 C CA . GLN A 1 725 ? -8.090 1.495 18.579 1.00 87.38 725 GLN A CA 1
ATOM 5480 C C . GLN A 1 725 ? -8.446 0.998 19.990 1.00 87.38 725 GLN A C 1
ATOM 5482 O O . GLN A 1 725 ? -7.768 1.326 20.963 1.00 87.38 725 GLN A O 1
ATOM 5487 N N . PHE A 1 726 ? -9.503 0.193 20.124 1.00 89.38 726 PHE A N 1
ATOM 5488 C CA . PHE A 1 726 ? -9.977 -0.333 21.395 1.00 89.38 726 PHE A CA 1
ATOM 5489 C C . PHE A 1 726 ? -9.458 -1.763 21.586 1.00 89.38 726 PHE A C 1
ATOM 5491 O O . PHE A 1 726 ? -9.697 -2.612 20.722 1.00 89.38 726 PHE A O 1
ATOM 5498 N N . PRO A 1 727 ? -8.871 -2.103 22.750 1.00 88.25 727 PRO A N 1
ATOM 5499 C CA . PRO A 1 727 ? -8.682 -3.495 23.162 1.00 88.25 727 PRO A CA 1
ATOM 5500 C C . PRO A 1 727 ? -10.037 -4.102 23.574 1.00 88.25 727 PRO A C 1
ATOM 5502 O O . PRO A 1 727 ? -10.282 -4.417 24.742 1.00 88.25 727 PRO A O 1
ATOM 5505 N N . ILE A 1 728 ? -10.977 -4.169 22.625 1.00 88.38 728 ILE A N 1
ATOM 5506 C CA . ILE A 1 728 ? -12.399 -4.418 22.887 1.00 88.38 728 ILE A CA 1
ATOM 5507 C C . ILE A 1 728 ? -12.648 -5.816 23.469 1.00 88.38 728 ILE A C 1
ATOM 5509 O O . ILE A 1 728 ? -13.533 -5.999 24.302 1.00 88.38 728 ILE A O 1
ATOM 5513 N N . ASP A 1 729 ? -11.827 -6.796 23.100 1.00 82.56 729 ASP A N 1
ATOM 5514 C CA . ASP A 1 729 ? -11.843 -8.159 23.635 1.00 82.56 729 ASP A CA 1
ATOM 5515 C C . ASP A 1 729 ? -11.509 -8.217 25.132 1.00 82.56 729 ASP A C 1
ATOM 5517 O O . ASP A 1 729 ? -12.007 -9.089 25.839 1.00 82.56 729 ASP A O 1
ATOM 5521 N N . GLN A 1 730 ? -10.687 -7.293 25.630 1.00 86.75 730 GLN A N 1
ATOM 5522 C CA . GLN A 1 730 ? -10.386 -7.176 27.056 1.00 86.75 730 GLN A CA 1
ATOM 5523 C C . GLN A 1 730 ? -11.379 -6.269 27.770 1.00 86.75 730 GLN A C 1
ATOM 5525 O O . GLN A 1 730 ? -11.815 -6.590 28.873 1.00 86.75 730 GLN A O 1
ATOM 5530 N N . ILE A 1 731 ? -11.784 -5.166 27.136 1.00 90.06 731 ILE A N 1
ATOM 5531 C CA . ILE A 1 731 ? -12.791 -4.254 27.691 1.00 90.06 731 ILE A CA 1
ATOM 5532 C C . ILE A 1 731 ? -14.088 -5.016 27.992 1.00 90.06 731 ILE A C 1
ATOM 5534 O O . ILE A 1 731 ? -14.638 -4.883 29.083 1.00 90.06 731 ILE A O 1
ATOM 5538 N N . THR A 1 732 ? -14.533 -5.877 27.074 1.00 88.06 732 THR A N 1
ATOM 5539 C CA . THR A 1 732 ? -15.751 -6.694 27.231 1.00 88.06 732 THR A CA 1
ATOM 5540 C C . THR A 1 732 ? -15.676 -7.734 28.352 1.00 88.06 732 THR A C 1
ATOM 5542 O O . THR A 1 732 ? -16.719 -8.193 28.802 1.00 88.06 732 THR A O 1
ATOM 5545 N N . LYS A 1 733 ? -14.482 -8.079 28.857 1.00 87.69 733 LYS A N 1
ATOM 5546 C CA . LYS A 1 733 ? -14.323 -8.931 30.053 1.00 87.69 733 LYS A CA 1
ATOM 5547 C C . LYS A 1 733 ? -14.502 -8.158 31.363 1.00 87.69 733 LYS A C 1
ATOM 5549 O O . LYS A 1 733 ? -14.646 -8.774 32.415 1.00 87.69 733 LYS A O 1
ATOM 5554 N N . VAL A 1 734 ? -14.430 -6.828 31.309 1.00 91.44 734 VAL A N 1
ATOM 5555 C CA . VAL A 1 734 ? -14.450 -5.940 32.479 1.00 91.44 734 VAL A CA 1
ATOM 5556 C C . VAL A 1 734 ? -15.820 -5.287 32.660 1.00 91.44 734 VAL A C 1
ATOM 5558 O O . VAL A 1 734 ? -16.331 -5.225 33.777 1.00 91.44 734 VAL A O 1
ATOM 5561 N N . ILE A 1 735 ? -16.406 -4.772 31.580 1.00 93.69 735 ILE A N 1
ATOM 5562 C CA . ILE A 1 735 ? -17.682 -4.042 31.621 1.00 93.69 735 ILE A CA 1
ATOM 5563 C C . ILE A 1 735 ? -18.888 -4.992 31.602 1.00 93.69 735 ILE A C 1
ATOM 5565 O O . ILE A 1 735 ? -18.763 -6.154 31.227 1.00 93.69 735 ILE A O 1
ATOM 5569 N N . ASP A 1 736 ? -20.071 -4.501 31.980 1.00 92.94 736 ASP A N 1
ATOM 5570 C CA . ASP A 1 736 ? -21.297 -5.315 31.989 1.00 92.94 736 ASP A CA 1
ATOM 5571 C C . ASP A 1 736 ? -21.909 -5.455 30.591 1.00 92.94 736 ASP A C 1
ATOM 5573 O O . ASP A 1 736 ? -22.445 -6.506 30.248 1.00 92.94 736 ASP A O 1
ATOM 5577 N N . TYR A 1 737 ? -21.851 -4.391 29.787 1.00 88.06 737 TYR A N 1
ATOM 5578 C CA . TYR A 1 737 ? -22.276 -4.398 28.389 1.00 88.06 737 TYR A CA 1
ATOM 5579 C C . TYR A 1 737 ? -21.664 -3.218 27.626 1.00 88.06 737 TYR A C 1
ATOM 5581 O O . TYR A 1 737 ? -21.440 -2.142 28.180 1.00 88.06 737 TYR A O 1
ATOM 5589 N N . GLY A 1 738 ? -21.412 -3.414 26.333 1.00 71.38 738 GLY A N 1
ATOM 5590 C CA . GLY A 1 738 ? -21.092 -2.341 25.392 1.00 71.38 738 GLY A CA 1
ATOM 5591 C C . GLY A 1 738 ? -22.290 -2.052 24.490 1.00 71.38 738 GLY A C 1
ATOM 5592 O O . GLY A 1 738 ? -23.097 -2.944 24.225 1.00 71.38 738 GLY A O 1
ATOM 5593 N N . LYS A 1 739 ? -22.412 -0.813 24.013 1.00 71.50 739 LYS A N 1
ATOM 5594 C CA . LYS A 1 739 ? -23.455 -0.408 23.064 1.00 71.50 739 LYS A CA 1
ATOM 5595 C C . LYS A 1 739 ? -22.822 0.004 21.744 1.00 71.50 739 LYS A C 1
ATOM 5597 O O . LYS A 1 739 ? -21.952 0.865 21.738 1.00 71.50 739 LYS A O 1
ATOM 5602 N N . GLY A 1 740 ? -23.278 -0.590 20.644 1.00 61.72 740 GLY A N 1
ATOM 5603 C CA . GLY A 1 740 ? -22.921 -0.160 19.293 1.00 61.72 740 GLY A CA 1
ATOM 5604 C C . GLY A 1 740 ? -23.739 1.065 18.900 1.00 61.72 740 GLY A C 1
ATOM 5605 O O . GLY A 1 740 ? -24.851 0.911 18.401 1.00 61.72 740 GLY A O 1
ATOM 5606 N N . TYR A 1 741 ? -23.225 2.265 19.155 1.00 53.34 741 TYR A N 1
ATOM 5607 C CA . TYR A 1 741 ? -23.787 3.498 18.599 1.00 53.34 741 TYR A CA 1
ATOM 5608 C C . TYR A 1 741 ? -23.069 3.794 17.265 1.00 53.34 741 TYR A C 1
ATOM 5610 O O . TYR A 1 741 ? -21.910 3.426 17.084 1.00 53.34 741 TYR A O 1
ATOM 5618 N N . LEU A 1 742 ? -23.778 4.408 16.313 1.00 49.44 742 LEU A N 1
ATOM 5619 C CA . LEU A 1 742 ? -23.346 4.751 14.940 1.00 49.44 742 LEU A CA 1
ATOM 5620 C C . LEU A 1 742 ? -23.518 3.716 13.808 1.00 49.44 742 LEU A C 1
ATOM 5622 O O . LEU A 1 742 ? -22.857 3.817 12.782 1.00 49.44 742 LEU A O 1
ATOM 5626 N N . CYS A 1 743 ? -24.508 2.821 13.867 1.00 40.12 743 CYS A N 1
ATOM 5627 C CA . CYS A 1 743 ? -25.091 2.293 12.613 1.00 40.12 743 CYS A CA 1
ATOM 5628 C C . CYS A 1 743 ? -26.048 3.298 11.922 1.00 40.12 743 CYS A C 1
ATOM 5630 O O . CYS A 1 743 ? -26.619 2.970 10.886 1.00 40.12 743 CYS A O 1
ATOM 5632 N N . LEU A 1 744 ? -26.268 4.486 12.507 1.00 36.97 744 LEU A N 1
ATOM 5633 C CA . LEU A 1 744 ? -27.270 5.476 12.073 1.00 36.97 744 LEU A CA 1
ATOM 5634 C C . LEU A 1 744 ? -26.699 6.645 11.246 1.00 36.97 744 LEU A C 1
ATOM 5636 O O . LEU A 1 744 ? -27.475 7.339 10.600 1.00 36.97 744 LEU A O 1
ATOM 5640 N N . GLU A 1 745 ? -25.378 6.850 11.246 1.00 40.34 745 GLU A N 1
ATOM 5641 C CA . GLU A 1 745 ? -24.701 7.968 10.553 1.00 40.34 745 GLU A CA 1
ATOM 5642 C C . GLU A 1 745 ? -23.785 7.503 9.402 1.00 40.34 745 GLU A C 1
ATOM 5644 O O . GLU A 1 745 ? -22.949 8.268 8.924 1.00 40.34 745 GLU A O 1
ATOM 5649 N N . TYR A 1 746 ? -23.928 6.239 8.981 1.00 30.39 746 TYR A N 1
ATOM 5650 C CA . TYR A 1 746 ? -23.143 5.624 7.903 1.00 30.39 746 TYR A CA 1
ATOM 5651 C C . TYR A 1 746 ? -23.592 6.028 6.498 1.00 30.39 746 TYR A C 1
ATOM 5653 O O . TYR A 1 746 ? -24.823 6.077 6.260 1.00 30.39 746 TYR A O 1
#

Seco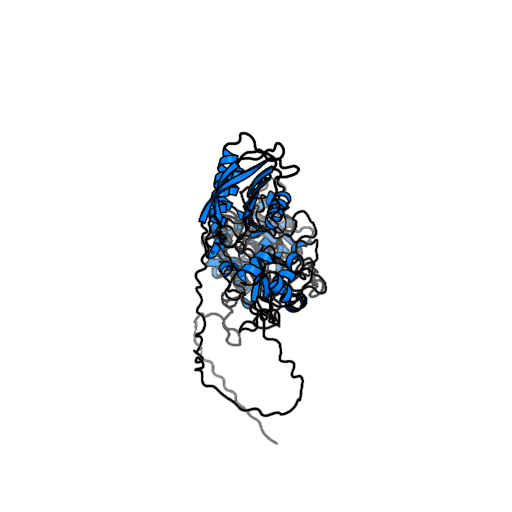ndary structure (DSSP, 8-state):
----------------------B-TTSPBPPPS--GGGGGGSPPPP-TT---GGG-SSPPB-S-SS-GGGSEEES-SGGGGG--S-EEEE--SSS-TT-TTS---EEEEESS--HHHHHHTTSSPPP-GGG-TTBGGGSHHHH-HHHH---EEEEEEEEEEE-SB----HHHHHHHHHHHHHHHHSGGGTT--EEEEEETTEEEEEEE-TTB-THHHHHHHHHHHHHHHH-SS-BSEEEEEE--TT--GGG-EEEEEESS--HHHHHHHHHHHTTT--S-STTSEEEEEEEEEEEEESS-TT------SPPP--PPPPPPPP----------------PPPPBPPEEEPPTT--HHHHHHHHTS-HHHHHHHS--TTHHHH--TT-EEESSSSBPP-PPPPPPPTTSBPPEEEPPTT--HHHHHHHHT--HHHHHHHHTTTSTT--TTSS--TT-EEESSSSBPPPPPP-TT--SGGGSTTPPPPSSTTS-GGGSSPPGGGPEEETTS-EESSHHHH-----TT--TT---TT-S--EEES-------SS-S-SS---EEEEEGGGGGSSS----GGGTTTTS--SEEEEEEEEE-TTT--EE--TTGGGHHHHTT-SSEEEEEEEHHHHHHSTTTHHHHHIIIIISHHHHHHHHHHHHHHHT-SEEEEE-S-TT-SS-EETTEES--TTHHHHHHHHHHHHHHHSPTT-EEEEEEESSHHHHTTS-HHHHHHHSSEEEEE-SS--

pLDDT: mean 82.02, std 19.59, range [23.97, 98.75]

Organism: NCBI:txid1435070